Protein AF-A0A6L5EIK2-F1 (afdb_monomer)

Radius of gyration: 30.54 Å; Cα contacts (8 Å, |Δi|>4): 648; chains: 1; bounding box: 58×48×89 Å

Nearest PDB structures (foldseek):
  4jgb-assembly1_A  TM=8.781E-01  e=2.868E-15  Burkholderia pseudomallei K96243
  4jgb-assembly2_B  TM=8.681E-01  e=1.991E-14  Burkholderia pseudomallei K96243
  3dhn-assembly1_A  TM=8.805E-01  e=1.991E-14  Bacteroides thetaiotaomicron
  5yek-assembly1_A  TM=8.227E-01  e=1.833E-07  Mycolicibacterium smegmatis MC2 155
  6mfh-assembly1_A  TM=6.145E-01  e=1.126E-05  Chromohalobacter israelensis

Foldseek 3Di:
DPDDLVNLLVLQLVCCQVPNPVRRDLCVSCVSVVHDSVVVCVVAVDPLSSLLSNLCVLCVVLLVVLDLALLVSLVSNLCSQLVGQCSLVSNVSNCVDVVSVVSQQVSQCNNLVDDSVLSVLLSCLSSVLSVQLNVVVVVCVVPVDDDDPPDRNDCSVVCSSVVSVVSSVVSVVCVLQVDPDPFLPQFEEEEEVCQDLLNVLLVVVSVVSVHQYEYEYCDDHPDDDPNYHYDYDDLQPLVVVLVSCVRGQEYEYPDADDLVVLPLVSVLVSLLVNLVVQRLHEYEYAAEQQQAADPVRDGNLRDPPRDPSCNSRNVSSNSSLVSLLVGDPSHWYEYEYEANEEEADAADSDKAKAFRHASDRYAYSNNSSVVSVCCSRPPDATSGYMYMHDDD

Secondary structure (DSSP, 8-state):
----HHHHHHHHHHHHHHH-GGG--HHHHHHHTTS-HHHHTTT-SSHHHHHHHHHHHHHHHHHHH--SSHHHHHHHHHHHHHTSTTHHHHHHHHTTSHHHHHHHHHHHHHHHT--HHHHHHHHHHHHHHHHHHHHHHHHHHHH-PPP-TTSTTTTHHHHHHHHHHHHHHHHHHHHHS----S-----EEEEETTTSHHHHHHHHHHHHTT-EEEEEESS--SSPPTTEEEEE--TT-HHHHHHHHTT-SEEEE-----TTT---HHHHHHHHHHHHH--SSEEEEE--GGGSB-TTS-BGGGSTT--GGGHHHHHHHHHHHHHHHTS-TT--EEEEEEPSEEES-PPPS--EEESSS-S-SEEEHHHHHHHHHHHHHS---TTEEEEEE---

Solvent-accessible surface area (backbone atoms only — not comparable to full-atom values): 21108 Å² total; per-residue (Å²): 131,87,85,45,74,66,59,55,42,53,55,47,50,56,45,16,59,75,67,26,57,92,62,64,41,67,63,54,49,19,58,74,72,73,47,53,54,74,63,48,49,80,80,37,86,41,74,65,54,45,32,30,56,41,24,52,58,48,45,36,64,45,70,69,66,54,49,72,46,56,66,62,37,50,54,42,45,42,53,36,30,70,72,40,50,58,29,30,57,40,32,57,58,10,44,72,38,70,70,58,33,51,52,54,41,54,52,40,18,69,34,64,75,49,53,72,66,50,24,50,53,52,50,50,52,50,41,51,54,43,41,54,46,50,56,40,52,51,50,29,74,73,68,69,58,80,80,43,91,93,44,87,60,42,62,48,68,58,54,47,57,54,50,51,49,51,51,53,50,51,49,50,52,34,71,77,42,85,71,80,65,96,63,82,67,71,44,33,37,33,28,39,22,25,68,37,81,54,18,35,33,34,50,50,48,42,50,74,74,59,29,46,38,37,31,24,14,86,56,80,58,94,76,72,63,87,84,49,51,75,44,79,41,57,76,70,42,46,70,62,51,54,61,70,35,69,86,21,61,30,40,38,38,34,65,83,62,52,65,88,76,54,67,40,63,67,59,48,47,22,52,53,51,41,58,74,66,56,55,88,33,34,37,38,34,58,49,42,34,30,58,25,25,50,98,89,64,52,32,41,60,75,41,94,84,45,62,70,78,49,41,57,50,18,55,42,39,40,52,44,52,54,51,60,75,69,46,64,92,82,50,51,30,28,33,45,18,45,10,78,37,71,46,90,45,73,53,58,100,57,69,36,72,28,55,60,34,63,33,33,65,41,21,31,26,28,34,50,22,50,56,55,48,48,41,68,74,54,75,77,54,76,70,35,56,34,16,34,8,39,70,133

Mean predicted aligned error: 15.33 Å

Structure (mmCIF, N/CA/C/O backbone):
data_AF-A0A6L5EIK2-F1
#
_entry.id   AF-A0A6L5EIK2-F1
#
loop_
_atom_site.group_PDB
_atom_site.id
_atom_site.type_symbol
_atom_site.label_atom_id
_atom_site.label_alt_id
_atom_site.label_comp_id
_atom_site.label_asym_id
_atom_site.label_entity_id
_atom_site.label_seq_id
_atom_site.pdbx_PDB_ins_code
_atom_site.Cartn_x
_atom_site.Cartn_y
_atom_site.Cartn_z
_atom_site.occupancy
_atom_site.B_iso_or_equiv
_atom_site.auth_seq_id
_atom_site.auth_comp_id
_atom_site.auth_asym_id
_atom_site.auth_atom_id
_atom_site.pdbx_PDB_model_num
ATOM 1 N N . MET A 1 1 ? -13.079 20.466 52.133 1.00 48.16 1 MET A N 1
ATOM 2 C CA . MET A 1 1 ? -12.271 19.393 51.521 1.00 48.16 1 MET A CA 1
ATOM 3 C C . MET A 1 1 ? -11.679 19.952 50.237 1.00 48.16 1 MET A C 1
ATOM 5 O O . MET A 1 1 ? -12.450 20.392 49.394 1.00 48.16 1 MET A O 1
ATOM 9 N N . HIS A 1 2 ? -10.353 20.068 50.120 1.00 53.84 2 HIS A N 1
ATOM 10 C CA . HIS A 1 2 ? -9.744 20.515 48.864 1.00 53.84 2 HIS A CA 1
ATOM 11 C C . HIS A 1 2 ? -9.947 19.418 47.819 1.00 53.84 2 HIS A C 1
ATOM 13 O O . HIS A 1 2 ? -9.473 18.298 47.994 1.00 53.84 2 HIS A O 1
ATOM 19 N N . LEU A 1 3 ? -10.704 19.717 46.765 1.00 66.88 3 LEU A N 1
ATOM 20 C CA . LEU A 1 3 ? -10.861 18.810 45.637 1.00 66.88 3 LEU A CA 1
ATOM 21 C C . LEU A 1 3 ? -9.538 18.736 44.879 1.00 66.88 3 LEU A C 1
ATOM 23 O O . LEU A 1 3 ? -9.143 19.665 44.180 1.00 66.88 3 LEU A O 1
ATOM 27 N N . HIS A 1 4 ? -8.833 17.623 45.045 1.00 82.88 4 HIS A N 1
ATOM 28 C CA . HIS A 1 4 ? -7.674 17.298 44.229 1.00 82.88 4 HIS A CA 1
ATOM 29 C C . HIS A 1 4 ? -8.126 16.534 42.981 1.00 82.88 4 HIS A C 1
ATOM 31 O O . HIS A 1 4 ? -9.097 15.778 43.020 1.00 82.88 4 HIS A O 1
ATOM 37 N N . ARG A 1 5 ? -7.417 16.728 41.861 1.00 86.31 5 ARG A N 1
ATOM 38 C CA . ARG A 1 5 ? -7.717 16.073 40.572 1.00 86.31 5 ARG A CA 1
ATOM 39 C C . ARG A 1 5 ? -7.830 14.548 40.701 1.00 86.31 5 ARG A C 1
ATOM 41 O O . ARG A 1 5 ? -8.687 13.951 40.063 1.00 86.31 5 ARG A O 1
ATOM 48 N N . GLU A 1 6 ? -7.021 13.944 41.564 1.00 89.19 6 GLU A N 1
ATOM 49 C CA . GLU A 1 6 ? -7.053 12.508 41.854 1.00 89.19 6 GLU A CA 1
ATOM 50 C C . GLU A 1 6 ? -8.371 12.066 42.508 1.00 89.19 6 GLU A C 1
ATOM 52 O O . GLU A 1 6 ? -8.980 11.099 42.063 1.00 89.19 6 GLU A O 1
ATOM 57 N N . ALA A 1 7 ? -8.891 12.832 43.474 1.00 91.38 7 ALA A N 1
ATOM 58 C CA . ALA A 1 7 ? -10.172 12.533 44.116 1.00 91.38 7 ALA A CA 1
ATOM 59 C C . ALA A 1 7 ? -11.345 12.563 43.118 1.00 91.38 7 ALA A C 1
ATOM 61 O O . ALA A 1 7 ? -12.280 11.775 43.241 1.00 91.38 7 ALA A O 1
ATOM 62 N N . LEU A 1 8 ? -11.286 13.440 42.107 1.00 94.88 8 LEU A N 1
ATOM 63 C CA . LEU A 1 8 ? -12.280 13.483 41.030 1.00 94.88 8 LEU A CA 1
ATOM 64 C C . LEU A 1 8 ? -12.221 12.257 40.121 1.00 94.88 8 LEU A C 1
ATOM 66 O O . LEU A 1 8 ? -13.273 11.762 39.717 1.00 94.88 8 LEU A O 1
ATOM 70 N N . ILE A 1 9 ? -11.019 11.774 39.802 1.00 96.62 9 ILE A N 1
ATOM 71 C CA . ILE A 1 9 ? -10.832 10.563 38.996 1.00 96.62 9 ILE A CA 1
ATOM 72 C C . ILE A 1 9 ? -11.392 9.358 39.754 1.00 96.62 9 ILE A C 1
ATOM 74 O O . ILE A 1 9 ? -12.245 8.660 39.210 1.00 96.62 9 ILE A O 1
ATOM 78 N N . THR A 1 10 ? -11.004 9.178 41.020 1.00 96.50 10 THR A N 1
ATOM 79 C CA . THR A 1 10 ? -11.496 8.084 41.872 1.00 96.50 10 THR A CA 1
ATOM 80 C C . THR A 1 10 ? -13.016 8.114 41.997 1.00 96.50 10 THR A C 1
ATOM 82 O O . THR A 1 10 ? -13.673 7.123 41.708 1.00 96.50 10 THR A O 1
ATOM 85 N N . ALA A 1 11 ? -13.600 9.269 42.329 1.00 97.00 11 ALA A N 1
ATOM 86 C CA . ALA A 1 11 ? -15.052 9.420 42.425 1.00 97.00 11 ALA A CA 1
ATOM 87 C C . ALA A 1 11 ? -15.780 9.141 41.098 1.00 97.00 11 ALA A C 1
ATOM 89 O O . ALA A 1 11 ? -16.905 8.643 41.092 1.00 97.00 11 ALA A O 1
ATOM 90 N N . SER A 1 12 ? -15.163 9.476 39.964 1.00 97.88 12 SER A N 1
ATOM 91 C CA . SER A 1 12 ? -15.746 9.206 38.649 1.00 97.88 12 SER A CA 1
ATOM 92 C C . SER A 1 12 ? -15.712 7.719 38.311 1.00 97.88 12 SER A C 1
ATOM 94 O O . SER A 1 12 ? -16.723 7.195 37.849 1.00 97.88 12 SER A O 1
ATOM 96 N N . LEU A 1 13 ? -14.590 7.041 38.573 1.00 98.00 13 LEU A N 1
ATOM 97 C CA . LEU A 1 13 ? -14.463 5.592 38.403 1.00 98.00 13 LEU A CA 1
ATOM 98 C C . LEU A 1 13 ? -15.434 4.840 39.320 1.00 98.00 13 LEU A C 1
ATOM 100 O O . LEU A 1 13 ? -16.128 3.950 38.851 1.00 98.00 13 LEU A O 1
ATOM 104 N N . ASP A 1 14 ? -15.611 5.286 40.564 1.00 97.75 14 ASP A N 1
ATOM 105 C CA . ASP A 1 14 ? -16.613 4.748 41.491 1.00 97.75 14 ASP A CA 1
ATOM 106 C C . ASP A 1 14 ? -18.049 4.827 40.945 1.00 97.75 14 ASP A C 1
ATOM 108 O O . ASP A 1 14 ? -18.857 3.920 41.162 1.00 97.75 14 ASP A O 1
ATOM 112 N N . ILE A 1 15 ? -18.401 5.920 40.258 1.00 97.75 15 ILE A N 1
ATOM 113 C CA . ILE A 1 15 ? -19.707 6.067 39.598 1.00 97.75 15 ILE A CA 1
ATOM 114 C C . ILE A 1 15 ? -19.801 5.121 38.401 1.00 97.75 15 ILE A C 1
ATOM 116 O O . ILE A 1 15 ? -20.821 4.454 38.236 1.00 97.75 15 ILE A O 1
ATOM 120 N N . VAL A 1 16 ? -18.762 5.080 37.570 1.00 97.31 16 VAL A N 1
ATOM 121 C CA . VAL A 1 16 ? -18.704 4.242 36.369 1.00 97.31 16 VAL A CA 1
ATOM 122 C C . VAL A 1 16 ? -18.808 2.763 36.733 1.00 97.31 16 VAL A C 1
ATOM 124 O O . VAL A 1 16 ? -19.645 2.065 36.175 1.00 97.31 16 VAL A O 1
ATOM 127 N N . ASP A 1 17 ? -18.045 2.288 37.710 1.00 96.31 17 ASP A N 1
ATOM 128 C CA . ASP A 1 17 ? -18.032 0.878 38.100 1.00 96.31 17 ASP A CA 1
ATOM 129 C C . ASP A 1 17 ? -19.390 0.426 38.651 1.00 96.31 17 ASP A C 1
ATOM 131 O O . ASP A 1 17 ? -19.828 -0.696 38.400 1.00 96.31 17 ASP A O 1
ATOM 135 N N . ARG A 1 18 ? -20.117 1.318 39.337 1.00 95.25 18 ARG A N 1
ATOM 136 C CA . ARG A 1 18 ? -21.446 1.013 39.891 1.00 95.25 18 ARG A CA 1
ATOM 137 C C . ARG A 1 18 ? -22.579 1.142 38.875 1.00 95.25 18 ARG A C 1
ATOM 139 O O . ARG A 1 18 ? -23.506 0.337 38.897 1.00 95.25 18 ARG A O 1
ATOM 146 N N . TYR A 1 19 ? -22.548 2.166 38.025 1.00 94.44 19 TYR A N 1
ATOM 147 C CA . TYR A 1 19 ? -23.710 2.576 37.223 1.00 94.44 19 TYR A CA 1
ATOM 148 C C . TYR A 1 19 ? -23.454 2.583 35.708 1.00 94.44 19 TYR A C 1
ATOM 150 O O . TYR A 1 19 ? -24.400 2.548 34.928 1.00 94.44 19 TYR A O 1
ATOM 158 N N . GLY A 1 20 ? -22.193 2.571 35.286 1.00 94.25 20 GLY A N 1
ATOM 159 C CA . GLY A 1 20 ? -21.767 2.678 33.894 1.00 94.25 20 GLY A CA 1
ATOM 160 C C . GLY A 1 20 ? -21.504 4.115 33.437 1.00 94.25 20 GLY A C 1
ATOM 161 O O . GLY A 1 20 ? -21.867 5.099 34.091 1.00 94.25 20 GLY A O 1
ATOM 162 N N . LEU A 1 21 ? -20.866 4.242 32.276 1.00 95.81 21 LEU A N 1
ATOM 163 C CA . LEU A 1 21 ? -20.447 5.509 31.675 1.00 95.81 21 LEU A CA 1
ATOM 164 C C . LEU A 1 21 ? -21.626 6.423 31.321 1.00 95.81 21 LEU A C 1
ATOM 166 O O . LEU A 1 21 ? -21.535 7.643 31.495 1.00 95.81 21 LEU A O 1
ATOM 170 N N . ALA A 1 22 ? -22.745 5.854 30.866 1.00 94.19 22 ALA A N 1
ATOM 171 C CA . ALA A 1 22 ? -23.954 6.612 30.531 1.00 94.19 22 ALA A CA 1
ATOM 172 C C . ALA A 1 22 ? -24.461 7.455 31.718 1.00 94.19 22 ALA A C 1
ATOM 174 O O . ALA A 1 22 ? -25.001 8.549 31.538 1.00 94.19 22 ALA A O 1
ATOM 175 N N . ASP A 1 23 ? -24.218 6.981 32.939 1.00 95.56 23 ASP A N 1
ATOM 176 C CA . ASP A 1 23 ? -24.621 7.629 34.180 1.00 95.56 23 ASP A CA 1
ATOM 177 C C . ASP A 1 23 ? -23.592 8.643 34.720 1.00 95.56 23 ASP A C 1
ATOM 179 O O . ASP A 1 23 ? -23.908 9.447 35.612 1.00 95.56 23 ASP A O 1
ATOM 183 N N . LEU A 1 24 ? -22.376 8.677 34.161 1.00 97.00 24 LEU A N 1
ATOM 184 C CA . LEU A 1 24 ? -21.364 9.667 34.512 1.00 97.00 24 LEU A CA 1
ATOM 185 C C . LEU A 1 24 ? -21.727 11.034 33.912 1.00 97.00 24 LEU A C 1
ATOM 187 O O . LEU A 1 24 ? -21.532 11.325 32.729 1.00 97.00 24 LEU A O 1
ATOM 191 N N . SER A 1 25 ? -22.231 11.925 34.762 1.00 95.50 25 SER A N 1
ATOM 192 C CA . SER A 1 25 ? -22.511 13.324 34.426 1.00 95.50 25 SER A CA 1
ATOM 193 C C . SER A 1 25 ? -21.847 14.266 35.423 1.00 95.50 25 SER A C 1
ATOM 195 O O . SER A 1 25 ? -21.708 13.928 36.598 1.00 95.50 25 SER A O 1
ATOM 197 N N . MET A 1 26 ? -21.526 15.491 34.988 1.00 95.38 26 MET A N 1
ATOM 198 C CA . MET A 1 26 ? -20.954 16.522 35.870 1.00 95.38 26 MET A CA 1
ATOM 199 C C . MET A 1 26 ? -21.827 16.757 37.110 1.00 95.38 26 MET A C 1
ATOM 201 O O . MET A 1 26 ? -21.327 16.928 38.216 1.00 95.38 26 MET A O 1
ATOM 205 N N . ARG A 1 27 ? -23.155 16.706 36.955 1.00 94.69 27 ARG A N 1
ATOM 206 C CA . ARG A 1 27 ? -24.096 16.897 38.065 1.00 94.69 27 ARG A CA 1
ATOM 207 C C . ARG A 1 27 ? -24.097 15.726 39.049 1.00 94.69 27 ARG A C 1
ATOM 209 O O . ARG A 1 27 ? -24.186 15.962 40.252 1.00 94.69 27 ARG A O 1
ATOM 216 N N . ARG A 1 28 ? -24.020 14.481 38.561 1.00 96.06 28 ARG A N 1
ATOM 217 C CA . ARG A 1 28 ? -23.927 13.298 39.431 1.00 96.06 28 ARG A CA 1
ATOM 218 C C . ARG A 1 28 ? -22.586 13.271 40.157 1.00 96.06 28 ARG A C 1
ATOM 220 O O . ARG A 1 28 ? -22.591 13.065 41.364 1.00 96.06 28 ARG A O 1
ATOM 227 N N . LEU A 1 29 ? -21.487 13.556 39.459 1.00 96.44 29 LEU A N 1
ATOM 228 C CA . LEU A 1 29 ? -20.158 13.653 40.061 1.00 96.44 29 LEU A CA 1
ATOM 229 C C . LEU A 1 29 ? -20.120 14.712 41.166 1.00 96.44 29 LEU A C 1
ATOM 231 O O . LEU A 1 29 ? -19.690 14.415 42.272 1.00 96.44 29 LEU A O 1
ATOM 235 N N . ALA A 1 30 ? -20.655 15.908 40.905 1.00 95.12 30 ALA A N 1
ATOM 236 C CA . ALA A 1 30 ? -20.711 16.986 41.891 1.00 95.12 30 ALA A CA 1
ATOM 237 C C . ALA A 1 30 ? -21.462 16.561 43.160 1.00 95.12 30 ALA A C 1
ATOM 239 O O . ALA A 1 30 ? -20.991 16.793 44.266 1.00 95.12 30 ALA A O 1
ATOM 240 N N . ARG A 1 31 ? -22.598 15.869 43.002 1.00 95.44 31 ARG A N 1
ATOM 241 C CA . ARG A 1 31 ? -23.345 15.306 44.133 1.00 95.44 31 ARG A CA 1
ATOM 242 C C . ARG A 1 31 ? -22.542 14.233 44.870 1.00 95.44 31 ARG A C 1
ATOM 244 O O . ARG A 1 31 ? -22.591 14.195 46.090 1.00 95.44 31 ARG A O 1
ATOM 251 N N . HIS A 1 32 ? -21.840 13.373 44.136 1.00 94.94 32 HIS A N 1
ATOM 252 C CA . HIS A 1 32 ? -21.063 12.271 44.701 1.00 94.94 32 HIS A CA 1
ATOM 253 C C . HIS A 1 32 ? -19.875 12.761 45.539 1.00 94.94 32 HIS A C 1
ATOM 255 O O . HIS A 1 32 ? -19.566 12.163 46.559 1.00 94.94 32 HIS A O 1
ATOM 261 N N . VAL A 1 33 ? -19.252 13.872 45.140 1.00 94.81 33 VAL A N 1
ATOM 262 C CA . VAL A 1 33 ? -18.160 14.529 45.884 1.00 94.81 33 VAL A CA 1
ATOM 263 C C . VAL A 1 33 ? -18.638 15.687 46.774 1.00 94.81 33 VAL A C 1
ATOM 265 O O . VAL A 1 33 ? -17.821 16.472 47.248 1.00 94.81 33 VAL A O 1
ATOM 268 N N . GLU A 1 34 ? -19.954 15.802 46.985 1.00 94.44 34 GLU A N 1
ATOM 269 C CA . GLU A 1 34 ? -20.607 16.772 47.879 1.00 94.44 34 GLU A CA 1
ATOM 270 C C . GLU A 1 34 ? -20.280 18.253 47.599 1.00 94.44 34 GLU A C 1
ATOM 272 O O . GLU A 1 34 ? -20.161 19.075 48.508 1.00 94.44 34 GLU A O 1
ATOM 277 N N . VAL A 1 35 ? -20.181 18.630 46.321 1.00 93.25 35 VAL A N 1
ATOM 278 C CA . VAL A 1 35 ? -19.981 20.023 45.890 1.00 93.25 35 VAL A CA 1
ATOM 279 C C . VAL A 1 35 ? -20.991 20.472 44.842 1.00 93.25 35 VAL A C 1
ATOM 281 O O . VAL A 1 35 ? -21.788 19.700 44.308 1.00 93.25 35 VAL A O 1
ATOM 284 N N . THR A 1 36 ? -20.979 21.767 44.530 1.00 91.25 36 THR A N 1
ATOM 285 C CA . THR A 1 36 ? -21.797 22.307 43.443 1.00 91.25 36 THR A CA 1
ATOM 286 C C . THR A 1 36 ? -21.195 21.935 42.080 1.00 91.25 36 THR A C 1
ATOM 288 O O . THR A 1 36 ? -19.974 21.856 41.949 1.00 91.25 36 THR A O 1
ATOM 291 N N . PRO A 1 37 ? -22.007 21.767 41.017 1.00 89.12 37 PRO A N 1
ATOM 292 C CA . PRO A 1 37 ? -21.479 21.531 39.670 1.00 89.12 37 PRO A CA 1
ATOM 293 C C . PRO A 1 37 ? -20.502 22.615 39.197 1.00 89.12 37 PRO A C 1
ATOM 295 O O . PRO A 1 37 ? -19.538 22.304 38.509 1.00 89.12 37 PRO A O 1
ATOM 298 N N . GLY A 1 38 ? -20.715 23.871 39.611 1.00 89.31 38 GLY A N 1
ATOM 299 C CA . GLY A 1 38 ? -19.803 24.983 39.330 1.00 89.31 38 GLY A CA 1
ATOM 300 C C . GLY A 1 38 ? -18.412 24.800 39.947 1.00 89.31 38 GLY A C 1
ATOM 301 O O . GLY A 1 38 ? -17.424 25.175 39.326 1.00 89.31 38 GLY A O 1
ATOM 302 N N . ALA A 1 39 ? -18.319 24.175 41.127 1.00 89.62 39 ALA A N 1
ATOM 303 C CA . ALA A 1 39 ? -17.044 23.906 41.789 1.00 89.62 39 ALA A CA 1
ATOM 304 C C . ALA A 1 39 ? -16.154 22.943 40.981 1.00 89.62 39 ALA A C 1
ATOM 306 O O . ALA A 1 39 ? -14.936 23.095 40.979 1.00 89.62 39 ALA A O 1
ATOM 307 N N . LEU A 1 40 ? -16.747 21.991 40.248 1.00 91.12 40 LEU A N 1
ATOM 308 C CA . LEU A 1 40 ? -15.991 21.041 39.424 1.00 91.12 40 LEU A CA 1
ATOM 309 C C . LEU A 1 40 ? -15.233 21.718 38.280 1.00 91.12 40 LEU A C 1
ATOM 311 O O . LEU A 1 40 ? -14.122 21.299 37.959 1.00 91.12 40 LEU A O 1
ATOM 315 N N . TYR A 1 41 ? -15.806 22.771 37.690 1.00 89.88 41 TYR A N 1
ATOM 316 C CA . TYR A 1 41 ? -15.217 23.447 36.531 1.00 89.88 41 TYR A CA 1
ATOM 317 C C . TYR A 1 41 ? -13.915 24.193 36.844 1.00 89.88 41 TYR A C 1
ATOM 319 O O . TYR A 1 41 ? -13.128 24.449 35.940 1.00 89.88 41 TYR A O 1
ATOM 327 N N . TRP A 1 42 ? -13.633 24.462 38.122 1.00 88.75 42 TRP A N 1
ATOM 328 C CA . TRP A 1 42 ? -12.327 24.969 38.560 1.00 88.75 42 TRP A CA 1
ATOM 329 C C . TRP A 1 42 ? -11.209 23.929 38.447 1.00 88.75 42 TRP A C 1
ATOM 331 O O . TRP A 1 42 ? -10.033 24.283 38.420 1.00 88.75 42 TRP A O 1
ATOM 341 N N . HIS A 1 43 ? -11.566 22.645 38.395 1.00 87.94 43 HIS A N 1
ATOM 342 C CA . HIS A 1 43 ? -10.619 21.537 38.315 1.00 87.94 43 HIS A CA 1
ATOM 343 C C . HIS A 1 43 ? -10.608 20.871 36.940 1.00 87.94 43 HIS A C 1
ATOM 345 O O . HIS A 1 43 ? -9.565 20.357 36.533 1.00 87.94 43 HIS A O 1
ATOM 351 N N . VAL A 1 44 ? -11.754 20.862 36.250 1.00 90.38 44 VAL A N 1
ATOM 352 C CA . VAL A 1 44 ? -11.940 20.179 34.971 1.00 90.38 44 VAL A CA 1
ATOM 353 C C . VAL A 1 44 ? -12.848 20.997 34.058 1.00 90.38 44 VAL A C 1
ATOM 355 O O . VAL A 1 44 ? -14.023 21.194 34.348 1.00 90.38 44 VAL A O 1
ATOM 358 N N . GLU A 1 45 ? -12.315 21.434 32.923 1.00 89.06 45 GLU A N 1
ATOM 359 C CA . GLU A 1 45 ? -12.975 22.395 32.029 1.00 89.06 45 GLU A CA 1
ATOM 360 C C . GLU A 1 45 ? -14.270 21.866 31.392 1.00 89.06 45 GLU A C 1
ATOM 362 O O . GLU A 1 45 ? -15.181 22.630 31.082 1.00 89.06 45 GLU A O 1
ATOM 367 N N . SER A 1 46 ? -14.369 20.553 31.178 1.00 92.75 46 SER A N 1
ATOM 368 C CA . SER A 1 46 ? -15.519 19.920 30.531 1.00 92.75 46 SER A CA 1
ATOM 369 C C . SER A 1 46 ? -15.630 18.436 30.884 1.00 92.75 46 SER A C 1
ATOM 371 O O . SER A 1 46 ? -14.673 17.823 31.359 1.00 92.75 46 SER A O 1
ATOM 373 N N . LYS A 1 47 ? -16.777 17.811 30.578 1.00 93.38 47 LYS A N 1
ATOM 374 C CA . LYS A 1 47 ? -16.917 16.344 30.665 1.00 93.38 47 LYS A CA 1
ATOM 375 C C . LYS A 1 47 ? -15.865 15.631 29.804 1.00 93.38 47 LYS A C 1
ATOM 377 O O . LYS A 1 47 ? -15.366 14.591 30.206 1.00 93.38 47 LYS A O 1
ATOM 382 N N . GLN A 1 48 ? -15.496 16.200 28.659 1.00 94.75 48 GLN A N 1
ATOM 383 C CA . GLN A 1 48 ? -14.497 15.603 27.779 1.00 94.75 48 GLN A CA 1
ATOM 384 C C . GLN A 1 48 ? -13.095 15.617 28.408 1.00 94.75 48 GLN A C 1
ATOM 386 O O . GLN A 1 48 ? -12.396 14.609 28.372 1.00 94.75 48 GLN A O 1
ATOM 391 N N . HIS A 1 49 ? -12.721 16.722 29.060 1.00 95.00 49 HIS A N 1
ATOM 392 C CA . HIS A 1 49 ? -11.469 16.813 29.817 1.00 95.00 49 HIS A CA 1
ATOM 393 C C . HIS A 1 49 ? -11.470 15.834 31.009 1.00 95.00 49 HIS A C 1
ATOM 395 O O . HIS A 1 49 ? -10.453 15.218 31.311 1.00 95.00 49 HIS A O 1
ATOM 401 N N . LEU A 1 50 ? -12.625 15.618 31.654 1.00 96.31 50 LEU A N 1
ATOM 402 C CA . LEU A 1 50 ? -12.763 14.595 32.697 1.00 96.31 50 LEU A CA 1
ATOM 403 C C . LEU A 1 50 ? -12.498 13.188 32.143 1.00 96.31 50 LEU A C 1
ATOM 405 O O . LEU A 1 50 ? -11.751 12.427 32.751 1.00 96.31 50 LEU A O 1
ATOM 409 N N . LEU A 1 51 ? -13.091 12.846 30.995 1.00 97.62 51 LEU A N 1
ATOM 410 C CA . LEU A 1 51 ? -12.897 11.542 30.354 1.00 97.62 51 LEU A CA 1
ATOM 411 C C . LEU A 1 51 ? -11.440 11.320 29.947 1.00 97.62 51 LEU A C 1
ATOM 413 O O . LEU A 1 51 ? -10.927 10.226 30.150 1.00 97.62 51 LEU A O 1
ATOM 417 N N . GLU A 1 52 ? -10.749 12.350 29.455 1.00 97.38 52 GLU A N 1
ATOM 418 C CA . GLU A 1 52 ? -9.307 12.277 29.197 1.00 97.38 52 GLU A CA 1
ATOM 419 C C . GLU A 1 52 ? -8.511 11.973 30.474 1.00 97.38 52 GLU A C 1
ATOM 421 O O . GLU A 1 52 ? -7.664 11.080 30.476 1.00 97.38 52 GLU A O 1
ATOM 426 N N . MET A 1 53 ? -8.798 12.672 31.577 1.00 96.94 53 MET A N 1
ATOM 427 C CA . MET A 1 53 ? -8.128 12.437 32.860 1.00 96.94 53 MET A CA 1
ATOM 428 C C . MET A 1 53 ? -8.343 11.007 33.371 1.00 96.94 53 MET A C 1
ATOM 430 O O . MET A 1 53 ? -7.402 10.382 33.862 1.00 96.94 53 MET A O 1
ATOM 434 N N . ILE A 1 54 ? -9.563 10.480 33.241 1.00 98.25 54 ILE A N 1
ATOM 435 C CA . ILE A 1 54 ? -9.885 9.104 33.633 1.00 98.25 54 ILE A CA 1
ATOM 436 C C . ILE A 1 54 ? -9.189 8.106 32.699 1.00 98.25 54 ILE A C 1
ATOM 438 O O . ILE A 1 54 ? -8.556 7.170 33.176 1.00 98.25 54 ILE A O 1
ATOM 442 N N . ALA A 1 55 ? -9.242 8.316 31.383 1.00 98.38 55 ALA A N 1
ATOM 443 C CA . ALA A 1 55 ? -8.589 7.455 30.399 1.00 98.38 55 ALA A CA 1
ATOM 444 C C . ALA A 1 55 ? -7.073 7.366 30.631 1.00 98.38 55 ALA A C 1
ATOM 446 O O . ALA A 1 55 ? -6.499 6.278 30.628 1.00 98.38 55 ALA A O 1
ATOM 447 N N . ARG A 1 56 ? -6.435 8.506 30.913 1.00 97.50 56 ARG A N 1
ATOM 448 C CA . ARG A 1 56 ? -5.022 8.593 31.293 1.00 97.50 56 ARG A CA 1
ATOM 449 C C . ARG A 1 56 ? -4.719 7.808 32.568 1.00 97.50 56 ARG A C 1
ATOM 451 O O . ARG A 1 56 ? -3.692 7.143 32.635 1.00 97.50 56 ARG A O 1
ATOM 458 N N . HIS A 1 57 ? -5.605 7.859 33.562 1.00 97.81 57 HIS A N 1
ATOM 459 C CA . HIS A 1 57 ? -5.463 7.067 34.783 1.00 97.81 57 HIS A CA 1
ATOM 460 C C . HIS A 1 57 ? -5.581 5.561 34.505 1.00 97.81 57 HIS A C 1
ATOM 462 O O . HIS A 1 57 ? -4.725 4.798 34.947 1.00 97.81 57 HIS A O 1
ATOM 468 N N . ILE A 1 58 ? -6.582 5.141 33.721 1.00 98.38 58 ILE A N 1
ATOM 469 C CA . ILE A 1 58 ? -6.791 3.738 33.324 1.00 98.38 58 ILE A CA 1
ATOM 470 C C . ILE A 1 58 ? -5.553 3.187 32.606 1.00 98.38 58 ILE A C 1
ATOM 472 O O . ILE A 1 58 ? -5.066 2.111 32.947 1.00 98.38 58 ILE A O 1
ATOM 476 N N . LEU A 1 59 ? -5.019 3.932 31.635 1.00 97.62 59 LEU A N 1
ATOM 477 C CA . LEU A 1 59 ? -3.843 3.535 30.855 1.00 97.62 59 LEU A CA 1
ATOM 478 C C . LEU A 1 59 ? -2.511 3.746 31.588 1.00 97.62 59 LEU A C 1
ATOM 480 O O . LEU A 1 59 ? -1.473 3.312 31.089 1.00 97.62 59 LEU A O 1
ATOM 484 N N . GLY A 1 60 ? -2.522 4.381 32.763 1.00 96.00 60 GLY A N 1
ATOM 485 C CA . GLY A 1 60 ? -1.331 4.741 33.531 1.00 96.00 60 GLY A CA 1
ATOM 486 C C . GLY A 1 60 ? -0.328 3.594 33.705 1.00 96.00 60 GLY A C 1
ATOM 487 O O . GLY A 1 60 ? 0.843 3.795 33.388 1.00 96.00 60 GLY A O 1
ATOM 488 N N . PRO A 1 61 ? -0.745 2.382 34.125 1.00 95.50 61 PRO A N 1
ATOM 489 C CA . PRO A 1 61 ? 0.163 1.240 34.236 1.00 95.50 61 PRO A CA 1
ATOM 490 C C . PRO A 1 61 ? 0.831 0.869 32.905 1.00 95.50 61 PRO A C 1
ATOM 492 O O . PRO A 1 61 ? 2.044 0.689 32.858 1.00 95.50 61 PRO A O 1
ATOM 495 N N . ALA A 1 62 ? 0.070 0.821 31.808 1.00 94.06 62 ALA A N 1
ATOM 496 C CA . ALA A 1 62 ? 0.605 0.499 30.486 1.00 94.06 62 ALA A CA 1
ATOM 497 C C . ALA A 1 62 ? 1.592 1.564 29.981 1.00 94.06 62 ALA A C 1
ATOM 499 O O . ALA A 1 62 ? 2.635 1.224 29.422 1.00 94.06 62 ALA A O 1
ATOM 500 N N . LEU A 1 63 ? 1.290 2.845 30.214 1.00 92.44 63 LEU A N 1
ATOM 501 C CA . LEU A 1 63 ? 2.152 3.965 29.831 1.00 92.44 63 LEU A CA 1
ATOM 502 C C . LEU A 1 63 ? 3.416 4.067 30.699 1.00 92.44 63 LEU A C 1
ATOM 504 O O . LEU A 1 63 ? 4.466 4.451 30.188 1.00 92.44 63 LEU A O 1
ATOM 508 N N . ALA A 1 64 ? 3.332 3.715 31.985 1.00 90.06 64 ALA A N 1
ATOM 509 C CA . ALA A 1 64 ? 4.446 3.803 32.927 1.00 90.06 64 ALA A CA 1
ATOM 510 C C . ALA A 1 64 ? 5.404 2.606 32.846 1.00 90.06 64 ALA A C 1
ATOM 512 O O . ALA A 1 64 ? 6.615 2.793 32.921 1.00 90.06 64 ALA A O 1
ATOM 513 N N . THR A 1 65 ? 4.885 1.380 32.711 1.00 85.06 65 THR A N 1
ATOM 514 C CA . THR A 1 65 ? 5.726 0.178 32.606 1.00 85.06 65 THR A CA 1
ATOM 515 C C . THR A 1 65 ? 6.418 0.093 31.249 1.00 85.06 65 THR A C 1
ATOM 517 O O . THR A 1 65 ? 7.575 -0.314 31.202 1.00 85.06 65 THR A O 1
ATOM 520 N N . ALA A 1 66 ? 5.716 0.469 30.171 1.00 71.88 66 ALA A N 1
ATOM 521 C CA . ALA A 1 66 ? 6.182 0.395 28.784 1.00 71.88 66 ALA A CA 1
ATOM 522 C C . ALA A 1 66 ? 6.962 -0.905 28.455 1.00 71.88 66 ALA A C 1
ATOM 524 O O . ALA A 1 66 ? 8.146 -0.833 28.112 1.00 71.88 66 ALA A O 1
ATOM 525 N N . PRO A 1 67 ? 6.334 -2.098 28.574 1.00 82.94 67 PRO A N 1
ATOM 526 C CA . PRO A 1 67 ? 6.976 -3.361 28.215 1.00 82.94 67 PRO A CA 1
ATOM 527 C C . PRO A 1 67 ? 7.559 -3.307 26.802 1.00 82.94 67 PRO A C 1
ATOM 529 O O . PRO A 1 67 ? 6.918 -2.792 25.893 1.00 82.94 67 PRO A O 1
ATOM 532 N N . THR A 1 68 ? 8.750 -3.870 26.602 1.00 83.19 68 THR A N 1
ATOM 533 C CA . THR A 1 68 ? 9.371 -3.954 25.269 1.00 83.19 68 THR A CA 1
ATOM 534 C C . THR A 1 68 ? 8.780 -5.066 24.407 1.00 83.19 68 THR A C 1
ATOM 536 O O . THR A 1 68 ? 8.977 -5.059 23.198 1.00 83.19 68 THR A O 1
ATOM 539 N N . ASP A 1 69 ? 8.065 -6.018 25.012 1.00 92.12 69 ASP A N 1
ATOM 540 C CA . ASP A 1 69 ? 7.348 -7.071 24.300 1.00 92.12 69 ASP A CA 1
ATOM 541 C C . ASP A 1 69 ? 5.934 -6.597 23.896 1.00 92.12 69 ASP A C 1
ATOM 543 O O . ASP A 1 69 ? 5.111 -6.320 24.779 1.00 92.12 69 ASP A O 1
ATOM 547 N N . PRO A 1 70 ? 5.615 -6.542 22.586 1.00 94.19 70 PRO A N 1
ATOM 548 C CA . PRO A 1 70 ? 4.287 -6.189 22.089 1.00 94.19 70 PRO A CA 1
ATOM 549 C C . PRO A 1 70 ? 3.140 -7.016 22.669 1.00 94.19 70 PRO A C 1
ATOM 551 O O . PRO A 1 70 ? 2.055 -6.476 22.889 1.00 94.19 70 PRO A O 1
ATOM 554 N N . MET A 1 71 ? 3.365 -8.310 22.922 1.00 94.56 71 MET A N 1
ATOM 555 C CA . MET A 1 71 ? 2.329 -9.190 23.463 1.00 94.56 71 MET A CA 1
ATOM 556 C C . MET A 1 71 ? 2.014 -8.824 24.916 1.00 94.56 71 MET A C 1
ATOM 558 O O . MET A 1 71 ? 0.858 -8.571 25.261 1.00 94.56 71 MET A O 1
ATOM 562 N N . ALA A 1 72 ? 3.046 -8.697 25.755 1.00 94.94 72 ALA A N 1
ATOM 563 C CA . ALA A 1 72 ? 2.902 -8.235 27.132 1.00 94.94 72 ALA A CA 1
ATOM 564 C C . ALA A 1 72 ? 2.274 -6.834 27.224 1.00 94.94 72 ALA A C 1
ATOM 566 O O . ALA A 1 72 ? 1.469 -6.575 28.119 1.00 94.94 72 ALA A O 1
ATOM 567 N N . TYR A 1 73 ? 2.607 -5.930 26.297 1.00 96.12 73 TYR A N 1
ATOM 568 C CA . TYR A 1 73 ? 1.994 -4.603 26.246 1.00 96.12 73 TYR A CA 1
ATOM 569 C C . TYR A 1 73 ? 0.498 -4.668 25.925 1.00 96.12 73 TYR A C 1
ATOM 571 O O . TYR A 1 73 ? -0.295 -4.010 26.600 1.00 96.12 73 TYR A O 1
ATOM 579 N N . ALA A 1 74 ? 0.094 -5.499 24.961 1.00 96.75 74 ALA A N 1
ATOM 580 C CA . ALA A 1 74 ? -1.312 -5.697 24.622 1.00 96.75 74 ALA A CA 1
ATOM 581 C C . ALA A 1 74 ? -2.125 -6.259 25.795 1.00 96.75 74 ALA A C 1
ATOM 583 O O . ALA A 1 74 ? -3.187 -5.726 26.117 1.00 96.75 74 ALA A O 1
ATOM 584 N N . GLU A 1 75 ? -1.612 -7.297 26.462 1.00 95.94 75 GLU A N 1
ATOM 585 C CA . GLU A 1 75 ? -2.244 -7.891 27.648 1.00 95.94 75 GLU A CA 1
ATOM 586 C C . GLU A 1 75 ? -2.355 -6.878 28.792 1.00 95.94 75 GLU A C 1
ATOM 588 O O . GLU A 1 75 ? -3.399 -6.773 29.439 1.00 95.94 75 GLU A O 1
ATOM 593 N N . LEU A 1 76 ? -1.317 -6.062 29.010 1.00 97.12 76 LEU A N 1
ATOM 594 C CA . LEU A 1 76 ? -1.345 -5.013 30.024 1.00 97.12 76 LEU A CA 1
ATOM 595 C C . LEU A 1 76 ? -2.402 -3.953 29.697 1.00 97.12 76 LEU A C 1
ATOM 597 O O . LEU A 1 76 ? -3.222 -3.637 30.559 1.00 97.12 76 LEU A O 1
ATOM 601 N N . MET A 1 77 ? -2.450 -3.459 28.456 1.00 97.56 77 MET A N 1
ATOM 602 C CA . MET A 1 77 ? -3.489 -2.522 28.023 1.00 97.56 77 MET A CA 1
ATOM 603 C C . MET A 1 77 ? -4.886 -3.120 28.185 1.00 97.56 77 MET A C 1
ATOM 605 O O . MET A 1 77 ? -5.756 -2.482 28.775 1.00 97.56 77 MET A O 1
ATOM 609 N N . ARG A 1 78 ? -5.101 -4.364 27.746 1.00 97.38 78 ARG A N 1
ATOM 610 C CA . ARG A 1 78 ? -6.373 -5.064 27.941 1.00 97.38 78 ARG A CA 1
ATOM 611 C C . ARG A 1 78 ? -6.741 -5.158 29.422 1.00 97.38 78 ARG A C 1
ATOM 613 O O . ARG A 1 78 ? -7.870 -4.839 29.786 1.00 97.38 78 ARG A O 1
ATOM 620 N N . SER A 1 79 ? -5.802 -5.539 30.286 1.00 97.00 79 SER A N 1
ATOM 621 C CA . SER A 1 79 ? -6.045 -5.647 31.729 1.00 97.00 79 SER A CA 1
ATOM 622 C C . SER A 1 79 ? -6.439 -4.305 32.359 1.00 97.00 79 SER A C 1
ATOM 624 O O . SER A 1 79 ? -7.349 -4.264 33.186 1.00 97.00 79 SER A O 1
ATOM 626 N N . CYS A 1 80 ? -5.821 -3.203 31.917 1.00 97.94 80 CYS A N 1
ATOM 627 C CA . CYS A 1 80 ? -6.181 -1.845 32.313 1.00 97.94 80 CYS A CA 1
ATOM 628 C C . CYS A 1 80 ? -7.627 -1.518 31.923 1.00 97.94 80 CYS A C 1
ATOM 630 O O . CYS A 1 80 ? -8.409 -1.082 32.766 1.00 97.94 80 CYS A O 1
ATOM 632 N N . LEU A 1 81 ? -7.998 -1.765 30.662 1.00 98.06 81 LEU A N 1
ATOM 633 C CA . LEU A 1 81 ? -9.331 -1.450 30.133 1.00 98.06 81 LEU A CA 1
ATOM 634 C C . LEU A 1 81 ? -10.435 -2.252 30.831 1.00 98.06 81 LEU A C 1
ATOM 636 O O . LEU A 1 81 ? -11.499 -1.714 31.128 1.00 98.06 81 LEU A O 1
ATOM 640 N N . LEU A 1 82 ? -10.176 -3.531 31.115 1.00 96.38 82 LEU A N 1
ATOM 641 C CA . LEU A 1 82 ? -11.143 -4.450 31.717 1.00 96.38 82 LEU A CA 1
ATOM 642 C C . LEU A 1 82 ? -11.263 -4.323 33.241 1.00 96.38 82 LEU A C 1
ATOM 644 O O . LEU A 1 82 ? -12.124 -4.982 33.828 1.00 96.38 82 LEU A O 1
ATOM 648 N N . ARG A 1 83 ? -10.409 -3.514 33.881 1.00 96.62 83 ARG A N 1
ATOM 649 C CA . ARG A 1 83 ? -10.427 -3.279 35.332 1.00 96.62 83 ARG A CA 1
ATOM 650 C C . ARG A 1 83 ? -11.634 -2.461 35.784 1.00 96.62 83 ARG A C 1
ATOM 652 O O . ARG A 1 83 ? -12.056 -2.608 36.926 1.00 96.62 83 ARG A O 1
ATOM 659 N N . HIS A 1 84 ? -12.162 -1.628 34.895 1.00 96.56 84 HIS A N 1
ATOM 660 C CA . HIS A 1 84 ? -13.299 -0.758 35.162 1.00 96.56 84 HIS A CA 1
ATOM 661 C C . HIS A 1 84 ? -14.436 -1.058 34.196 1.00 96.56 84 HIS A C 1
ATOM 663 O O . HIS A 1 84 ? -14.199 -1.441 33.047 1.00 96.56 84 HIS A O 1
ATOM 669 N N . ARG A 1 85 ? -15.677 -0.872 34.644 1.00 95.38 85 ARG A N 1
ATOM 670 C CA . ARG A 1 85 ? -16.846 -0.947 33.759 1.00 95.38 85 ARG A CA 1
ATOM 671 C C . ARG A 1 85 ? -16.723 0.127 32.675 1.00 95.38 85 ARG A C 1
ATOM 673 O O . ARG A 1 85 ? -16.251 1.221 32.948 1.00 95.38 85 ARG A O 1
ATOM 680 N N . ASP A 1 86 ? -17.098 -0.189 31.437 1.00 96.62 86 ASP A N 1
ATOM 681 C CA . ASP A 1 86 ? -17.012 0.733 30.288 1.00 96.62 86 ASP A CA 1
ATOM 682 C C . ASP A 1 86 ? -15.611 1.340 30.051 1.00 96.62 86 ASP A C 1
ATOM 684 O O . ASP A 1 86 ? -15.466 2.347 29.357 1.00 96.62 86 ASP A O 1
ATOM 688 N N . GLY A 1 87 ? -14.554 0.736 30.611 1.00 97.81 87 GLY A N 1
ATOM 689 C CA . GLY A 1 87 ? -13.191 1.263 30.537 1.00 97.81 87 GLY A CA 1
ATOM 690 C C . GLY A 1 87 ? -12.683 1.441 29.103 1.00 97.81 87 GLY A C 1
ATOM 691 O O . GLY A 1 87 ? -12.017 2.437 28.817 1.00 97.81 87 GLY A O 1
ATOM 692 N N . ALA A 1 88 ? -13.049 0.543 28.179 1.00 97.56 88 ALA A N 1
ATOM 693 C CA . ALA A 1 88 ? -12.704 0.686 26.765 1.00 97.56 88 ALA A CA 1
ATOM 694 C C . ALA A 1 88 ? -13.400 1.887 26.111 1.00 97.56 88 ALA A C 1
ATOM 696 O O . ALA A 1 88 ? -12.770 2.633 25.365 1.00 97.56 88 ALA A O 1
ATOM 697 N N . GLU A 1 89 ? -14.673 2.125 26.429 1.00 97.44 89 GLU A N 1
ATOM 698 C CA . GLU A 1 89 ? -15.430 3.262 25.899 1.00 97.44 89 GLU A CA 1
ATOM 699 C C . GLU A 1 89 ? -14.917 4.595 26.462 1.00 97.44 89 GLU A C 1
ATOM 701 O O . GLU A 1 89 ? -14.744 5.560 25.715 1.00 97.44 89 GLU A O 1
ATOM 706 N N . ILE A 1 90 ? -14.580 4.635 27.756 1.00 98.25 90 ILE A N 1
ATOM 707 C CA . ILE A 1 90 ? -13.954 5.802 28.395 1.00 98.25 90 ILE A CA 1
ATOM 708 C C . ILE A 1 90 ? -12.629 6.138 27.724 1.00 98.25 90 ILE A C 1
ATOM 710 O O . ILE A 1 90 ? -12.381 7.305 27.415 1.00 98.25 90 ILE A O 1
ATOM 714 N N . VAL A 1 91 ? -11.781 5.135 27.490 1.00 98.44 91 VAL A N 1
ATOM 715 C CA . VAL A 1 91 ? -10.491 5.351 26.833 1.00 98.44 91 VAL A CA 1
ATOM 716 C C . VAL A 1 91 ? -10.680 5.808 25.391 1.00 98.44 91 VAL A C 1
ATOM 718 O O . VAL A 1 91 ? -10.055 6.791 25.004 1.00 98.44 91 VAL A O 1
ATOM 721 N N . THR A 1 92 ? -11.581 5.198 24.619 1.00 97.88 92 THR A N 1
ATOM 722 C CA . THR A 1 92 ? -11.908 5.657 23.258 1.00 97.88 92 THR A CA 1
ATOM 723 C C . THR A 1 92 ? -12.381 7.113 23.247 1.00 97.88 92 THR A C 1
ATOM 725 O O . THR A 1 92 ? -11.902 7.919 22.445 1.00 97.88 92 THR A O 1
ATOM 728 N N . ALA A 1 93 ? -13.264 7.494 24.175 1.00 96.81 93 ALA A N 1
ATOM 729 C CA . ALA A 1 93 ? -13.706 8.877 24.307 1.00 96.81 93 ALA A CA 1
ATOM 730 C C . ALA A 1 93 ? -12.540 9.806 24.682 1.00 96.81 93 ALA A C 1
ATOM 732 O O . ALA A 1 93 ? -12.360 10.846 24.051 1.00 96.81 93 ALA A O 1
ATOM 733 N N . GLY A 1 94 ? -11.707 9.426 25.654 1.00 96.94 94 GLY A N 1
ATOM 734 C CA . GLY A 1 94 ? -10.530 10.191 26.071 1.00 96.94 94 GLY A CA 1
ATOM 735 C C . GLY A 1 94 ? -9.505 10.381 24.948 1.00 96.94 94 GLY A C 1
ATOM 736 O O . GLY A 1 94 ? -8.956 11.471 24.800 1.00 96.94 94 GLY A O 1
ATOM 737 N N . LEU A 1 95 ? -9.305 9.370 24.100 1.00 96.38 95 LEU A N 1
ATOM 738 C CA . LEU A 1 95 ? -8.427 9.421 22.925 1.00 96.38 95 LEU A CA 1
ATOM 739 C C . LEU A 1 95 ? -8.931 10.354 21.815 1.00 96.38 95 LEU A C 1
ATOM 741 O O . LEU A 1 95 ? -8.182 10.634 20.887 1.00 96.38 95 LEU A O 1
ATOM 745 N N . SER A 1 96 ? -10.153 10.888 21.907 1.00 94.31 96 SER A N 1
ATOM 746 C CA . SER A 1 96 ? -10.583 11.990 21.031 1.00 94.31 96 SER A CA 1
ATOM 747 C C . SER A 1 96 ? -9.865 13.308 21.364 1.00 94.31 96 SER A C 1
ATOM 749 O O . SER A 1 96 ? -9.891 14.247 20.570 1.00 94.31 96 SER A O 1
ATOM 751 N N . MET A 1 97 ? -9.209 13.395 22.529 1.00 94.94 97 MET A N 1
ATOM 752 C CA . MET A 1 97 ? -8.365 14.531 22.894 1.00 94.94 97 MET A CA 1
ATOM 753 C C . MET A 1 97 ? -6.960 14.377 22.288 1.00 94.94 97 MET A C 1
ATOM 755 O O . MET A 1 97 ? -6.275 13.393 22.587 1.00 94.94 97 MET A O 1
ATOM 759 N N . PRO A 1 98 ? -6.464 15.361 21.506 1.00 91.31 98 PRO A N 1
ATOM 760 C CA . PRO A 1 98 ? -5.197 15.231 20.779 1.00 91.31 98 PRO A CA 1
ATOM 761 C C . PRO A 1 98 ? -3.968 14.949 21.654 1.00 91.31 98 PRO A C 1
ATOM 763 O O . PRO A 1 98 ? -3.041 14.278 21.203 1.00 91.31 98 PRO A O 1
ATOM 766 N N . GLY A 1 99 ? -3.947 15.463 22.889 1.00 93.62 99 GLY A N 1
ATOM 767 C CA . GLY A 1 99 ? -2.830 15.286 23.822 1.00 93.62 99 GLY A CA 1
ATOM 768 C C . GLY A 1 99 ? -2.642 13.825 24.228 1.00 93.62 99 GLY A C 1
ATOM 769 O O . GLY A 1 99 ? -1.585 13.249 23.977 1.00 93.62 99 GLY A O 1
ATOM 770 N N . LEU A 1 100 ? -3.691 13.213 24.787 1.00 95.50 100 LEU A N 1
ATOM 771 C CA . LEU A 1 100 ? -3.671 11.801 25.169 1.00 95.50 100 LEU A CA 1
ATOM 772 C C . LEU A 1 100 ? -3.516 10.884 23.948 1.00 95.50 100 LEU A C 1
ATOM 774 O O . LEU A 1 100 ? -2.764 9.916 24.009 1.00 95.50 100 LEU A O 1
ATOM 778 N N . HIS A 1 101 ? -4.177 11.205 22.830 1.00 95.50 101 HIS A N 1
ATOM 779 C CA . HIS A 1 101 ? -4.058 10.428 21.594 1.00 95.50 101 HIS A CA 1
ATOM 780 C C . HIS A 1 101 ? -2.605 10.288 21.134 1.00 95.50 101 HIS A C 1
ATOM 782 O O . HIS A 1 101 ? -2.132 9.180 20.882 1.00 95.50 101 HIS A O 1
ATOM 788 N N . ARG A 1 102 ? -1.884 11.415 21.070 1.00 94.31 102 ARG A N 1
ATOM 789 C CA . ARG A 1 102 ? -0.480 11.445 20.655 1.00 94.31 102 ARG A CA 1
ATOM 790 C C . ARG A 1 102 ? 0.404 10.646 21.603 1.00 94.31 102 ARG A C 1
ATOM 792 O O . ARG A 1 102 ? 1.210 9.848 21.151 1.00 94.31 102 ARG A O 1
ATOM 799 N N . GLU A 1 103 ? 0.227 10.821 22.906 1.00 95.44 103 GLU A N 1
ATOM 800 C CA . GLU A 1 103 ? 1.014 10.121 23.922 1.00 95.44 103 GLU A CA 1
ATOM 801 C C . GLU A 1 103 ? 0.857 8.598 23.858 1.00 95.44 103 GLU A C 1
ATOM 803 O O . GLU A 1 103 ? 1.850 7.870 23.910 1.00 95.44 103 GLU A O 1
ATOM 808 N N . VAL A 1 104 ? -0.380 8.117 23.708 1.00 96.12 104 VAL A N 1
ATOM 809 C CA . VAL A 1 104 ? -0.679 6.683 23.611 1.00 96.12 104 VAL A CA 1
ATOM 810 C C . VAL A 1 104 ? -0.167 6.107 22.291 1.00 96.12 104 VAL A C 1
ATOM 812 O O . VAL A 1 104 ? 0.411 5.016 22.288 1.00 96.12 104 VAL A O 1
ATOM 815 N N . LEU A 1 105 ? -0.307 6.841 21.181 1.00 94.06 105 LEU A N 1
ATOM 816 C CA . LEU A 1 105 ? 0.292 6.452 19.904 1.00 94.06 105 LEU A CA 1
ATOM 817 C C . LEU A 1 105 ? 1.816 6.377 19.998 1.00 94.06 105 LEU A C 1
ATOM 819 O O . LEU A 1 105 ? 2.393 5.373 19.594 1.00 94.06 105 LEU A O 1
ATOM 823 N N . ASP A 1 106 ? 2.474 7.389 20.561 1.00 92.88 106 ASP A N 1
ATOM 824 C CA . ASP A 1 106 ? 3.932 7.425 20.684 1.00 92.88 106 ASP A CA 1
ATOM 825 C C . ASP A 1 106 ? 4.452 6.290 21.576 1.00 92.88 106 ASP A C 1
ATOM 827 O O . ASP A 1 106 ? 5.470 5.672 21.261 1.00 92.88 106 ASP A O 1
ATOM 831 N N . ALA A 1 107 ? 3.752 5.979 22.672 1.00 93.88 107 ALA A N 1
ATOM 832 C CA . ALA A 1 107 ? 4.064 4.822 23.508 1.00 93.88 107 ALA A CA 1
ATOM 833 C C . ALA A 1 107 ? 3.927 3.508 22.730 1.00 93.88 107 ALA A C 1
ATOM 835 O O . ALA A 1 107 ? 4.854 2.700 22.730 1.00 93.88 107 ALA A O 1
ATOM 836 N N . SER A 1 108 ? 2.826 3.340 21.998 1.00 94.38 108 SER A N 1
ATOM 837 C CA . SER A 1 108 ? 2.586 2.150 21.178 1.00 94.38 108 SER A CA 1
ATOM 838 C C . SER A 1 108 ? 3.649 1.996 20.089 1.00 94.38 108 SER A C 1
ATOM 840 O O . SER A 1 108 ? 4.197 0.914 19.910 1.00 94.38 108 SER A O 1
ATOM 842 N N . ARG A 1 109 ? 4.032 3.082 19.407 1.00 92.56 109 ARG A N 1
ATOM 843 C CA . ARG A 1 109 ? 5.097 3.067 18.389 1.00 92.56 109 ARG A CA 1
ATOM 844 C C . ARG A 1 109 ? 6.438 2.620 18.958 1.00 92.56 109 ARG A C 1
ATOM 846 O O . ARG A 1 109 ? 7.123 1.830 18.316 1.00 92.56 109 ARG A O 1
ATOM 853 N N . ARG A 1 110 ? 6.803 3.090 20.157 1.00 90.94 110 ARG A N 1
ATOM 854 C CA . ARG A 1 110 ? 8.053 2.685 20.823 1.00 90.94 110 ARG A CA 1
ATOM 855 C C . ARG A 1 110 ? 8.099 1.188 21.115 1.00 90.94 110 ARG A C 1
ATOM 857 O O . ARG A 1 110 ? 9.152 0.588 20.946 1.00 90.94 110 ARG A O 1
ATOM 864 N N . VAL A 1 111 ? 6.981 0.601 21.537 1.00 92.31 111 VAL A N 1
ATOM 865 C CA . VAL A 1 111 ? 6.903 -0.836 21.838 1.00 92.31 111 VAL A CA 1
ATOM 866 C C . VAL A 1 111 ? 6.869 -1.677 20.560 1.00 92.31 111 VAL A C 1
ATOM 868 O O . VAL A 1 111 ? 7.520 -2.713 20.478 1.00 92.31 111 VAL A O 1
ATOM 871 N N . LEU A 1 112 ? 6.115 -1.237 19.551 1.00 90.75 112 LEU A N 1
ATOM 872 C CA . LEU A 1 112 ? 5.878 -2.010 18.329 1.00 90.75 112 LEU A CA 1
ATOM 873 C C . LEU A 1 112 ? 7.000 -1.877 17.289 1.00 90.75 112 LEU A C 1
ATOM 875 O O . LEU A 1 112 ? 7.116 -2.737 16.421 1.00 90.75 112 LEU A O 1
ATOM 879 N N . GLY A 1 113 ? 7.800 -0.806 17.345 1.00 85.44 113 GLY A N 1
ATOM 880 C CA . GLY A 1 113 ? 8.840 -0.517 16.351 1.00 85.44 113 GLY A CA 1
ATOM 881 C C . GLY A 1 113 ? 8.300 -0.071 14.985 1.00 85.44 113 GLY A C 1
ATOM 882 O O . GLY A 1 113 ? 9.013 -0.182 13.993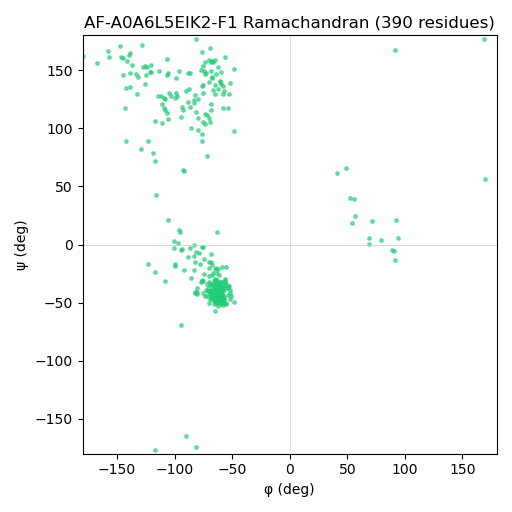 1.00 85.44 113 GLY A O 1
ATOM 883 N N . GLY A 1 114 ? 7.050 0.407 14.923 1.00 80.25 114 GLY A N 1
ATOM 884 C CA . GLY A 1 114 ? 6.340 0.734 13.680 1.00 80.25 114 GLY A CA 1
ATOM 885 C C . GLY A 1 114 ? 5.943 2.205 13.507 1.00 80.25 114 GLY A C 1
ATOM 886 O O . GLY A 1 114 ? 6.237 3.090 14.323 1.00 80.25 114 GLY A O 1
ATOM 887 N N . ASP A 1 115 ? 5.248 2.468 12.405 1.00 82.19 115 ASP A N 1
ATOM 888 C CA . ASP A 1 115 ? 4.717 3.779 12.044 1.00 82.19 115 ASP A CA 1
ATOM 889 C C . ASP A 1 115 ? 3.384 4.099 12.758 1.00 82.19 115 ASP A C 1
ATOM 891 O O . ASP A 1 115 ? 2.929 3.386 13.658 1.00 82.19 115 ASP A O 1
ATOM 895 N N . ALA A 1 116 ? 2.759 5.222 12.393 1.00 82.50 116 ALA A N 1
ATOM 896 C CA . ALA A 1 116 ? 1.485 5.627 12.984 1.00 82.50 116 ALA A CA 1
ATOM 897 C C . ALA A 1 116 ? 0.352 4.628 12.683 1.00 82.50 116 ALA A C 1
ATOM 899 O O . ALA A 1 116 ? -0.473 4.378 13.561 1.00 82.50 116 ALA A O 1
ATOM 900 N N . ILE A 1 117 ? 0.341 4.023 11.489 1.00 85.62 117 ILE A N 1
ATOM 901 C CA . ILE A 1 117 ? -0.677 3.049 11.069 1.00 85.62 117 ILE A CA 1
ATOM 902 C C . ILE A 1 117 ? -0.566 1.778 11.909 1.00 85.62 117 ILE A C 1
ATOM 904 O O . ILE A 1 117 ? -1.578 1.268 12.390 1.00 85.62 117 ILE A O 1
ATOM 908 N N . THR A 1 118 ? 0.658 1.312 12.159 1.00 89.25 118 THR A N 1
ATOM 909 C CA . THR A 1 118 ? 0.946 0.149 13.005 1.00 89.25 118 THR A CA 1
ATOM 910 C C . THR A 1 118 ? 0.387 0.344 14.411 1.00 89.25 118 THR A C 1
ATOM 912 O O . THR A 1 118 ? -0.379 -0.482 14.911 1.00 89.25 118 THR A O 1
ATOM 915 N N . ALA A 1 119 ? 0.717 1.477 15.035 1.00 92.25 119 ALA A N 1
ATOM 916 C CA . ALA A 1 119 ? 0.229 1.810 16.367 1.00 92.25 119 ALA A CA 1
ATOM 917 C C . ALA A 1 119 ? -1.294 1.990 16.403 1.00 92.25 119 ALA A C 1
ATOM 919 O O . ALA A 1 119 ? -1.948 1.516 17.329 1.00 92.25 119 ALA A O 1
ATOM 920 N N . GLN A 1 120 ? -1.878 2.627 15.388 1.00 93.69 120 GLN A N 1
ATOM 921 C CA . GLN A 1 120 ? -3.321 2.834 15.319 1.00 93.69 120 GLN A CA 1
ATOM 922 C C . GLN A 1 120 ? -4.088 1.522 15.118 1.00 93.69 120 GLN A C 1
ATOM 924 O O . GLN A 1 120 ? -5.110 1.313 15.767 1.00 93.69 120 GLN A O 1
ATOM 929 N N . THR A 1 121 ? -3.577 0.619 14.281 1.00 94.19 121 THR A N 1
ATOM 930 C CA . THR A 1 121 ? -4.154 -0.716 14.050 1.00 94.19 121 THR A CA 1
ATOM 931 C C . THR A 1 121 ? -4.122 -1.551 15.323 1.00 94.19 121 THR A C 1
ATOM 933 O O . THR A 1 121 ? -5.136 -2.123 15.723 1.00 94.19 121 THR A O 1
ATOM 936 N N . PHE A 1 122 ? -2.974 -1.559 16.001 1.00 95.94 122 PHE A N 1
ATOM 937 C CA . PHE A 1 122 ? -2.816 -2.198 17.300 1.00 95.94 122 PHE A CA 1
ATOM 938 C C . PHE A 1 122 ? -3.831 -1.668 18.324 1.00 95.94 122 PHE A C 1
ATOM 940 O O . PHE A 1 122 ? -4.566 -2.448 18.930 1.00 95.94 122 PHE A O 1
ATOM 947 N N . LEU A 1 123 ? -3.925 -0.341 18.481 1.00 96.06 123 LEU A N 1
ATOM 948 C CA . LEU A 1 123 ? -4.854 0.280 19.428 1.00 96.06 123 LEU A CA 1
ATOM 949 C C . LEU A 1 123 ? -6.313 -0.029 19.087 1.00 96.06 123 LEU A C 1
ATOM 951 O O . LEU A 1 123 ? -7.091 -0.337 19.987 1.00 96.06 123 LEU A O 1
ATOM 955 N N . ALA A 1 124 ? -6.681 0.018 17.804 1.00 96.44 124 ALA A N 1
ATOM 956 C CA . ALA A 1 124 ? -8.031 -0.299 17.351 1.00 96.44 124 ALA A CA 1
ATOM 957 C C . ALA A 1 124 ? -8.421 -1.740 17.703 1.00 96.44 124 ALA A C 1
ATOM 959 O O . ALA A 1 124 ? -9.521 -1.966 18.209 1.00 96.44 124 ALA A O 1
ATOM 960 N N . PHE A 1 125 ? -7.512 -2.702 17.509 1.00 97.44 125 PHE A N 1
ATOM 961 C CA . PHE A 1 125 ? -7.753 -4.090 17.895 1.00 97.44 125 PHE A CA 1
ATOM 962 C C . PHE A 1 125 ? -7.925 -4.240 19.411 1.00 97.44 125 PHE A C 1
ATOM 964 O O . PHE A 1 125 ? -8.882 -4.878 19.857 1.00 97.44 125 PHE A O 1
ATOM 971 N N . VAL A 1 126 ? -7.026 -3.652 20.210 1.00 97.56 126 VAL A N 1
ATOM 972 C CA . VAL A 1 126 ? -7.067 -3.768 21.677 1.00 97.56 126 VAL A CA 1
ATOM 973 C C . VAL A 1 126 ? -8.346 -3.149 22.243 1.00 97.56 126 VAL A C 1
ATOM 975 O O . VAL A 1 126 ? -9.039 -3.790 23.034 1.00 97.56 126 VAL A O 1
ATOM 978 N N . LEU A 1 127 ? -8.693 -1.936 21.803 1.00 97.44 127 LEU A N 1
ATOM 979 C CA . LEU A 1 127 ? -9.908 -1.245 22.233 1.00 97.44 127 LEU A CA 1
ATOM 980 C C . LEU A 1 127 ? -11.163 -1.992 21.778 1.00 97.44 127 LEU A C 1
ATOM 982 O O . LEU A 1 127 ? -12.036 -2.251 22.600 1.00 97.44 127 LEU A O 1
ATOM 986 N N . GLY A 1 128 ? -11.233 -2.398 20.507 1.00 95.69 128 GLY A N 1
ATOM 987 C CA . GLY A 1 128 ? -12.385 -3.118 19.962 1.00 95.69 128 GLY A CA 1
ATOM 988 C C . GLY A 1 128 ? -12.624 -4.460 20.653 1.00 95.69 128 GLY A C 1
ATOM 989 O O . GLY A 1 128 ? -13.756 -4.771 21.028 1.00 95.69 128 GLY A O 1
ATOM 990 N N . SER A 1 129 ? -11.557 -5.222 20.902 1.00 94.50 129 SER A N 1
ATOM 991 C CA . SER A 1 129 ? -11.637 -6.494 21.627 1.00 94.50 129 SER A CA 1
ATOM 992 C C . SER A 1 129 ? -12.124 -6.294 23.063 1.00 94.50 129 SER A C 1
ATOM 994 O O . SER A 1 129 ? -13.018 -7.008 23.516 1.00 94.50 129 SER A O 1
ATOM 996 N N . ALA A 1 130 ? -11.593 -5.289 23.769 1.00 95.44 130 ALA A N 1
ATOM 997 C CA . ALA A 1 130 ? -12.026 -4.968 25.126 1.00 95.44 130 ALA A CA 1
ATOM 998 C C . ALA A 1 130 ? -13.488 -4.489 25.173 1.00 95.44 130 ALA A C 1
ATOM 1000 O O . ALA A 1 130 ? -14.230 -4.905 26.061 1.00 95.44 130 ALA A O 1
ATOM 1001 N N . THR A 1 131 ? -13.932 -3.677 24.205 1.00 94.50 131 THR A N 1
ATOM 1002 C CA . THR A 1 131 ? -15.333 -3.240 24.088 1.00 94.50 131 THR A CA 1
ATOM 1003 C C . THR A 1 131 ? -16.275 -4.427 23.899 1.00 94.50 131 THR A C 1
ATOM 1005 O O . THR A 1 131 ? -17.284 -4.520 24.598 1.00 94.50 131 THR A O 1
ATOM 1008 N N . LEU A 1 132 ? -15.946 -5.358 22.998 1.00 91.31 132 LEU A N 1
ATOM 1009 C CA . LEU A 1 132 ? -16.752 -6.562 22.776 1.00 91.31 132 LEU A CA 1
ATOM 1010 C C . LEU A 1 132 ? -16.824 -7.432 24.036 1.00 91.31 132 LEU A C 1
ATOM 1012 O O . LEU A 1 132 ? -17.906 -7.887 24.409 1.00 91.31 132 LEU A O 1
ATOM 1016 N N . GLU A 1 133 ? -15.696 -7.613 24.725 1.00 92.06 133 GLU A N 1
ATOM 1017 C CA . GLU A 1 133 ? -15.642 -8.379 25.969 1.00 92.06 133 GLU A CA 1
ATOM 1018 C C . GLU A 1 133 ? -16.475 -7.725 27.086 1.00 92.06 133 GLU A C 1
ATOM 1020 O O . GLU A 1 133 ? -17.214 -8.413 27.794 1.00 92.06 133 GLU A O 1
ATOM 1025 N N . GLN A 1 134 ? -16.416 -6.398 27.236 1.00 92.19 134 GLN A N 1
ATOM 1026 C CA . GLN A 1 134 ? -17.220 -5.669 28.223 1.00 92.19 134 GLN A CA 1
ATOM 1027 C C . GLN A 1 134 ? -18.717 -5.734 27.912 1.00 92.19 134 GLN A C 1
ATOM 1029 O O . GLN A 1 134 ? -19.505 -6.004 28.820 1.00 92.19 134 GLN A O 1
ATOM 1034 N N . ALA A 1 135 ? -19.112 -5.574 26.646 1.00 89.44 135 ALA A N 1
ATOM 1035 C CA . ALA A 1 135 ? -20.508 -5.695 26.229 1.00 89.44 135 ALA A CA 1
ATOM 1036 C C . ALA A 1 135 ? -21.079 -7.088 26.555 1.00 89.44 135 ALA A C 1
ATOM 1038 O O . ALA A 1 135 ? -22.202 -7.219 27.044 1.00 89.44 135 ALA A O 1
ATOM 1039 N N . GLN A 1 136 ? -20.280 -8.139 26.356 1.00 86.38 136 GLN A N 1
ATOM 1040 C CA . GLN A 1 136 ? -20.665 -9.508 26.699 1.00 86.38 136 GLN A CA 1
ATOM 1041 C C . GLN A 1 136 ? -20.770 -9.721 28.213 1.00 86.38 136 GLN A C 1
ATOM 1043 O O . GLN A 1 136 ? -21.725 -10.349 28.667 1.00 86.38 136 GLN A O 1
ATOM 1048 N N . ARG A 1 137 ? -19.825 -9.192 29.007 1.00 87.00 137 ARG A N 1
ATOM 1049 C CA . ARG A 1 137 ? -19.890 -9.255 30.480 1.00 87.00 137 ARG A CA 1
ATOM 1050 C C . ARG A 1 137 ? -21.166 -8.595 31.006 1.00 87.00 137 ARG A C 1
ATOM 1052 O O . ARG A 1 137 ? -21.869 -9.201 31.806 1.00 87.00 137 ARG A O 1
ATOM 1059 N N . GLN A 1 138 ? -21.516 -7.422 30.486 1.00 85.88 138 GLN A N 1
ATOM 1060 C CA . GLN A 1 138 ? -22.736 -6.709 30.875 1.00 85.88 138 GLN A CA 1
ATOM 1061 C C . GLN A 1 138 ? -24.006 -7.470 30.499 1.00 85.88 138 GLN A C 1
ATOM 1063 O O . GLN A 1 138 ? -24.928 -7.576 31.308 1.00 85.88 138 GLN A O 1
ATOM 1068 N N . LEU A 1 139 ? -24.056 -8.051 29.296 1.00 85.38 139 LEU A N 1
ATOM 1069 C CA . LEU A 1 139 ? -25.188 -8.882 28.895 1.00 85.38 139 LEU A CA 1
ATOM 1070 C C . LEU A 1 139 ? -25.370 -10.073 29.847 1.00 85.38 139 LEU A C 1
ATOM 1072 O O . LEU A 1 139 ? -26.500 -10.395 30.212 1.00 85.38 139 LEU A O 1
ATOM 1076 N N . ARG A 1 140 ? -24.277 -10.703 30.297 1.00 83.31 140 ARG A N 1
ATOM 1077 C CA . ARG A 1 140 ? -24.325 -11.806 31.274 1.00 83.31 140 ARG A CA 1
ATOM 1078 C C . ARG A 1 140 ? -24.793 -11.351 32.647 1.00 83.31 140 ARG A C 1
ATOM 1080 O O . ARG A 1 140 ? -25.609 -12.038 33.247 1.00 83.31 140 ARG A O 1
ATOM 1087 N N . GLU A 1 141 ? -24.321 -10.206 33.130 1.00 84.69 141 GLU A N 1
ATOM 1088 C CA . GLU A 1 141 ? -24.765 -9.640 34.411 1.00 84.69 141 GLU A CA 1
ATOM 1089 C C . GLU A 1 141 ? -26.281 -9.395 34.432 1.00 84.69 141 GLU A C 1
ATOM 1091 O O . GLU A 1 141 ? -26.929 -9.629 35.450 1.00 84.69 141 GLU A O 1
ATOM 1096 N N . VAL A 1 142 ? -26.860 -8.979 33.300 1.00 86.06 142 VAL A N 1
ATOM 1097 C CA . VAL A 1 142 ? -28.305 -8.730 33.173 1.00 86.06 142 VAL A CA 1
ATOM 1098 C C . VAL A 1 142 ? -29.110 -10.018 32.964 1.00 86.06 142 VAL A C 1
ATOM 1100 O O . VAL A 1 142 ? -30.201 -10.154 33.515 1.00 86.06 142 VAL A O 1
ATOM 1103 N N . THR A 1 143 ? -28.612 -10.957 32.154 1.00 86.31 143 THR A N 1
ATOM 1104 C CA . THR A 1 143 ? -29.365 -12.163 31.748 1.00 86.31 143 THR A CA 1
ATOM 1105 C C . THR A 1 143 ? -29.146 -13.373 32.656 1.00 86.31 143 THR A C 1
ATOM 1107 O O . THR A 1 143 ? -29.968 -14.287 32.658 1.00 86.31 143 THR A O 1
ATOM 1110 N N . GLY A 1 144 ? -28.039 -13.414 33.401 1.00 81.56 144 GLY A N 1
ATOM 1111 C CA . GLY A 1 144 ? -27.625 -14.552 34.224 1.00 81.56 144 GLY A CA 1
ATOM 1112 C C . GLY A 1 144 ? -27.200 -15.797 33.435 1.00 81.56 144 GLY A C 1
ATOM 1113 O O . GLY A 1 144 ? -26.951 -16.837 34.045 1.00 81.56 144 GLY A O 1
ATOM 1114 N N . GLN A 1 145 ? -27.128 -15.732 32.100 1.00 76.81 145 GLN A N 1
ATOM 1115 C CA . GLN A 1 145 ? -26.779 -16.887 31.272 1.00 76.81 145 GLN A CA 1
ATOM 1116 C C . GLN A 1 145 ? -25.270 -17.189 31.325 1.00 76.81 145 GLN A C 1
ATOM 1118 O O . GLN A 1 145 ? -24.453 -16.264 31.246 1.00 76.81 145 GLN A O 1
ATOM 1123 N N . PRO A 1 146 ? -24.878 -18.473 31.448 1.00 68.06 146 PRO A N 1
ATOM 1124 C CA . PRO A 1 146 ? -23.479 -18.867 31.413 1.00 68.06 146 PRO A CA 1
ATOM 1125 C C . PRO A 1 146 ? -22.883 -18.672 30.017 1.00 68.06 146 PRO A C 1
ATOM 1127 O O . PRO A 1 146 ? -23.572 -18.653 28.998 1.00 68.06 146 PRO A O 1
ATOM 1130 N N . THR A 1 147 ? -21.561 -18.547 29.977 1.00 68.38 147 THR A N 1
ATOM 1131 C CA . THR A 1 147 ? -20.819 -18.548 28.719 1.00 68.38 147 THR A CA 1
ATOM 1132 C C . THR A 1 147 ? -20.643 -19.969 28.213 1.00 68.38 147 THR A C 1
ATOM 1134 O O . THR A 1 147 ? -20.069 -20.786 28.927 1.00 68.38 147 THR A O 1
ATOM 1137 N N . GLU A 1 148 ? -21.056 -20.239 26.980 1.00 74.12 148 GLU A N 1
ATOM 1138 C CA . GLU A 1 148 ? -20.913 -21.552 26.344 1.00 74.12 148 GLU A CA 1
ATOM 1139 C C . GLU A 1 148 ? -20.074 -21.445 25.072 1.00 74.12 148 GLU A C 1
ATOM 1141 O O . GLU A 1 148 ? -19.984 -20.379 24.459 1.00 74.12 148 GLU A O 1
ATOM 1146 N N . GLU A 1 149 ? -19.439 -22.548 24.688 1.00 65.06 149 GLU A N 1
ATOM 1147 C CA . GLU A 1 149 ? -18.642 -22.639 23.468 1.00 65.06 149 GLU A CA 1
ATOM 1148 C C . GLU A 1 149 ? -19.503 -22.298 22.238 1.00 65.06 149 GLU A C 1
ATOM 1150 O O . GLU A 1 149 ? -20.617 -22.794 22.085 1.00 65.06 149 GLU A O 1
ATOM 1155 N N . GLY A 1 150 ? -19.016 -21.387 21.389 1.00 62.78 150 GLY A N 1
ATOM 1156 C CA . GLY A 1 150 ? -19.783 -20.816 20.274 1.00 62.78 150 GLY A CA 1
ATOM 1157 C C . GLY A 1 150 ? -20.543 -19.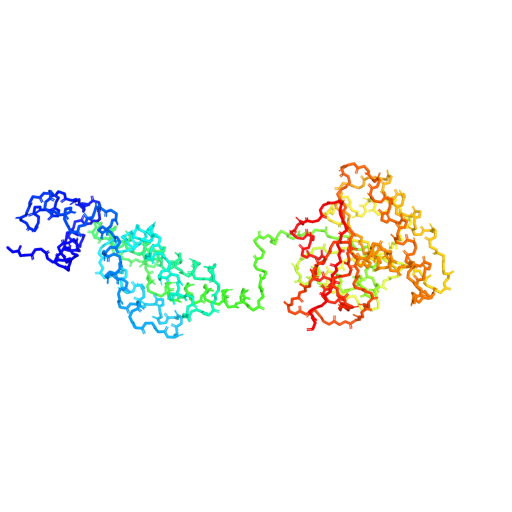521 20.599 1.00 62.78 150 GLY A C 1
ATOM 1158 O O . GLY A 1 150 ? -20.935 -18.815 19.669 1.00 62.78 150 GLY A O 1
ATOM 1159 N N . ASN A 1 151 ? -20.691 -19.143 21.878 1.00 65.56 151 ASN A N 1
ATOM 1160 C CA . ASN A 1 151 ? -21.270 -17.851 22.256 1.00 65.56 151 ASN A CA 1
ATOM 1161 C C . ASN A 1 151 ? -20.216 -16.730 22.300 1.00 65.56 151 ASN A C 1
ATOM 1163 O O . ASN A 1 151 ? -19.069 -16.956 22.707 1.00 65.56 151 ASN A O 1
ATOM 1167 N N . PRO A 1 152 ? -20.609 -15.482 21.977 1.00 58.44 152 PRO A N 1
ATOM 1168 C CA . PRO A 1 152 ? -19.740 -14.322 22.114 1.00 58.44 152 PRO A CA 1
ATOM 1169 C C . PRO A 1 152 ? -19.151 -14.207 23.538 1.00 58.44 152 PRO A C 1
ATOM 1171 O O . PRO A 1 152 ? -19.864 -14.044 24.536 1.00 58.44 152 PRO A O 1
ATOM 1174 N N . GLY A 1 153 ? -17.822 -14.303 23.632 1.00 64.94 153 GLY A N 1
ATOM 1175 C CA . GLY A 1 153 ? -17.053 -14.099 24.863 1.00 64.94 153 GLY A CA 1
ATOM 1176 C C . GLY A 1 153 ? -16.735 -15.341 25.679 1.00 64.94 153 GLY A C 1
ATOM 1177 O O . GLY A 1 153 ? -16.210 -15.202 26.789 1.00 64.94 153 GLY A O 1
ATOM 1178 N N . TYR A 1 154 ? -17.067 -16.533 25.184 1.00 69.31 154 TYR A N 1
ATOM 1179 C CA . TYR A 1 154 ? -16.375 -17.746 25.618 1.00 69.31 154 TYR A CA 1
ATOM 1180 C C . TYR A 1 154 ? -14.893 -17.596 25.262 1.00 69.31 154 TYR A C 1
ATOM 1182 O O . TYR A 1 154 ? -14.595 -16.991 24.242 1.00 69.31 154 TYR A O 1
ATOM 1190 N N . GLY A 1 155 ? -13.959 -18.022 2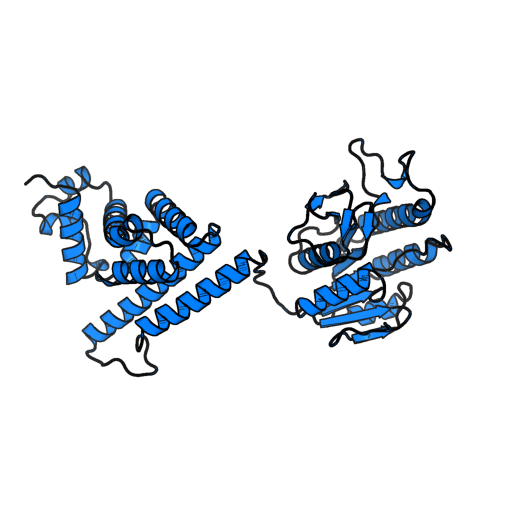6.115 1.00 78.88 155 GLY A N 1
ATOM 1191 C CA . GLY A 1 155 ? -12.523 -17.923 25.807 1.00 78.88 155 GLY A CA 1
ATOM 1192 C C . GLY A 1 155 ? -11.999 -16.512 25.478 1.00 78.88 155 GLY A C 1
ATOM 1193 O O . GLY A 1 155 ? -10.995 -16.400 24.789 1.00 78.88 155 GLY A O 1
ATOM 1194 N N . ALA A 1 156 ? -12.642 -15.426 25.937 1.00 82.56 156 ALA A N 1
ATOM 1195 C CA . ALA A 1 156 ? -12.314 -14.054 25.509 1.00 82.56 156 ALA A CA 1
ATOM 1196 C C . ALA A 1 156 ? -10.827 -13.677 25.664 1.00 82.56 156 ALA A C 1
ATOM 1198 O O . ALA A 1 156 ? -10.271 -13.004 24.802 1.00 82.56 156 ALA A O 1
ATOM 1199 N N . GLY A 1 157 ? -10.173 -14.148 26.733 1.00 86.88 157 GLY A N 1
ATOM 1200 C CA . GLY A 1 157 ? -8.728 -13.976 26.908 1.00 86.88 157 GLY A CA 1
ATOM 1201 C C . GLY A 1 157 ? -7.917 -14.708 25.839 1.00 86.88 157 GLY A C 1
ATOM 1202 O O . GLY A 1 157 ? -7.035 -14.113 25.240 1.00 86.88 157 GLY A O 1
ATOM 1203 N N . GLU A 1 158 ? -8.263 -15.958 25.538 1.00 86.75 158 GLU A N 1
ATOM 1204 C CA . GLU A 1 158 ? -7.583 -16.751 24.512 1.00 86.75 158 GLU A CA 1
ATOM 1205 C C . GLU A 1 158 ? -7.800 -16.176 23.106 1.00 86.75 158 GLU A C 1
ATOM 1207 O O . GLU A 1 158 ? -6.839 -16.013 22.357 1.00 86.75 158 GLU A O 1
ATOM 1212 N N . TYR A 1 159 ? -9.032 -15.778 22.768 1.00 88.25 159 TYR A N 1
ATOM 1213 C CA . TYR A 1 159 ? -9.321 -15.094 21.505 1.00 88.25 159 TYR A CA 1
ATOM 1214 C C . TYR A 1 159 ? -8.578 -13.767 21.385 1.00 88.25 159 TYR A C 1
ATOM 1216 O O . TYR A 1 159 ? -8.102 -13.434 20.300 1.00 88.25 159 TYR A O 1
ATOM 1224 N N . PHE A 1 160 ? -8.444 -13.023 22.485 1.00 93.62 160 PHE A N 1
ATOM 1225 C CA . PHE A 1 160 ? -7.627 -11.822 22.498 1.00 93.62 160 PHE A CA 1
ATOM 1226 C C . PHE A 1 160 ? -6.162 -12.150 22.214 1.00 93.62 160 PHE A C 1
ATOM 1228 O O . PHE A 1 160 ? -5.608 -11.573 21.282 1.00 93.62 160 PHE A O 1
ATOM 1235 N N . SER A 1 161 ? -5.549 -13.081 22.954 1.00 92.50 161 SER A N 1
ATOM 1236 C CA . SER A 1 161 ? -4.131 -13.424 22.790 1.00 92.50 161 SER A CA 1
ATOM 1237 C C . SER A 1 161 ? -3.834 -13.979 21.386 1.00 92.50 161 SER A C 1
ATOM 1239 O O . SER A 1 161 ? -2.839 -13.602 20.769 1.00 92.50 161 SER A O 1
ATOM 1241 N N . GLN A 1 162 ? -4.711 -14.826 20.833 1.00 90.81 162 GLN A N 1
ATOM 1242 C CA . GLN A 1 162 ? -4.575 -15.341 19.464 1.00 90.81 162 GLN A CA 1
ATOM 1243 C C . GLN A 1 162 ? -4.790 -14.243 18.413 1.00 90.81 162 GLN A C 1
ATOM 1245 O O . GLN A 1 162 ? -4.010 -14.119 17.469 1.00 90.81 162 GLN A O 1
ATOM 1250 N N . GLY A 1 163 ? -5.826 -13.419 18.580 1.00 92.44 163 GLY A N 1
ATOM 1251 C CA . GLY A 1 163 ? -6.142 -12.344 17.645 1.00 92.44 163 GLY A CA 1
ATOM 1252 C C . GLY A 1 163 ? -5.060 -11.266 17.614 1.00 92.44 163 GLY A C 1
ATOM 1253 O O . GLY A 1 163 ? -4.636 -10.859 16.534 1.00 92.44 163 GLY A O 1
ATOM 1254 N N . ILE A 1 164 ? -4.535 -10.859 18.775 1.00 95.69 164 ILE A N 1
ATOM 1255 C CA . ILE A 1 164 ? -3.433 -9.897 18.816 1.00 95.69 164 ILE A CA 1
ATOM 1256 C C . ILE A 1 164 ? -2.142 -10.509 18.271 1.00 95.69 164 ILE A C 1
ATOM 1258 O O . ILE A 1 164 ? -1.391 -9.807 17.601 1.00 95.69 164 ILE A O 1
ATOM 1262 N N . ALA A 1 165 ? -1.891 -11.809 18.468 1.00 91.94 165 ALA A N 1
ATOM 1263 C CA . ALA A 1 165 ? -0.757 -12.481 17.834 1.00 91.94 165 ALA A CA 1
ATOM 1264 C C . ALA A 1 165 ? -0.847 -12.406 16.302 1.00 91.94 165 ALA A C 1
ATOM 1266 O O . ALA A 1 165 ? 0.143 -12.069 15.652 1.00 91.94 165 ALA A O 1
ATOM 1267 N N . ALA A 1 166 ? -2.034 -12.645 15.734 1.00 91.31 166 ALA A N 1
ATOM 1268 C CA . ALA A 1 166 ? -2.269 -12.525 14.298 1.00 91.31 166 ALA A CA 1
ATOM 1269 C C . ALA A 1 166 ? -2.077 -11.082 13.800 1.00 91.31 166 ALA A C 1
ATOM 1271 O O . ALA A 1 166 ? -1.370 -10.867 12.816 1.00 91.31 166 ALA A O 1
ATOM 1272 N N . VAL A 1 167 ? -2.627 -10.087 14.510 1.00 93.81 167 VAL A N 1
ATOM 1273 C CA . VAL A 1 167 ? -2.430 -8.663 14.185 1.00 93.81 167 VAL A CA 1
ATOM 1274 C C . VAL A 1 167 ? -0.950 -8.293 14.232 1.00 93.81 167 VAL A C 1
ATOM 1276 O O . VAL A 1 167 ? -0.440 -7.701 13.289 1.00 93.81 167 VAL A O 1
ATOM 1279 N N . LEU A 1 168 ? -0.231 -8.667 15.290 1.00 92.50 168 LEU A N 1
ATOM 1280 C CA . LEU A 1 168 ? 1.196 -8.376 15.429 1.00 92.50 168 LEU A CA 1
ATOM 1281 C C . LEU A 1 168 ? 2.039 -9.078 14.357 1.00 92.50 168 LEU A C 1
ATOM 1283 O O . LEU A 1 168 ? 3.005 -8.487 13.880 1.00 92.50 168 LEU A O 1
ATOM 1287 N N . SER A 1 169 ? 1.684 -10.304 13.960 1.00 88.94 169 SER A N 1
ATOM 1288 C CA . SER A 1 169 ? 2.336 -11.003 12.845 1.00 88.94 169 SER A CA 1
ATOM 1289 C C . SER A 1 169 ? 2.122 -10.258 11.529 1.00 88.94 169 SER A C 1
ATOM 1291 O O . SER A 1 169 ? 3.095 -9.930 10.856 1.00 88.94 169 SER A O 1
ATOM 1293 N N . GLY A 1 170 ? 0.874 -9.899 11.212 1.00 84.88 170 GLY A N 1
ATOM 1294 C CA . GLY A 1 170 ? 0.543 -9.141 10.005 1.00 84.88 170 GLY A CA 1
ATOM 1295 C C . GLY A 1 170 ? 1.197 -7.757 9.975 1.00 84.88 170 GLY A C 1
ATOM 1296 O O . GLY A 1 170 ? 1.687 -7.332 8.938 1.00 84.88 170 GLY A O 1
ATOM 1297 N N . LEU A 1 171 ? 1.290 -7.073 11.120 1.00 85.50 171 LEU A N 1
ATOM 1298 C CA . LEU A 1 171 ? 1.997 -5.793 11.241 1.00 85.50 171 LEU A CA 1
ATOM 1299 C C . LEU A 1 171 ? 3.513 -5.936 11.041 1.00 85.50 171 LEU A C 1
ATOM 1301 O O . LEU A 1 171 ? 4.139 -5.056 10.453 1.00 85.50 171 LEU A O 1
ATOM 1305 N N . ARG A 1 172 ? 4.118 -7.037 11.502 1.00 81.62 172 ARG A N 1
ATOM 1306 C CA . ARG A 1 172 ? 5.533 -7.337 11.230 1.00 81.62 172 ARG A CA 1
ATOM 1307 C C . ARG A 1 172 ? 5.757 -7.611 9.747 1.00 81.62 172 ARG A C 1
ATOM 1309 O O . ARG A 1 172 ? 6.689 -7.056 9.183 1.00 81.62 172 ARG A O 1
ATOM 1316 N N . GLU A 1 173 ? 4.895 -8.400 9.114 1.00 72.00 173 GLU A N 1
ATOM 1317 C CA . GLU A 1 173 ? 4.950 -8.657 7.669 1.00 72.00 173 GLU A CA 1
ATOM 1318 C C . GLU A 1 173 ? 4.761 -7.370 6.854 1.00 72.00 173 GLU A C 1
ATOM 1320 O O . GLU A 1 173 ? 5.555 -7.103 5.959 1.00 72.00 173 GLU A O 1
ATOM 1325 N N . ALA A 1 174 ? 3.807 -6.513 7.233 1.00 62.59 174 ALA A N 1
ATOM 1326 C CA . ALA A 1 174 ? 3.601 -5.187 6.642 1.00 62.59 174 ALA A CA 1
ATOM 1327 C C . ALA A 1 174 ? 4.820 -4.265 6.789 1.00 62.59 174 ALA A C 1
ATOM 1329 O O . ALA A 1 174 ? 5.114 -3.460 5.916 1.00 62.59 174 ALA A O 1
ATOM 1330 N N . SER A 1 175 ? 5.532 -4.357 7.913 1.00 62.06 175 SER A N 1
ATOM 1331 C CA . SER A 1 175 ? 6.739 -3.564 8.168 1.00 62.06 175 SER A CA 1
ATOM 1332 C C . SER A 1 175 ? 7.946 -4.085 7.372 1.00 62.06 175 SER A C 1
ATOM 1334 O O . SER A 1 175 ? 8.797 -3.312 6.940 1.00 62.06 175 SER A O 1
ATOM 1336 N N . LEU A 1 176 ? 7.998 -5.399 7.125 1.00 52.84 176 LEU A N 1
ATOM 1337 C CA . LEU A 1 176 ? 9.011 -6.064 6.295 1.00 52.84 176 LEU A CA 1
ATOM 1338 C C . LEU A 1 176 ? 8.699 -5.992 4.789 1.00 52.84 176 LEU A C 1
ATOM 1340 O O . LEU A 1 176 ? 9.562 -6.268 3.960 1.00 52.84 176 LEU A O 1
ATOM 1344 N N . SER A 1 177 ? 7.466 -5.646 4.429 1.00 42.41 177 SER A N 1
ATOM 1345 C CA . SER A 1 177 ? 6.973 -5.453 3.067 1.00 42.41 177 SER A CA 1
ATOM 1346 C C . SER A 1 177 ? 5.993 -4.274 3.087 1.00 42.41 177 SER A C 1
ATOM 1348 O O . SER A 1 177 ? 4.802 -4.506 3.289 1.00 42.41 177 SER A O 1
ATOM 1350 N N . PRO A 1 178 ? 6.463 -3.021 2.900 1.00 39.72 178 PRO A N 1
ATOM 1351 C CA . PRO A 1 178 ? 5.715 -1.775 3.161 1.00 39.72 178 PRO A CA 1
ATOM 1352 C C . PRO A 1 178 ? 4.451 -1.553 2.307 1.00 39.72 178 PRO A C 1
ATOM 1354 O O . PRO A 1 178 ? 3.852 -0.478 2.335 1.00 39.72 178 PRO A O 1
ATOM 1357 N N . THR A 1 179 ? 4.006 -2.568 1.574 1.00 40.19 179 THR A N 1
ATOM 1358 C CA . THR A 1 179 ? 2.884 -2.525 0.648 1.00 40.19 179 THR A CA 1
ATOM 1359 C C . THR A 1 179 ? 1.785 -3.480 1.117 1.00 40.19 179 THR A C 1
ATOM 1361 O O . THR A 1 179 ? 1.535 -4.507 0.492 1.00 40.19 179 THR A O 1
ATOM 1364 N N . ILE A 1 180 ? 1.070 -3.141 2.199 1.00 39.78 180 ILE A N 1
ATOM 1365 C CA . ILE A 1 180 ? -0.314 -3.627 2.330 1.00 39.78 180 ILE A CA 1
ATOM 1366 C C . ILE A 1 180 ? -1.163 -2.767 1.392 1.00 39.78 180 ILE A C 1
ATOM 1368 O O . ILE A 1 180 ? -1.666 -1.706 1.763 1.00 39.78 180 ILE A O 1
ATOM 1372 N N . SER A 1 181 ? -1.280 -3.220 0.145 1.00 39.19 181 SER A N 1
ATOM 1373 C CA . SER A 1 181 ? -2.286 -2.730 -0.790 1.00 39.19 181 SER A CA 1
ATOM 1374 C C . SER A 1 181 ? -3.610 -3.413 -0.447 1.00 39.19 181 SER A C 1
ATOM 1376 O O . SER A 1 181 ? -3.770 -4.617 -0.641 1.00 39.19 181 SER A O 1
ATOM 1378 N N . LEU A 1 182 ? -4.568 -2.662 0.105 1.00 40.06 182 LEU A N 1
ATOM 1379 C CA . LEU A 1 182 ? -5.968 -3.088 0.196 1.00 40.06 182 LEU A CA 1
ATOM 1380 C C . LEU A 1 182 ? -6.569 -3.043 -1.213 1.00 40.06 182 LEU A C 1
ATOM 1382 O O . LEU A 1 182 ? -7.279 -2.109 -1.576 1.00 40.06 182 LEU A O 1
ATOM 1386 N N . GLY A 1 183 ? -6.211 -4.044 -2.011 1.00 42.19 183 GLY A N 1
ATOM 1387 C CA . GLY A 1 183 ? -6.574 -4.159 -3.412 1.00 42.19 183 GLY A CA 1
ATOM 1388 C C . GLY A 1 183 ? -5.807 -5.280 -4.097 1.00 42.19 183 GLY A C 1
ATOM 1389 O O . GLY A 1 183 ? -5.144 -5.021 -5.087 1.00 42.19 183 GLY A O 1
ATOM 1390 N N . ASP A 1 184 ? -5.888 -6.514 -3.593 1.00 48.53 184 ASP A N 1
ATOM 1391 C CA . ASP A 1 184 ? -5.567 -7.679 -4.426 1.00 48.53 184 ASP A CA 1
ATOM 1392 C C . ASP A 1 184 ? -6.863 -8.185 -5.074 1.00 48.53 184 ASP A C 1
ATOM 1394 O O . ASP A 1 184 ? -7.402 -9.251 -4.771 1.00 48.53 184 ASP A O 1
ATOM 1398 N N . SER A 1 185 ? -7.450 -7.338 -5.925 1.00 58.88 185 SER A N 1
ATOM 1399 C CA . SER A 1 185 ? -8.278 -7.868 -6.998 1.00 58.88 185 SER A CA 1
ATOM 1400 C C . SER A 1 185 ? -7.309 -8.466 -8.003 1.00 58.88 185 SER A C 1
ATOM 1402 O O . SER A 1 185 ? -6.546 -7.739 -8.632 1.00 58.88 185 SER A O 1
ATOM 1404 N N . MET A 1 186 ? -7.332 -9.786 -8.137 1.00 76.75 186 MET A N 1
ATOM 1405 C CA . MET A 1 186 ? -6.606 -10.515 -9.170 1.00 76.75 186 MET A CA 1
ATOM 1406 C C . MET A 1 186 ? -6.850 -9.888 -10.556 1.00 76.75 186 MET A C 1
ATOM 1408 O O . MET A 1 186 ? -7.860 -10.176 -11.195 1.00 76.75 186 MET A O 1
ATOM 1412 N N . SER A 1 187 ? -5.922 -9.050 -11.019 1.00 88.94 187 SER A N 1
ATOM 1413 C CA . SER A 1 187 ? -5.964 -8.454 -12.356 1.00 88.94 187 SER A CA 1
ATOM 1414 C C . SER A 1 187 ? -5.623 -9.483 -13.434 1.00 88.94 187 SER A C 1
ATOM 1416 O O . SER A 1 187 ? -4.787 -10.372 -13.240 1.00 88.94 187 SER A O 1
ATOM 1418 N N . ARG A 1 188 ? -6.243 -9.348 -14.603 1.00 95.38 188 ARG A N 1
ATOM 1419 C CA . ARG A 1 188 ? -5.908 -10.062 -15.837 1.00 95.38 188 ARG A CA 1
ATOM 1420 C C . ARG A 1 188 ? -4.966 -9.196 -16.663 1.00 95.38 188 ARG A C 1
ATOM 1422 O O . ARG A 1 188 ? -5.368 -8.167 -17.203 1.00 95.38 188 ARG A O 1
ATOM 1429 N N . ILE A 1 189 ? -3.710 -9.616 -16.765 1.00 97.75 189 ILE A N 1
ATOM 1430 C CA . ILE A 1 189 ? -2.637 -8.842 -17.393 1.00 97.75 189 ILE A CA 1
ATOM 1431 C C . ILE A 1 189 ? -2.161 -9.561 -18.653 1.00 97.75 189 ILE A C 1
ATOM 1433 O O . ILE A 1 189 ? -1.784 -10.735 -18.615 1.00 97.75 189 ILE A O 1
ATOM 1437 N N . VAL A 1 190 ? -2.130 -8.842 -19.772 1.00 98.31 190 VAL A N 1
ATOM 1438 C CA . VAL A 1 190 ? -1.486 -9.298 -21.009 1.00 98.31 190 VAL A CA 1
ATOM 1439 C C . VAL A 1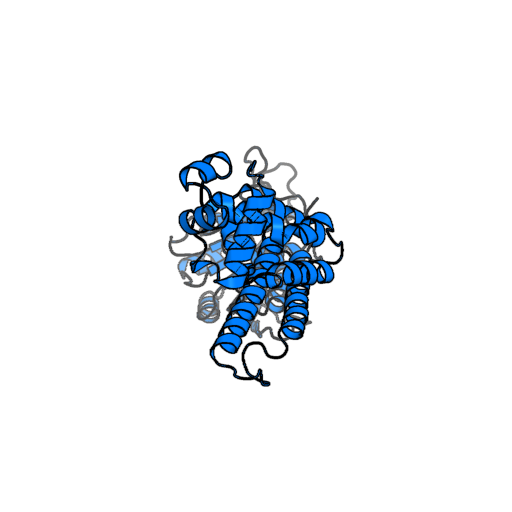 190 ? -0.118 -8.638 -21.113 1.00 98.31 190 VAL A C 1
ATOM 1441 O O . VAL A 1 190 ? -0.020 -7.417 -21.052 1.00 98.31 190 VAL A O 1
ATOM 1444 N N . ILE A 1 191 ? 0.945 -9.423 -21.290 1.00 98.50 191 ILE A N 1
ATOM 1445 C CA . ILE A 1 191 ? 2.321 -8.914 -21.395 1.00 98.50 191 ILE A CA 1
ATOM 1446 C C . ILE A 1 191 ? 2.875 -9.242 -22.781 1.00 98.50 191 ILE A C 1
ATOM 1448 O O . ILE A 1 191 ? 3.233 -10.384 -23.066 1.00 98.50 191 ILE A O 1
ATOM 1452 N N . MET A 1 192 ? 2.982 -8.237 -23.648 1.00 98.00 192 MET A N 1
ATOM 1453 C CA . MET A 1 192 ? 3.648 -8.351 -24.945 1.00 98.00 192 MET A CA 1
ATOM 1454 C C . MET A 1 192 ? 5.159 -8.161 -24.774 1.00 98.00 192 MET A C 1
ATOM 1456 O O . MET A 1 192 ? 5.611 -7.123 -24.303 1.00 98.00 192 MET A O 1
ATOM 1460 N N . GLY A 1 193 ? 5.951 -9.160 -25.169 1.00 96.44 193 GLY A N 1
ATOM 1461 C CA . GLY A 1 193 ? 7.393 -9.219 -24.891 1.00 96.44 193 GLY A CA 1
ATOM 1462 C C . GLY A 1 193 ? 7.757 -9.977 -23.607 1.00 96.44 193 GLY A C 1
ATOM 1463 O O . GLY A 1 193 ? 8.851 -9.789 -23.083 1.00 96.44 193 GLY A O 1
ATOM 1464 N N . ALA A 1 194 ? 6.872 -10.854 -23.116 1.00 96.81 194 ALA A N 1
ATOM 1465 C CA . ALA A 1 194 ? 7.033 -11.607 -21.865 1.00 96.81 194 ALA A CA 1
ATOM 1466 C C . ALA A 1 194 ? 8.319 -12.457 -21.743 1.00 96.81 194 ALA A C 1
ATOM 1468 O O . ALA A 1 194 ? 8.706 -12.808 -20.634 1.00 96.81 194 ALA A O 1
ATOM 1469 N N . THR A 1 195 ? 9.005 -12.792 -22.843 1.00 94.75 195 THR A N 1
ATOM 1470 C CA . THR A 1 195 ? 10.267 -13.560 -22.802 1.00 94.75 195 THR A CA 1
ATOM 1471 C C . THR A 1 195 ? 11.535 -12.699 -22.804 1.00 94.75 195 THR A C 1
ATOM 1473 O O . THR A 1 195 ? 12.636 -13.243 -22.765 1.00 94.75 195 THR A O 1
ATOM 1476 N N . GLY A 1 196 ? 11.416 -11.374 -22.943 1.00 93.12 196 GLY A N 1
ATOM 1477 C CA . GLY A 1 196 ? 12.559 -10.455 -22.914 1.00 93.12 196 GLY A CA 1
ATOM 1478 C C . GLY A 1 196 ? 13.080 -10.226 -21.494 1.00 93.12 196 GLY A C 1
ATOM 1479 O O . GLY A 1 196 ? 12.382 -10.516 -20.533 1.00 93.12 196 GLY A O 1
ATOM 1480 N N . MET A 1 197 ? 14.279 -9.652 -21.356 1.00 95.00 197 MET A N 1
ATOM 1481 C CA . MET A 1 197 ? 14.933 -9.423 -20.055 1.00 95.00 197 MET A CA 1
ATOM 1482 C C . MET A 1 197 ? 14.038 -8.687 -19.037 1.00 95.00 197 MET A C 1
ATOM 1484 O O . MET A 1 197 ? 13.932 -9.101 -17.888 1.00 95.00 197 MET A O 1
ATOM 1488 N N . VAL A 1 198 ? 13.380 -7.605 -19.465 1.00 97.25 198 VAL A N 1
ATOM 1489 C CA . VAL A 1 198 ? 12.456 -6.833 -18.617 1.00 97.25 198 VAL A CA 1
ATOM 1490 C C . VAL A 1 198 ? 11.087 -7.515 -18.540 1.00 97.25 198 VAL A C 1
ATOM 1492 O O . VAL A 1 198 ? 10.505 -7.630 -17.465 1.00 97.25 198 VAL A O 1
ATOM 1495 N N . GLY A 1 199 ? 10.577 -8.014 -19.671 1.00 97.31 199 GLY A N 1
ATOM 1496 C CA . GLY A 1 199 ? 9.262 -8.655 -19.746 1.00 97.31 199 GLY A CA 1
ATOM 1497 C C . GLY A 1 199 ? 9.138 -9.916 -18.887 1.00 97.31 199 GLY A C 1
ATOM 1498 O O . GLY A 1 199 ? 8.082 -10.136 -18.294 1.00 97.31 199 GLY A O 1
ATOM 1499 N N . SER A 1 200 ? 10.202 -10.711 -18.758 1.00 96.69 200 SER A N 1
ATOM 1500 C CA . SER A 1 200 ? 10.215 -11.905 -17.907 1.00 96.69 200 SER A CA 1
ATOM 1501 C C . SER A 1 200 ? 10.207 -11.545 -16.423 1.00 96.69 200 SER A C 1
ATOM 1503 O O . SER A 1 200 ? 9.489 -12.183 -15.657 1.00 96.69 200 SER A O 1
ATOM 1505 N N . ALA A 1 201 ? 10.915 -10.482 -16.024 1.00 98.06 201 ALA A N 1
ATOM 1506 C CA . ALA A 1 201 ? 10.871 -9.957 -14.661 1.00 98.06 201 ALA A CA 1
ATOM 1507 C C . ALA A 1 201 ? 9.472 -9.425 -14.306 1.00 98.06 201 ALA A C 1
ATOM 1509 O O . ALA A 1 201 ? 8.944 -9.765 -13.250 1.00 98.06 201 ALA A O 1
ATOM 1510 N N . ILE A 1 202 ? 8.829 -8.680 -15.216 1.00 98.62 202 ILE A N 1
ATOM 1511 C CA . ILE A 1 202 ? 7.437 -8.226 -15.042 1.00 98.62 202 ILE A CA 1
ATOM 1512 C C . ILE A 1 202 ? 6.491 -9.427 -14.940 1.00 98.62 202 ILE A C 1
ATOM 1514 O O . ILE A 1 202 ? 5.620 -9.454 -14.079 1.00 98.62 202 ILE A O 1
ATOM 1518 N N . THR A 1 203 ? 6.670 -10.442 -15.787 1.00 98.12 203 THR A N 1
ATOM 1519 C CA . THR A 1 203 ? 5.829 -11.649 -15.775 1.00 98.12 203 THR A CA 1
ATOM 1520 C C . THR A 1 203 ? 5.969 -12.425 -14.463 1.00 98.12 203 THR A C 1
ATOM 1522 O O . THR A 1 203 ? 4.965 -12.844 -13.886 1.00 98.12 203 THR A O 1
ATOM 1525 N N . ALA A 1 204 ? 7.199 -12.583 -13.967 1.00 97.00 204 ALA A N 1
ATOM 1526 C CA . ALA A 1 204 ? 7.481 -13.236 -12.693 1.00 97.00 204 ALA A CA 1
ATOM 1527 C C . ALA A 1 204 ? 6.875 -12.472 -11.513 1.00 97.00 204 ALA A C 1
ATOM 1529 O O . ALA A 1 204 ? 6.200 -13.075 -10.681 1.00 97.00 204 ALA A O 1
ATOM 1530 N N . GLU A 1 205 ? 7.057 -11.153 -11.469 1.00 97.69 205 GLU A N 1
ATOM 1531 C CA . GLU A 1 205 ? 6.504 -10.317 -10.406 1.00 97.69 205 GLU A CA 1
ATOM 1532 C C . GLU A 1 205 ? 4.969 -10.301 -10.442 1.00 97.69 205 GLU A C 1
ATOM 1534 O O . GLU A 1 205 ? 4.332 -10.477 -9.405 1.00 97.69 205 GLU A O 1
ATOM 1539 N N . ALA A 1 206 ? 4.358 -10.209 -11.627 1.00 97.31 206 ALA A N 1
ATOM 1540 C CA . ALA A 1 206 ? 2.905 -10.238 -11.769 1.00 97.31 206 ALA A CA 1
ATOM 1541 C C . ALA A 1 206 ? 2.311 -11.563 -11.271 1.00 97.31 206 ALA A C 1
ATOM 1543 O O . ALA A 1 206 ? 1.302 -11.580 -10.566 1.00 97.31 206 ALA A O 1
ATOM 1544 N N . ARG A 1 207 ? 2.962 -12.690 -11.591 1.00 95.31 207 ARG A N 1
ATOM 1545 C CA . ARG A 1 207 ? 2.546 -14.006 -11.095 1.00 95.31 207 ARG A CA 1
ATOM 1546 C C . ARG A 1 207 ? 2.762 -14.140 -9.588 1.00 95.31 207 ARG A C 1
ATOM 1548 O O . ARG A 1 207 ? 1.901 -14.705 -8.915 1.00 95.31 207 ARG A O 1
ATOM 1555 N N . ARG A 1 208 ? 3.865 -13.604 -9.054 1.00 94.12 208 ARG A N 1
ATOM 1556 C CA . ARG A 1 208 ? 4.157 -13.575 -7.610 1.00 94.12 208 ARG A CA 1
ATOM 1557 C C . ARG A 1 208 ? 3.082 -12.810 -6.830 1.00 94.12 208 ARG A C 1
ATOM 1559 O O . ARG A 1 208 ? 2.725 -13.245 -5.741 1.00 94.12 208 ARG A O 1
ATOM 1566 N N . ARG A 1 209 ? 2.544 -11.727 -7.404 1.00 92.62 209 ARG A N 1
ATOM 1567 C CA . ARG A 1 209 ? 1.414 -10.945 -6.865 1.00 92.62 209 ARG A CA 1
ATOM 1568 C C . ARG A 1 209 ? 0.046 -11.609 -7.038 1.00 92.62 209 ARG A C 1
ATOM 1570 O O . ARG A 1 209 ? -0.945 -11.065 -6.592 1.00 92.62 209 ARG A O 1
ATOM 1577 N N . GLY A 1 210 ? -0.034 -12.774 -7.683 1.00 93.00 210 GLY A N 1
ATOM 1578 C CA . GLY A 1 210 ? -1.285 -13.518 -7.837 1.00 93.00 210 GLY A CA 1
ATOM 1579 C C . GLY A 1 210 ? -2.099 -13.187 -9.091 1.00 93.00 210 GLY A C 1
ATOM 1580 O O . GLY A 1 210 ? -3.041 -13.927 -9.384 1.00 93.00 210 GLY A O 1
ATOM 1581 N N . HIS A 1 211 ? -1.709 -12.191 -9.893 1.00 95.06 211 HIS A N 1
ATOM 1582 C CA . HIS A 1 211 ? -2.414 -11.814 -11.124 1.00 95.06 211 HIS A CA 1
ATOM 1583 C C . HIS A 1 211 ? -2.495 -12.958 -12.148 1.00 95.06 211 HIS A C 1
ATOM 1585 O O . HIS A 1 211 ? -1.590 -13.793 -12.269 1.00 95.06 211 HIS A O 1
ATOM 1591 N N . ALA A 1 212 ? -3.569 -12.975 -12.935 1.00 95.62 212 ALA A N 1
ATOM 1592 C CA . ALA A 1 212 ? -3.718 -13.883 -14.065 1.00 95.62 212 ALA A CA 1
ATOM 1593 C C . ALA A 1 212 ? -2.961 -13.315 -15.273 1.00 95.62 212 ALA A C 1
ATOM 1595 O O . ALA A 1 212 ? -3.326 -12.265 -15.798 1.00 95.62 212 ALA A O 1
ATOM 1596 N N . VAL A 1 213 ? -1.905 -13.999 -15.721 1.00 97.81 213 VAL A N 1
ATOM 1597 C CA . VAL A 1 213 ? -0.996 -13.468 -16.749 1.00 97.81 213 VAL A CA 1
ATOM 1598 C C . VAL A 1 213 ? -1.108 -14.251 -18.054 1.00 97.81 213 VAL A C 1
ATOM 1600 O O . VAL A 1 213 ? -0.949 -15.472 -18.073 1.00 97.81 213 VAL A O 1
ATOM 1603 N N . THR A 1 214 ? -1.313 -13.528 -19.156 1.00 98.06 214 THR A N 1
ATOM 1604 C CA . THR A 1 214 ? -1.113 -14.032 -20.523 1.00 98.06 214 THR A CA 1
ATOM 1605 C C . THR A 1 214 ? 0.156 -13.414 -21.107 1.00 98.06 214 THR A C 1
ATOM 1607 O O . THR A 1 214 ? 0.222 -12.207 -21.336 1.00 98.06 214 THR A O 1
ATOM 1610 N N . GLY A 1 215 ? 1.179 -14.231 -21.353 1.00 97.69 215 GLY A N 1
ATOM 1611 C CA . GLY A 1 215 ? 2.442 -13.795 -21.945 1.00 97.69 215 GLY A CA 1
ATOM 1612 C C . GLY A 1 215 ? 2.436 -13.961 -23.464 1.00 97.69 215 GLY A C 1
ATOM 1613 O O . GLY A 1 215 ? 2.349 -15.082 -23.961 1.00 97.69 215 GLY A O 1
ATOM 1614 N N . LEU A 1 216 ? 2.579 -12.867 -24.211 1.00 97.50 216 LEU A N 1
ATOM 1615 C CA . LEU A 1 216 ? 2.688 -12.872 -25.672 1.00 97.50 216 LEU A CA 1
ATOM 1616 C C . LEU A 1 216 ? 4.133 -12.615 -26.093 1.00 97.50 216 LEU A C 1
ATOM 1618 O O . LEU A 1 216 ? 4.778 -11.679 -25.616 1.00 97.50 216 LEU A O 1
ATOM 1622 N N . SER A 1 217 ? 4.680 -13.439 -26.982 1.00 95.12 217 SER A N 1
ATOM 1623 C CA . SER A 1 217 ? 6.032 -13.262 -27.534 1.00 95.12 217 SER A CA 1
ATOM 1624 C C . SER A 1 217 ? 6.189 -13.970 -28.875 1.00 95.12 217 SER A C 1
ATOM 1626 O O . SER A 1 217 ? 5.433 -14.877 -29.201 1.00 95.12 217 SER A O 1
ATOM 1628 N N . ARG A 1 218 ? 7.211 -13.591 -29.654 1.00 91.75 218 ARG A N 1
ATOM 1629 C CA . ARG A 1 218 ? 7.509 -14.239 -30.950 1.00 91.75 218 ARG A CA 1
ATOM 1630 C C . ARG A 1 218 ? 7.897 -15.713 -30.811 1.00 91.75 218 ARG A C 1
ATOM 1632 O O . ARG A 1 218 ? 7.824 -16.458 -31.776 1.00 91.75 218 ARG A O 1
ATOM 1639 N N . ARG A 1 219 ? 8.401 -16.098 -29.640 1.00 89.81 219 ARG A N 1
ATOM 1640 C CA . ARG A 1 219 ? 8.828 -17.452 -29.284 1.00 89.81 219 ARG A CA 1
ATOM 1641 C C . ARG A 1 219 ? 8.363 -17.731 -27.862 1.00 89.81 219 ARG A C 1
ATOM 1643 O O . ARG A 1 219 ? 8.314 -16.807 -27.051 1.00 89.81 219 ARG A O 1
ATOM 1650 N N . ARG A 1 220 ? 8.043 -18.988 -27.560 1.00 89.12 220 ARG A N 1
ATOM 1651 C CA . ARG A 1 220 ? 7.764 -19.422 -26.185 1.00 89.12 220 ARG A CA 1
ATOM 1652 C C . ARG A 1 220 ? 9.045 -19.383 -25.335 1.00 89.12 220 ARG A C 1
ATOM 1654 O O . ARG A 1 220 ? 10.129 -19.574 -25.892 1.00 89.12 220 ARG A O 1
ATOM 1661 N N . PRO A 1 221 ? 8.943 -19.136 -24.016 1.00 91.25 221 PRO A N 1
ATOM 1662 C CA . PRO A 1 221 ? 10.098 -19.208 -23.128 1.00 91.25 221 PRO A CA 1
ATOM 1663 C C . PRO A 1 221 ? 10.646 -20.636 -23.076 1.00 91.25 221 PRO A C 1
ATOM 1665 O O . PRO A 1 221 ? 9.891 -21.606 -23.148 1.00 91.25 221 PRO A O 1
ATOM 1668 N N . THR A 1 222 ? 11.962 -20.760 -22.919 1.00 89.19 222 THR A N 1
ATOM 1669 C CA . THR A 1 222 ? 12.620 -22.049 -22.657 1.00 89.19 222 THR A CA 1
ATOM 1670 C C . THR A 1 222 ? 12.266 -22.587 -21.275 1.00 89.19 222 THR A C 1
ATOM 1672 O O . THR A 1 222 ? 12.111 -23.791 -21.106 1.00 89.19 222 THR A O 1
ATOM 1675 N N . GLU A 1 223 ? 12.092 -21.684 -20.310 1.00 89.81 223 GLU A N 1
ATOM 1676 C CA . GLU A 1 223 ? 11.722 -21.978 -18.927 1.00 89.81 223 GLU A CA 1
ATOM 1677 C C . GLU A 1 223 ? 10.433 -21.212 -18.590 1.00 89.81 223 GLU A C 1
ATOM 1679 O O . GLU A 1 223 ? 10.483 -20.043 -18.199 1.00 89.81 223 GLU A O 1
ATOM 1684 N N . PRO A 1 224 ? 9.251 -21.804 -18.839 1.00 93.69 224 PRO A N 1
ATOM 1685 C CA . PRO A 1 224 ? 7.984 -21.151 -18.544 1.00 93.69 224 PRO A CA 1
ATOM 1686 C C . PRO A 1 224 ? 7.744 -21.059 -17.033 1.00 93.69 224 PRO A C 1
ATOM 1688 O O . PRO A 1 224 ? 7.966 -22.012 -16.291 1.00 93.69 224 PRO A O 1
ATOM 1691 N N . ILE A 1 225 ? 7.216 -19.916 -16.597 1.00 94.06 225 ILE A N 1
ATOM 1692 C CA . ILE A 1 225 ? 6.723 -19.716 -15.229 1.00 94.06 225 ILE A CA 1
ATOM 1693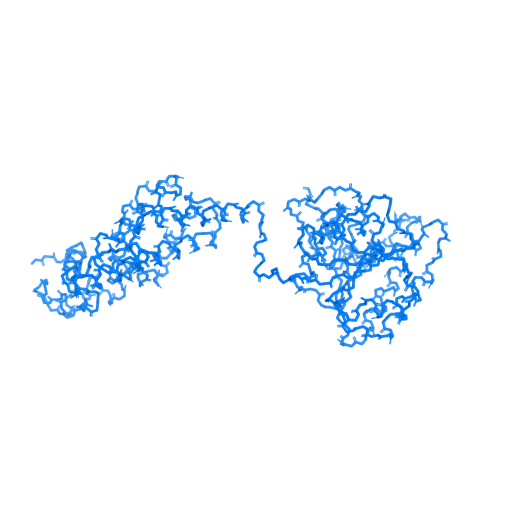 C C . ILE A 1 225 ? 5.369 -20.424 -15.081 1.00 94.06 225 ILE A C 1
ATOM 1695 O O . ILE A 1 225 ? 4.473 -20.233 -15.908 1.00 94.06 225 ILE A O 1
ATOM 1699 N N . GLU A 1 226 ? 5.214 -21.227 -14.029 1.00 93.69 226 GLU A N 1
ATOM 1700 C CA . GLU A 1 226 ? 3.968 -21.939 -13.735 1.00 93.69 226 GLU A CA 1
ATOM 1701 C C . GLU A 1 226 ? 2.789 -20.968 -13.541 1.00 93.69 226 GLU A C 1
ATOM 1703 O O . GLU A 1 226 ? 2.910 -19.917 -12.908 1.00 93.69 226 GLU A O 1
ATOM 1708 N N . GLY A 1 227 ? 1.629 -21.319 -14.103 1.00 91.81 227 GLY A N 1
ATOM 1709 C CA . GLY A 1 227 ? 0.411 -20.509 -14.010 1.00 91.81 227 GLY A CA 1
ATOM 1710 C C . GLY A 1 227 ? 0.344 -19.314 -14.970 1.00 91.81 227 GLY A C 1
ATOM 1711 O O . GLY A 1 227 ? -0.622 -18.557 -14.905 1.00 91.81 227 GLY A O 1
ATOM 1712 N N . VAL A 1 228 ? 1.327 -19.140 -15.862 1.00 96.88 228 VAL A N 1
ATOM 1713 C CA . VAL A 1 228 ? 1.289 -18.141 -16.944 1.00 96.88 228 VAL A CA 1
ATOM 1714 C C . VAL A 1 228 ? 0.867 -18.801 -18.258 1.00 96.88 228 VAL A C 1
ATOM 1716 O O . VAL A 1 228 ? 1.444 -19.809 -18.670 1.00 96.88 228 VAL A O 1
ATOM 1719 N N . ASP A 1 229 ? -0.111 -18.213 -18.950 1.00 96.62 229 ASP A N 1
ATOM 1720 C CA . ASP A 1 229 ? -0.529 -18.662 -20.282 1.00 96.62 229 ASP A CA 1
ATOM 1721 C C . ASP A 1 229 ? 0.347 -18.014 -21.364 1.00 96.62 229 ASP A C 1
ATOM 1723 O O . ASP A 1 229 ? 0.167 -16.849 -21.721 1.00 96.62 229 ASP A O 1
ATOM 1727 N N . TYR A 1 230 ? 1.331 -18.759 -21.872 1.00 97.00 230 TYR A N 1
ATOM 1728 C CA . TYR A 1 230 ? 2.208 -18.291 -22.946 1.00 97.00 230 TYR A CA 1
ATOM 1729 C C . TYR A 1 230 ? 1.642 -18.607 -24.331 1.00 97.00 230 TYR A C 1
ATOM 1731 O O . TYR A 1 230 ? 1.483 -19.774 -24.709 1.00 97.00 230 TYR A O 1
ATOM 1739 N N . ARG A 1 231 ? 1.454 -17.561 -25.141 1.00 95.25 231 ARG A N 1
ATOM 1740 C CA . ARG A 1 231 ? 0.991 -17.656 -26.530 1.00 95.25 231 ARG A CA 1
ATOM 1741 C C . ARG A 1 231 ? 1.957 -16.945 -27.473 1.00 95.25 231 ARG A C 1
ATOM 1743 O O . ARG A 1 231 ? 2.672 -16.016 -27.094 1.00 95.25 231 ARG A O 1
ATOM 1750 N N . GLU A 1 232 ? 1.982 -17.395 -28.721 1.00 94.94 232 GLU A N 1
ATOM 1751 C CA . GLU A 1 232 ? 2.745 -16.702 -29.753 1.00 94.94 232 GLU A CA 1
ATOM 1752 C C . GLU A 1 232 ? 2.019 -15.426 -30.179 1.00 94.94 232 GLU A C 1
ATOM 1754 O O . GLU A 1 232 ? 0.800 -15.410 -30.336 1.00 94.94 232 GLU A O 1
ATOM 1759 N N . GLY A 1 233 ? 2.775 -14.346 -30.347 1.00 93.25 233 GLY A N 1
ATOM 1760 C CA . GLY A 1 233 ? 2.232 -13.042 -30.699 1.00 93.25 233 GLY A CA 1
ATOM 1761 C C . GLY A 1 233 ? 3.316 -12.063 -31.133 1.00 93.25 233 GLY A C 1
ATOM 1762 O O . GLY A 1 233 ? 4.493 -12.197 -30.786 1.00 93.25 233 GLY A O 1
ATOM 1763 N N . ALA A 1 234 ? 2.911 -11.063 -31.909 1.00 93.12 234 ALA A N 1
ATOM 1764 C CA . ALA A 1 234 ? 3.780 -10.005 -32.403 1.00 93.12 234 ALA A CA 1
ATOM 1765 C C . ALA A 1 234 ? 3.134 -8.641 -32.157 1.00 93.12 234 ALA A C 1
ATOM 1767 O O . ALA A 1 234 ? 1.924 -8.493 -32.299 1.00 93.12 234 ALA A O 1
ATOM 1768 N N . ILE A 1 235 ? 3.950 -7.631 -31.845 1.00 94.31 235 ILE A N 1
ATOM 1769 C CA . ILE A 1 235 ? 3.455 -6.281 -31.539 1.00 94.31 235 ILE A CA 1
ATOM 1770 C C . ILE A 1 235 ? 2.717 -5.645 -32.727 1.00 94.31 235 ILE A C 1
ATOM 1772 O O . ILE A 1 235 ? 1.735 -4.942 -32.534 1.00 94.31 235 ILE A O 1
ATOM 1776 N N . GLY A 1 236 ? 3.143 -5.951 -33.958 1.00 94.38 236 GLY A N 1
ATOM 1777 C CA . GLY A 1 236 ? 2.490 -5.482 -35.186 1.00 94.38 236 GLY A CA 1
ATOM 1778 C C . GLY A 1 236 ? 1.189 -6.213 -35.540 1.00 94.38 236 GLY A C 1
ATOM 1779 O O . GLY A 1 236 ? 0.555 -5.871 -36.530 1.00 94.38 236 GLY A O 1
ATOM 1780 N N . ALA A 1 237 ? 0.774 -7.225 -34.770 1.00 95.19 237 ALA A N 1
ATOM 1781 C CA . ALA A 1 237 ? -0.483 -7.938 -34.988 1.00 95.19 237 ALA A CA 1
ATOM 1782 C C . ALA A 1 237 ? -1.620 -7.290 -34.177 1.00 95.19 237 ALA A C 1
ATOM 1784 O O . ALA A 1 237 ? -2.188 -7.914 -33.281 1.00 95.19 237 ALA A O 1
ATOM 1785 N N . THR A 1 238 ? -1.954 -6.030 -34.479 1.00 95.81 238 THR A N 1
ATOM 1786 C CA . THR A 1 238 ? -2.886 -5.213 -33.677 1.00 95.81 238 THR A CA 1
ATOM 1787 C C . THR A 1 238 ? -4.233 -5.892 -33.430 1.00 95.81 238 THR A C 1
ATOM 1789 O O . THR A 1 238 ? -4.704 -5.891 -32.300 1.00 95.81 238 THR A O 1
ATOM 1792 N N . ALA A 1 239 ? -4.835 -6.530 -34.439 1.00 94.25 239 ALA A N 1
ATOM 1793 C CA . ALA A 1 239 ? -6.114 -7.228 -34.269 1.00 94.25 239 ALA A CA 1
ATOM 1794 C C . ALA A 1 239 ? -6.035 -8.362 -33.227 1.00 94.25 239 ALA A C 1
ATOM 1796 O O . ALA A 1 239 ? -6.905 -8.467 -32.368 1.00 94.25 239 ALA A O 1
ATOM 1797 N N . ALA A 1 240 ? -4.960 -9.156 -33.258 1.00 93.88 240 ALA A N 1
ATOM 1798 C CA . ALA A 1 240 ? -4.742 -10.236 -32.299 1.00 93.88 240 ALA A CA 1
ATOM 1799 C C . ALA A 1 240 ? -4.439 -9.705 -30.888 1.00 93.88 240 ALA A C 1
ATOM 1801 O O . ALA A 1 240 ? -4.867 -10.301 -29.903 1.00 93.88 240 ALA A O 1
ATOM 1802 N N . LEU A 1 241 ? -3.733 -8.571 -30.774 1.00 94.69 241 LEU A N 1
ATOM 1803 C CA . LEU A 1 241 ? -3.532 -7.903 -29.485 1.00 94.69 241 LEU A CA 1
ATOM 1804 C C . LEU A 1 241 ? -4.855 -7.412 -28.897 1.00 94.69 241 LEU A C 1
ATOM 1806 O O . LEU A 1 241 ? -5.114 -7.683 -27.732 1.00 94.69 241 LEU A O 1
ATOM 1810 N N . MET A 1 242 ? -5.700 -6.761 -29.701 1.00 94.69 242 MET A N 1
ATOM 1811 C CA . MET A 1 242 ? -7.016 -6.281 -29.266 1.00 94.69 242 MET A CA 1
ATOM 1812 C C . MET A 1 242 ? -7.918 -7.428 -28.797 1.00 94.69 242 MET A C 1
ATOM 1814 O O . MET A 1 242 ? -8.609 -7.293 -27.789 1.00 94.69 242 MET A O 1
ATOM 1818 N N . GLU A 1 243 ? -7.886 -8.566 -29.497 1.00 93.88 243 GLU A N 1
ATOM 1819 C CA . GLU A 1 243 ? -8.592 -9.782 -29.084 1.00 93.88 243 GLU A CA 1
ATOM 1820 C C . GLU A 1 243 ? -8.050 -10.319 -27.753 1.00 93.88 243 GLU A C 1
ATOM 1822 O O . GLU A 1 243 ? -8.818 -10.575 -26.827 1.00 93.88 243 GLU A O 1
ATOM 1827 N N . ALA A 1 244 ? -6.725 -10.431 -27.619 1.00 91.94 244 ALA A N 1
ATOM 1828 C CA . ALA A 1 244 ? -6.092 -10.922 -26.398 1.00 91.94 244 ALA A CA 1
ATOM 1829 C C . ALA A 1 244 ? -6.358 -10.020 -25.182 1.00 91.94 244 ALA A C 1
ATOM 1831 O O . ALA A 1 244 ? -6.415 -10.519 -24.058 1.00 91.94 244 ALA A O 1
ATOM 1832 N N . THR A 1 245 ? -6.528 -8.711 -25.392 1.00 94.06 245 THR A N 1
ATOM 1833 C CA . THR A 1 245 ? -6.748 -7.736 -24.317 1.00 94.06 245 THR A CA 1
ATOM 1834 C C . THR A 1 245 ? -8.215 -7.454 -24.019 1.00 94.06 245 THR A C 1
ATOM 1836 O O . THR A 1 245 ? -8.479 -6.719 -23.079 1.00 94.06 245 THR A O 1
ATOM 1839 N N . HIS A 1 246 ? -9.171 -8.018 -24.765 1.00 88.31 246 HIS A N 1
ATOM 1840 C CA . HIS A 1 246 ? -10.599 -7.699 -24.617 1.00 88.31 246 HIS A CA 1
ATOM 1841 C C . HIS A 1 246 ? -11.105 -7.805 -23.165 1.00 88.31 246 HIS A C 1
ATOM 1843 O O . HIS A 1 246 ? -11.799 -6.912 -22.687 1.00 88.31 246 HIS A O 1
ATOM 1849 N N . ASP A 1 247 ? -10.712 -8.873 -22.465 1.00 87.12 247 ASP A N 1
ATOM 1850 C CA . ASP A 1 247 ? -11.072 -9.135 -21.063 1.00 87.12 247 ASP A CA 1
ATOM 1851 C C . ASP A 1 247 ? -9.895 -8.884 -20.102 1.00 87.12 247 ASP A C 1
ATOM 1853 O O . ASP A 1 247 ? -9.820 -9.499 -19.037 1.00 87.12 247 ASP A O 1
ATOM 1857 N N . ALA A 1 248 ? -8.904 -8.096 -20.512 1.00 93.81 248 ALA A N 1
ATOM 1858 C CA . ALA A 1 248 ? -7.744 -7.777 -19.690 1.00 93.81 248 ALA A CA 1
ATOM 1859 C C . ALA A 1 248 ? -7.914 -6.410 -19.026 1.00 93.81 248 ALA A C 1
ATOM 1861 O O . ALA A 1 248 ? -8.404 -5.464 -19.647 1.00 93.81 248 ALA A O 1
ATOM 1862 N N . ASP A 1 249 ? -7.434 -6.301 -17.790 1.00 94.75 249 ASP A N 1
ATOM 1863 C CA . ASP A 1 249 ? -7.383 -5.045 -17.039 1.00 94.75 249 ASP A CA 1
ATOM 1864 C C . ASP A 1 249 ? -6.221 -4.166 -17.518 1.00 94.75 249 ASP A C 1
ATOM 1866 O O . ASP A 1 249 ? -6.333 -2.938 -17.565 1.00 94.75 249 ASP A O 1
ATOM 1870 N N . ALA A 1 250 ? -5.117 -4.793 -17.947 1.00 97.12 250 ALA A N 1
ATOM 1871 C CA . ALA A 1 250 ? -3.955 -4.093 -18.482 1.00 97.12 250 ALA A CA 1
ATOM 1872 C C . ALA A 1 250 ? -3.242 -4.854 -19.613 1.00 97.12 250 ALA A C 1
ATOM 1874 O O . ALA A 1 250 ? -3.111 -6.082 -19.594 1.00 97.12 250 ALA A O 1
ATOM 1875 N N . LEU A 1 251 ? -2.706 -4.085 -20.562 1.00 98.31 251 LEU A N 1
ATOM 1876 C CA . LEU A 1 251 ? -1.727 -4.499 -21.559 1.00 98.31 251 LEU A CA 1
ATOM 1877 C C . LEU A 1 251 ? -0.377 -3.869 -21.212 1.00 98.31 251 LEU A C 1
ATOM 1879 O O . LEU A 1 251 ? -0.221 -2.651 -21.289 1.00 98.31 251 LEU A O 1
ATOM 1883 N N . VAL A 1 252 ? 0.615 -4.696 -20.898 1.00 98.69 252 VAL A N 1
ATOM 1884 C CA . VAL A 1 252 ? 2.008 -4.274 -20.732 1.00 98.69 252 VAL A CA 1
ATOM 1885 C C . VAL A 1 252 ? 2.782 -4.550 -22.018 1.00 98.69 252 VAL A C 1
ATOM 1887 O O . VAL A 1 252 ? 2.781 -5.673 -22.523 1.00 98.69 252 VAL A O 1
ATOM 1890 N N . ILE A 1 253 ? 3.473 -3.543 -22.547 1.00 98.50 253 ILE A N 1
ATOM 1891 C CA . ILE A 1 253 ? 4.304 -3.647 -23.750 1.00 98.50 253 ILE A CA 1
ATOM 1892 C C . ILE A 1 253 ? 5.772 -3.520 -23.346 1.00 98.50 253 ILE A C 1
ATOM 1894 O O . ILE A 1 253 ? 6.255 -2.425 -23.074 1.00 98.50 253 ILE A O 1
ATOM 1898 N N . ALA A 1 254 ? 6.475 -4.649 -23.330 1.00 97.75 254 ALA A N 1
ATOM 1899 C CA . ALA A 1 254 ? 7.891 -4.791 -22.992 1.00 97.75 254 ALA A CA 1
ATOM 1900 C C . ALA A 1 254 ? 8.704 -5.302 -24.196 1.00 97.75 254 ALA A C 1
ATOM 1902 O O . ALA A 1 254 ? 9.527 -6.213 -24.082 1.00 97.75 254 ALA A O 1
ATOM 1903 N N . VAL A 1 255 ? 8.427 -4.756 -25.384 1.00 94.56 255 VAL A N 1
ATOM 1904 C CA . VAL A 1 255 ? 9.089 -5.155 -26.633 1.00 94.56 255 VAL A CA 1
ATOM 1905 C C . VAL A 1 255 ? 10.300 -4.255 -26.876 1.00 94.56 255 VAL A C 1
ATOM 1907 O O . VAL A 1 255 ? 10.113 -3.057 -27.080 1.00 94.56 255 VAL A O 1
ATOM 1910 N N . PRO A 1 256 ? 11.529 -4.800 -26.873 1.00 86.81 256 PRO A N 1
ATOM 1911 C CA . PRO A 1 256 ? 12.718 -4.010 -27.159 1.00 86.81 256 PRO A CA 1
ATOM 1912 C C . PRO A 1 256 ? 12.801 -3.672 -28.648 1.00 86.81 256 PRO A C 1
ATOM 1914 O O . PRO A 1 256 ? 12.274 -4.399 -29.497 1.00 86.81 256 PRO A O 1
ATOM 1917 N N . ILE A 1 257 ? 13.534 -2.608 -28.962 1.00 85.50 257 ILE A N 1
ATOM 1918 C CA . ILE A 1 257 ? 13.942 -2.305 -30.332 1.00 85.50 257 ILE A CA 1
ATOM 1919 C C . ILE A 1 257 ? 15.289 -2.982 -30.569 1.00 85.50 257 ILE A C 1
ATOM 1921 O O . ILE A 1 257 ? 16.194 -2.910 -29.739 1.00 85.50 257 ILE A O 1
ATOM 1925 N N . ASP A 1 258 ? 15.410 -3.691 -31.687 1.00 77.06 258 ASP A N 1
ATOM 1926 C CA . ASP A 1 258 ? 16.632 -4.421 -31.999 1.00 77.06 258 ASP A CA 1
ATOM 1927 C C . ASP A 1 258 ? 17.767 -3.446 -32.343 1.00 77.06 258 ASP A C 1
ATOM 1929 O O . ASP A 1 258 ? 17.781 -2.804 -33.395 1.00 77.06 258 ASP A O 1
ATOM 1933 N N . ARG A 1 259 ? 18.736 -3.356 -31.431 1.00 73.31 259 ARG A N 1
ATOM 1934 C CA . ARG A 1 259 ? 19.913 -2.486 -31.537 1.00 73.31 259 ARG A CA 1
ATOM 1935 C C . ARG A 1 259 ? 20.862 -2.896 -32.662 1.00 73.31 259 ARG A C 1
ATOM 1937 O O . ARG A 1 259 ? 21.610 -2.058 -33.147 1.00 73.31 259 ARG A O 1
ATOM 1944 N N . GLN A 1 260 ? 20.854 -4.169 -33.068 1.00 67.62 260 GLN A N 1
ATOM 1945 C CA . GLN A 1 260 ? 21.769 -4.682 -34.092 1.00 67.62 260 GLN A CA 1
ATOM 1946 C C . GLN A 1 260 ? 21.289 -4.347 -35.500 1.00 67.62 260 GLN A C 1
ATOM 1948 O O . GLN A 1 260 ? 22.099 -4.059 -36.376 1.00 67.62 260 GLN A O 1
ATOM 1953 N N . THR A 1 261 ? 19.975 -4.394 -35.719 1.00 68.75 261 THR A N 1
ATOM 1954 C CA . THR A 1 261 ? 19.385 -4.054 -37.021 1.00 68.75 261 THR A CA 1
ATOM 1955 C C . THR A 1 261 ? 19.126 -2.556 -37.157 1.00 68.75 261 THR A C 1
ATOM 1957 O O . THR A 1 261 ? 19.138 -2.037 -38.269 1.00 68.75 261 THR A O 1
ATOM 1960 N N . GLY A 1 262 ? 18.880 -1.852 -36.043 1.00 60.53 262 GLY A N 1
ATOM 1961 C CA . GLY A 1 262 ? 18.491 -0.438 -36.042 1.00 60.53 262 GLY A CA 1
ATOM 1962 C C . GLY A 1 262 ? 17.090 -0.183 -36.618 1.00 60.53 262 GLY A C 1
ATOM 1963 O O . GLY A 1 262 ? 16.632 0.963 -36.657 1.00 60.53 262 GLY A O 1
ATOM 1964 N N . GLU A 1 263 ? 16.382 -1.234 -37.042 1.00 74.19 263 GLU A N 1
ATOM 1965 C CA . GLU A 1 263 ? 15.048 -1.151 -37.626 1.00 74.19 263 GLU A CA 1
ATOM 1966 C C . GLU A 1 263 ? 14.008 -0.905 -36.528 1.00 74.19 263 GLU A C 1
ATOM 1968 O O . GLU A 1 263 ? 13.506 -1.818 -35.873 1.00 74.19 263 GLU A O 1
ATOM 1973 N N . SER A 1 264 ? 13.678 0.369 -36.321 1.00 84.38 264 SER A N 1
ATOM 1974 C CA . SER A 1 264 ? 12.711 0.804 -35.306 1.00 84.38 264 SER A CA 1
ATOM 1975 C C . SER A 1 264 ? 11.320 1.106 -35.863 1.00 84.38 264 SER A C 1
ATOM 1977 O O . SER A 1 264 ? 10.343 1.123 -35.112 1.00 84.38 264 SER A O 1
ATOM 1979 N N . ASP A 1 265 ? 11.201 1.319 -37.174 1.00 88.44 265 ASP A N 1
ATOM 1980 C CA . ASP A 1 265 ? 9.974 1.838 -37.782 1.00 88.44 265 ASP A CA 1
ATOM 1981 C C . ASP A 1 265 ? 8.794 0.874 -37.676 1.00 88.44 265 ASP A C 1
ATOM 1983 O O . ASP A 1 265 ? 7.669 1.318 -37.458 1.00 88.44 265 ASP A O 1
ATOM 1987 N N . SER A 1 266 ? 9.039 -0.437 -37.736 1.00 90.25 266 SER A N 1
ATOM 1988 C CA . SER A 1 266 ? 7.991 -1.448 -37.555 1.00 90.25 266 SER A CA 1
ATOM 1989 C C . SER A 1 266 ? 7.401 -1.432 -36.139 1.00 90.25 266 SER A C 1
ATOM 1991 O O . SER A 1 266 ? 6.194 -1.599 -35.974 1.00 90.25 266 SER A O 1
ATOM 1993 N N . ILE A 1 267 ? 8.222 -1.173 -35.116 1.00 93.56 267 ILE A N 1
ATOM 1994 C CA . ILE A 1 267 ? 7.782 -1.055 -33.719 1.00 93.56 267 ILE A CA 1
ATOM 1995 C C . ILE A 1 267 ? 7.031 0.261 -33.504 1.00 93.56 267 ILE A C 1
ATOM 1997 O O . ILE A 1 267 ? 5.957 0.269 -32.903 1.00 93.56 267 ILE A O 1
ATOM 2001 N N . VAL A 1 268 ? 7.551 1.371 -34.038 1.00 96.06 268 VAL A N 1
ATOM 2002 C CA . VAL A 1 268 ? 6.877 2.680 -33.978 1.00 96.06 268 VAL A CA 1
ATOM 2003 C C . VAL A 1 268 ? 5.512 2.618 -34.674 1.00 96.06 268 VAL A C 1
ATOM 2005 O O . VAL A 1 268 ? 4.525 3.121 -34.137 1.00 96.06 268 VAL A O 1
ATOM 2008 N N . GLU A 1 269 ? 5.434 1.977 -35.843 1.00 96.12 269 GLU A N 1
ATOM 2009 C CA . GLU A 1 269 ? 4.179 1.751 -36.563 1.00 96.12 269 GLU A CA 1
ATOM 2010 C C . GLU A 1 269 ? 3.220 0.858 -35.771 1.00 96.12 269 GLU A C 1
ATOM 2012 O O . GLU A 1 269 ? 2.039 1.176 -35.674 1.00 96.12 269 GLU A O 1
ATOM 2017 N N . ALA A 1 270 ? 3.708 -0.203 -35.127 1.00 96.69 270 ALA A N 1
ATOM 2018 C CA . ALA A 1 270 ? 2.865 -1.059 -34.298 1.00 96.69 270 ALA A CA 1
ATOM 2019 C C . ALA A 1 270 ? 2.214 -0.293 -33.129 1.00 96.69 270 ALA A C 1
ATOM 2021 O O . ALA A 1 270 ? 1.019 -0.451 -32.874 1.00 96.69 270 ALA A O 1
ATOM 2022 N N . HIS A 1 271 ? 2.958 0.598 -32.461 1.00 98.06 271 HIS A N 1
ATOM 2023 C CA . HIS A 1 271 ? 2.385 1.492 -31.446 1.00 98.06 271 HIS A CA 1
ATOM 2024 C C . HIS A 1 271 ? 1.362 2.466 -32.043 1.00 98.06 271 HIS A C 1
ATOM 2026 O O . HIS A 1 271 ? 0.303 2.669 -31.452 1.00 98.06 271 HIS A O 1
ATOM 2032 N N . ARG A 1 272 ? 1.638 3.042 -33.221 1.00 98.12 272 ARG A N 1
ATOM 2033 C CA . ARG A 1 272 ? 0.693 3.921 -33.932 1.00 98.12 272 ARG A CA 1
ATOM 2034 C C . ARG A 1 272 ? -0.623 3.202 -34.233 1.00 98.12 272 ARG A C 1
ATOM 2036 O O . ARG A 1 272 ? -1.689 3.757 -33.975 1.00 98.12 272 ARG A O 1
ATOM 2043 N N . GLN A 1 273 ? -0.551 1.970 -34.730 1.00 97.88 273 GLN A N 1
ATOM 2044 C CA . GLN A 1 273 ? -1.723 1.146 -35.031 1.00 97.88 273 GLN A CA 1
ATOM 2045 C C . GLN A 1 273 ? -2.491 0.760 -33.767 1.00 97.88 273 GLN A C 1
ATOM 2047 O O . GLN A 1 273 ? -3.717 0.828 -33.761 1.00 97.88 273 GLN A O 1
ATOM 2052 N N . LEU A 1 274 ? -1.793 0.417 -32.680 1.00 97.44 274 LEU A N 1
ATOM 2053 C CA . LEU A 1 274 ? -2.429 0.136 -31.393 1.00 97.44 274 LEU A CA 1
ATOM 2054 C C . LEU A 1 274 ? -3.172 1.362 -30.843 1.00 97.44 274 LEU A C 1
ATOM 2056 O O . LEU A 1 274 ? -4.316 1.236 -30.421 1.00 97.44 274 LEU A O 1
ATOM 2060 N N . ILE A 1 275 ? -2.554 2.546 -30.881 1.00 97.81 275 ILE A N 1
ATOM 2061 C CA . ILE A 1 275 ? -3.197 3.799 -30.454 1.00 97.81 275 ILE A CA 1
ATOM 2062 C C . ILE A 1 275 ? -4.440 4.077 -31.308 1.00 97.81 275 ILE A C 1
ATOM 2064 O O . ILE A 1 275 ? -5.490 4.411 -30.765 1.00 97.81 275 ILE A O 1
ATOM 2068 N N . ALA A 1 276 ? -4.349 3.895 -32.630 1.00 96.75 276 ALA A N 1
ATOM 2069 C CA . ALA A 1 276 ? -5.479 4.075 -33.542 1.00 96.75 276 ALA A CA 1
ATOM 2070 C C . ALA A 1 276 ? -6.616 3.064 -33.305 1.00 96.75 276 ALA A C 1
ATOM 2072 O O . ALA A 1 276 ? -7.779 3.393 -33.531 1.00 96.75 276 ALA A O 1
ATOM 2073 N N . ALA A 1 277 ? -6.296 1.855 -32.836 1.00 95.25 277 ALA A N 1
ATOM 2074 C CA . ALA A 1 277 ? -7.280 0.842 -32.457 1.00 95.25 277 ALA A CA 1
ATOM 2075 C C . ALA A 1 277 ? -7.993 1.147 -31.125 1.00 95.25 277 ALA A C 1
ATOM 2077 O O . ALA A 1 277 ? -9.007 0.510 -30.841 1.00 95.25 277 ALA A O 1
ATOM 2078 N N . ALA A 1 278 ? -7.488 2.112 -30.343 1.00 92.00 278 ALA A N 1
ATOM 2079 C CA . ALA A 1 278 ? -8.089 2.623 -29.110 1.00 92.00 278 ALA A CA 1
ATOM 2080 C C . ALA A 1 278 ? -8.523 1.510 -28.127 1.00 92.00 278 ALA A C 1
ATOM 2082 O O . ALA A 1 278 ? -9.721 1.325 -27.878 1.00 92.00 278 ALA A O 1
ATOM 2083 N N . PRO A 1 279 ? -7.572 0.732 -27.568 1.00 90.94 279 PRO A N 1
ATOM 2084 C CA . PRO A 1 279 ? -7.895 -0.269 -26.559 1.00 90.94 279 PRO A CA 1
ATOM 2085 C C . PRO A 1 279 ? -8.577 0.382 -25.354 1.00 90.94 279 PRO A C 1
ATOM 2087 O O . PRO A 1 279 ? -8.145 1.421 -24.863 1.00 90.94 279 PRO A O 1
ATOM 2090 N N . ARG A 1 280 ? -9.640 -0.262 -24.860 1.00 88.62 280 ARG A N 1
ATOM 2091 C CA . ARG A 1 280 ? -10.305 0.133 -23.605 1.00 88.62 280 ARG A CA 1
ATOM 2092 C C . ARG A 1 280 ? -9.493 -0.254 -22.372 1.00 88.62 280 ARG A C 1
ATOM 2094 O O . ARG A 1 280 ? -9.653 0.342 -21.314 1.00 88.62 280 ARG A O 1
ATOM 2101 N N . THR A 1 281 ? -8.662 -1.278 -22.520 1.00 92.75 281 THR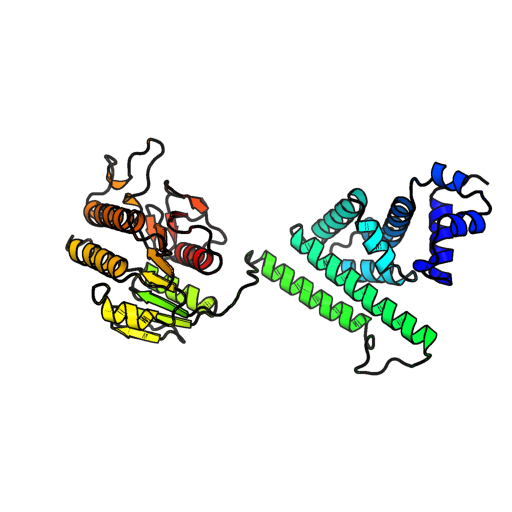 A N 1
ATOM 2102 C CA . THR A 1 281 ? -7.715 -1.758 -21.520 1.00 92.75 281 THR A CA 1
ATOM 2103 C C . THR A 1 281 ? -6.621 -0.727 -21.285 1.00 92.75 281 THR A C 1
ATOM 2105 O O . THR A 1 281 ? -6.139 -0.103 -22.232 1.00 92.75 281 THR A O 1
ATOM 2108 N N . ARG A 1 282 ? -6.169 -0.597 -20.035 1.00 95.94 282 ARG A N 1
ATOM 2109 C CA . ARG A 1 282 ? -5.042 0.274 -19.701 1.00 95.94 282 ARG A CA 1
ATOM 2110 C C . ARG A 1 282 ? -3.767 -0.189 -20.404 1.00 95.94 282 ARG A C 1
ATOM 2112 O O . ARG A 1 282 ? -3.430 -1.370 -20.352 1.00 95.94 282 ARG A O 1
ATOM 2119 N N . VAL A 1 283 ? -3.018 0.730 -21.010 1.00 98.38 283 VAL A N 1
ATOM 2120 C CA . VAL A 1 283 ? -1.773 0.412 -21.729 1.00 98.38 283 VAL A CA 1
ATOM 2121 C C . VAL A 1 283 ? -0.555 0.917 -20.961 1.00 98.38 283 VAL A C 1
ATOM 2123 O O . VAL A 1 283 ? -0.366 2.119 -20.799 1.00 98.38 283 VAL A O 1
ATOM 2126 N N . ILE A 1 284 ? 0.320 0.013 -20.530 1.00 98.62 284 ILE A N 1
ATOM 2127 C CA . ILE A 1 284 ? 1.580 0.354 -19.862 1.00 98.62 284 ILE A CA 1
ATOM 2128 C C . ILE A 1 284 ? 2.742 0.005 -20.790 1.00 98.62 284 ILE A C 1
ATOM 2130 O O . ILE A 1 284 ? 2.908 -1.141 -21.196 1.00 98.62 284 ILE A O 1
ATOM 2134 N N . VAL A 1 285 ? 3.557 0.993 -21.141 1.00 98.62 285 VAL A N 1
ATOM 2135 C CA . VAL A 1 285 ? 4.669 0.835 -22.084 1.00 98.62 285 VAL A CA 1
ATOM 2136 C C . VAL A 1 285 ? 5.991 0.917 -21.342 1.00 98.62 285 VAL A C 1
ATOM 2138 O O . VAL A 1 285 ? 6.261 1.909 -20.666 1.00 98.62 285 VAL A O 1
ATOM 2141 N N . VAL A 1 286 ? 6.845 -0.088 -21.513 1.00 98.50 286 VAL A N 1
ATOM 2142 C CA . VAL A 1 286 ? 8.260 0.011 -21.147 1.00 98.50 286 VAL A CA 1
ATOM 2143 C C . VAL A 1 286 ? 8.928 0.943 -22.157 1.00 98.50 286 VAL A C 1
ATOM 2145 O O . VAL A 1 286 ? 8.998 0.632 -23.343 1.00 98.50 286 VAL A O 1
ATOM 2148 N N . GLY A 1 287 ? 9.336 2.121 -21.695 1.00 95.81 287 GLY A N 1
ATOM 2149 C CA . GLY A 1 287 ? 9.984 3.151 -22.499 1.00 95.81 287 GLY A CA 1
ATOM 2150 C C . GLY A 1 287 ? 11.508 3.025 -22.517 1.00 95.81 287 GLY A C 1
ATOM 2151 O O . GLY A 1 287 ? 12.077 2.021 -22.097 1.00 95.81 287 GLY A O 1
ATOM 2152 N N . GLY A 1 288 ? 12.176 4.091 -22.960 1.00 94.31 288 GLY A N 1
ATOM 2153 C CA . GLY A 1 288 ? 13.637 4.194 -22.981 1.00 94.31 288 GLY A CA 1
ATOM 2154 C C . GLY A 1 288 ? 14.139 5.428 -22.233 1.00 94.31 288 GLY A C 1
ATOM 2155 O O . GLY A 1 288 ? 13.505 6.486 -22.273 1.00 94.31 288 GLY A O 1
ATOM 2156 N N . ALA A 1 289 ? 15.298 5.301 -21.585 1.00 95.12 289 ALA A N 1
ATOM 2157 C CA . ALA A 1 289 ? 15.906 6.379 -20.807 1.00 95.12 289 ALA A CA 1
ATOM 2158 C C . ALA A 1 289 ? 16.309 7.588 -21.668 1.00 95.12 289 ALA A C 1
ATOM 2160 O O . ALA A 1 289 ? 16.228 8.718 -21.202 1.00 95.12 289 ALA A O 1
ATOM 2161 N N . GLY A 1 290 ? 16.671 7.387 -22.942 1.00 93.88 290 GLY A N 1
ATOM 2162 C CA . GLY A 1 290 ? 17.180 8.455 -23.813 1.00 93.88 290 GLY A CA 1
ATOM 2163 C C . GLY A 1 290 ? 16.231 9.643 -24.031 1.00 93.88 290 GLY A C 1
ATOM 2164 O O . GLY A 1 290 ? 16.686 10.724 -24.392 1.00 93.88 290 GLY A O 1
ATOM 2165 N N . GLY A 1 291 ? 14.926 9.476 -23.786 1.00 94.12 291 GLY A N 1
ATOM 2166 C CA . GLY A 1 291 ? 13.954 10.572 -23.836 1.00 94.12 291 GLY A CA 1
ATOM 2167 C C . GLY A 1 291 ? 13.798 11.364 -22.534 1.00 94.12 291 GLY A C 1
ATOM 2168 O O . GLY A 1 291 ? 12.976 12.281 -22.498 1.00 94.12 291 GLY A O 1
ATOM 2169 N N . LEU A 1 292 ? 14.475 10.985 -21.450 1.00 96.81 292 LEU A N 1
ATOM 2170 C CA . LEU A 1 292 ? 14.513 11.752 -20.201 1.00 96.81 292 LEU A CA 1
ATOM 2171 C C . LEU A 1 292 ? 15.473 12.934 -20.358 1.00 96.81 292 LEU A C 1
ATOM 2173 O O . LEU A 1 292 ? 16.430 12.842 -21.126 1.00 96.81 292 LEU A O 1
ATOM 2177 N N . SER A 1 293 ? 15.221 14.030 -19.649 1.00 95.75 293 SER A N 1
ATOM 2178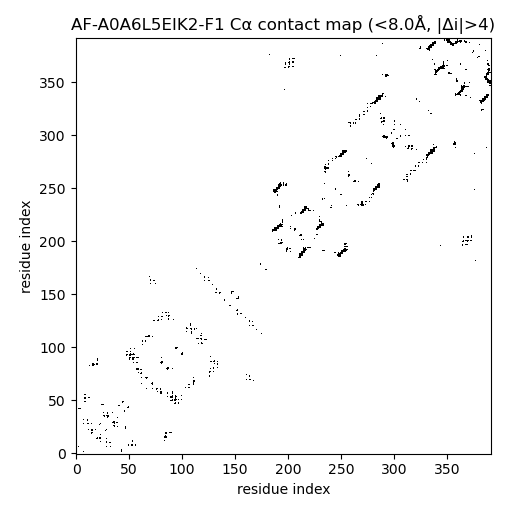 C CA . SER A 1 293 ? 16.064 15.223 -19.691 1.00 95.75 293 SER A CA 1
ATOM 2179 C C . SER A 1 293 ? 17.072 15.261 -18.546 1.00 95.75 293 SER A C 1
ATOM 2181 O O . SER A 1 293 ? 16.800 14.772 -17.449 1.00 95.75 293 SER A O 1
ATOM 2183 N N . ILE A 1 294 ? 18.227 15.876 -18.789 1.00 93.00 294 ILE A N 1
ATOM 2184 C CA . ILE A 1 294 ? 19.106 16.379 -17.723 1.00 93.00 294 ILE A CA 1
ATOM 2185 C C . ILE A 1 294 ? 18.593 17.745 -17.225 1.00 93.00 294 ILE A C 1
ATOM 2187 O O . ILE A 1 294 ? 17.601 18.260 -17.741 1.00 93.00 294 ILE A O 1
ATOM 2191 N N . GLU A 1 295 ? 19.236 18.329 -16.210 1.00 89.12 295 GLU A N 1
ATOM 2192 C CA . GLU A 1 295 ? 18.750 19.537 -15.510 1.00 89.12 295 GLU A CA 1
ATOM 2193 C C . GLU A 1 295 ? 18.505 20.755 -16.418 1.00 89.12 295 GLU A C 1
ATOM 2195 O O . GLU A 1 295 ? 17.630 21.570 -16.132 1.00 89.12 295 GLU A O 1
ATOM 2200 N N . ASP A 1 296 ? 19.248 20.882 -17.520 1.00 91.06 296 ASP A N 1
ATOM 2201 C CA . ASP A 1 296 ? 19.104 21.990 -18.473 1.00 91.06 296 ASP A CA 1
ATOM 2202 C C . ASP A 1 296 ? 17.977 21.784 -19.507 1.00 91.06 296 ASP A C 1
ATOM 2204 O O . ASP A 1 296 ? 17.733 22.653 -20.346 1.00 91.06 296 ASP A O 1
ATOM 2208 N N . GLY A 1 297 ? 17.268 20.651 -19.436 1.00 92.38 297 GLY A N 1
ATOM 2209 C CA . GLY A 1 297 ? 16.186 20.280 -20.346 1.00 92.38 297 GLY A CA 1
ATOM 2210 C C . GLY A 1 297 ? 16.631 19.517 -21.598 1.00 92.38 297 GLY A C 1
ATOM 2211 O O . GLY A 1 297 ? 15.771 19.054 -22.350 1.00 92.38 297 GLY A O 1
ATOM 2212 N N . THR A 1 298 ? 17.935 19.337 -21.825 1.00 96.00 298 THR A N 1
ATOM 2213 C CA . THR A 1 298 ? 18.461 18.530 -22.935 1.00 96.00 298 THR A CA 1
ATOM 2214 C C . THR A 1 298 ? 18.098 17.064 -22.726 1.00 96.00 298 THR A C 1
ATOM 2216 O O . THR A 1 298 ? 18.270 16.523 -21.633 1.00 96.00 298 THR A O 1
ATOM 2219 N N . LEU A 1 299 ? 17.588 16.398 -23.764 1.00 97.12 299 LEU A N 1
ATOM 2220 C CA . LEU A 1 299 ? 17.315 14.963 -23.699 1.00 97.12 299 LEU A CA 1
ATOM 2221 C C . LEU A 1 299 ? 18.626 14.186 -23.606 1.00 97.12 299 LEU A C 1
ATOM 2223 O O . LEU A 1 299 ? 19.591 14.534 -24.281 1.00 97.12 299 LEU A O 1
ATOM 2227 N N . LEU A 1 300 ? 18.648 13.089 -22.848 1.00 96.31 300 LEU A N 1
ATOM 2228 C CA . LEU A 1 300 ? 19.826 12.228 -22.735 1.00 96.31 300 LEU A CA 1
ATOM 2229 C C . LEU A 1 300 ? 20.369 11.815 -24.109 1.00 96.31 300 LEU A C 1
ATOM 2231 O O . LEU A 1 300 ? 21.575 11.883 -24.317 1.00 96.31 300 LEU A O 1
ATOM 2235 N N . VAL A 1 301 ? 19.493 11.470 -25.060 1.00 96.19 301 VAL A N 1
ATOM 2236 C CA . VAL A 1 301 ? 19.875 11.081 -26.434 1.00 96.19 301 VAL A CA 1
ATOM 2237 C C . VAL A 1 301 ? 20.556 12.195 -27.238 1.00 96.19 301 VAL A C 1
ATOM 2239 O O . VAL A 1 301 ? 21.237 11.906 -28.217 1.00 96.19 301 VAL A O 1
ATOM 2242 N N . ASP A 1 302 ? 20.378 13.456 -26.846 1.00 96.75 302 ASP A N 1
ATOM 2243 C CA . ASP A 1 302 ? 20.980 14.613 -27.513 1.00 96.75 302 ASP A CA 1
ATOM 2244 C C . ASP A 1 302 ? 22.227 15.133 -26.767 1.00 96.75 302 ASP A C 1
ATOM 2246 O O . ASP A 1 302 ? 22.822 16.133 -27.174 1.00 96.75 302 ASP A O 1
ATOM 2250 N N . THR A 1 303 ? 22.650 14.465 -25.685 1.00 95.56 303 THR A N 1
ATOM 2251 C CA . THR A 1 303 ? 23.882 14.824 -24.969 1.00 95.56 303 THR A CA 1
ATOM 2252 C C . THR A 1 303 ? 25.133 14.431 -25.773 1.00 95.56 303 THR A C 1
ATOM 2254 O O . THR A 1 303 ? 25.117 13.415 -26.472 1.00 95.56 303 THR A O 1
ATOM 2257 N N . PRO A 1 304 ? 26.246 15.189 -25.677 1.00 92.38 304 PRO A N 1
ATOM 2258 C CA . PRO A 1 304 ? 27.466 14.907 -26.443 1.00 92.38 304 PRO A CA 1
ATOM 2259 C C . PRO A 1 304 ? 28.085 13.527 -26.182 1.00 92.38 304 PRO A C 1
ATOM 2261 O O . PRO A 1 304 ? 28.660 12.940 -27.095 1.00 92.38 304 PRO A O 1
ATOM 2264 N N . ASP A 1 305 ? 27.951 13.015 -24.956 1.00 89.56 305 ASP A N 1
ATOM 2265 C CA . ASP A 1 305 ? 28.549 11.747 -24.517 1.00 89.56 305 ASP A CA 1
ATOM 2266 C C . ASP A 1 305 ? 27.581 10.553 -24.637 1.00 89.56 305 ASP A C 1
ATOM 2268 O O . ASP A 1 305 ? 27.851 9.469 -24.113 1.00 89.56 305 ASP A O 1
ATOM 2272 N N . PHE A 1 306 ? 26.435 10.729 -25.307 1.00 93.44 306 PHE A N 1
ATOM 2273 C CA . PHE A 1 306 ? 25.452 9.662 -25.456 1.00 93.44 306 PHE A CA 1
ATOM 2274 C C . PHE A 1 306 ? 26.017 8.489 -26.285 1.00 93.44 306 PHE A C 1
ATOM 2276 O O . PHE A 1 306 ? 26.513 8.708 -27.396 1.00 93.44 306 PHE A O 1
ATOM 2283 N N . PRO A 1 307 ? 25.927 7.226 -25.820 1.00 91.56 307 PRO A N 1
ATOM 2284 C CA . PRO A 1 307 ? 26.493 6.109 -26.568 1.00 91.56 307 PRO A CA 1
ATOM 2285 C C . PRO A 1 307 ? 25.723 5.849 -27.871 1.00 91.56 307 PRO A C 1
ATOM 2287 O O . PRO A 1 307 ? 24.530 5.536 -27.863 1.00 91.56 307 PRO A O 1
ATOM 2290 N N . GLN A 1 308 ? 26.429 5.925 -29.002 1.00 89.00 308 GLN A N 1
ATOM 2291 C CA . GLN A 1 308 ? 25.845 5.847 -30.348 1.00 89.00 308 GLN A CA 1
ATOM 2292 C C . GLN A 1 308 ? 25.043 4.556 -30.598 1.00 89.00 308 GLN A C 1
ATOM 2294 O O . GLN A 1 308 ? 24.034 4.571 -31.301 1.00 89.00 308 GLN A O 1
ATOM 2299 N N . GLU A 1 309 ? 25.446 3.441 -29.986 1.00 88.88 309 GLU A N 1
ATOM 2300 C CA . GLU A 1 309 ? 24.762 2.144 -30.097 1.00 88.88 309 GLU A CA 1
ATOM 2301 C C . GLU A 1 309 ? 23.319 2.144 -29.556 1.00 88.88 309 GLU A C 1
ATOM 2303 O O . GLU A 1 309 ? 22.510 1.310 -29.966 1.00 88.88 309 GLU A O 1
ATOM 2308 N N . TYR A 1 310 ? 22.964 3.097 -28.686 1.00 90.31 310 TYR A N 1
ATOM 2309 C CA . TYR A 1 310 ? 21.610 3.246 -28.137 1.00 90.31 310 TYR A CA 1
ATOM 2310 C C . TYR A 1 310 ? 20.789 4.339 -28.828 1.00 90.31 310 TYR A C 1
ATOM 2312 O O . TYR A 1 310 ? 19.621 4.535 -28.479 1.00 90.31 310 TYR A O 1
ATOM 2320 N N . GLU A 1 311 ? 21.366 5.074 -29.784 1.00 89.88 311 GLU A N 1
ATOM 2321 C CA . GLU A 1 311 ? 20.743 6.281 -30.336 1.00 89.88 311 GLU A CA 1
ATOM 2322 C C . GLU A 1 311 ? 19.467 5.942 -31.110 1.00 89.88 311 GLU A C 1
ATOM 2324 O O . GLU A 1 311 ? 18.415 6.538 -30.870 1.00 89.88 311 GLU A O 1
ATOM 2329 N N . ALA A 1 312 ? 19.526 4.939 -31.989 1.00 90.06 312 ALA A N 1
ATOM 2330 C CA . ALA A 1 312 ? 18.385 4.531 -32.807 1.00 90.06 312 ALA A CA 1
ATOM 2331 C C . ALA A 1 312 ? 17.185 4.083 -31.950 1.00 90.06 312 ALA A C 1
ATOM 2333 O O . ALA A 1 312 ? 16.058 4.534 -32.175 1.00 90.06 312 ALA A O 1
ATOM 2334 N N . GLU A 1 313 ? 17.431 3.248 -30.934 1.00 91.25 313 GLU A N 1
ATOM 2335 C CA . GLU A 1 313 ? 16.415 2.805 -29.970 1.00 91.25 313 GLU A CA 1
ATOM 2336 C C . GLU A 1 313 ? 15.852 3.990 -29.174 1.00 91.25 313 GLU A C 1
ATOM 2338 O O . GLU A 1 313 ? 14.635 4.167 -29.085 1.00 91.25 313 GLU A O 1
ATOM 2343 N N . SER A 1 314 ? 16.726 4.846 -28.644 1.00 93.94 314 SER A N 1
ATOM 2344 C CA . SER A 1 314 ? 16.323 5.991 -27.827 1.00 93.94 314 SER A CA 1
ATOM 2345 C C . SER A 1 314 ? 15.468 6.980 -28.609 1.00 93.94 314 SER A C 1
ATOM 2347 O O . SER A 1 314 ? 14.397 7.378 -28.145 1.00 93.94 314 SER A O 1
ATOM 2349 N N . ARG A 1 315 ? 15.872 7.325 -29.837 1.00 94.50 315 ARG A N 1
ATOM 2350 C CA . ARG A 1 315 ? 15.083 8.200 -30.714 1.00 94.50 315 ARG A CA 1
ATOM 2351 C C . ARG A 1 315 ? 13.742 7.577 -31.080 1.00 94.50 315 ARG A C 1
ATOM 2353 O O . ARG A 1 315 ? 12.760 8.300 -31.241 1.00 94.50 315 ARG A O 1
ATOM 2360 N N . ALA A 1 316 ? 13.665 6.259 -31.219 1.00 95.31 316 ALA A N 1
ATOM 2361 C CA . ALA A 1 316 ? 12.402 5.590 -31.489 1.00 95.31 316 ALA A CA 1
ATOM 2362 C C . ALA A 1 316 ? 11.448 5.639 -30.288 1.00 95.31 316 ALA A C 1
ATOM 2364 O O . ALA A 1 316 ? 10.282 5.985 -30.473 1.00 95.31 316 ALA A O 1
ATOM 2365 N N . PHE A 1 317 ? 11.929 5.421 -29.061 1.00 96.38 317 PHE A N 1
ATOM 2366 C CA . PHE A 1 317 ? 11.099 5.597 -27.864 1.00 96.38 317 PHE A CA 1
ATOM 2367 C C . PHE A 1 317 ? 10.673 7.053 -27.633 1.00 96.38 317 PHE A C 1
ATOM 2369 O O . PHE A 1 317 ? 9.548 7.285 -27.188 1.00 96.38 317 PHE A O 1
ATOM 2376 N N . VAL A 1 318 ? 11.490 8.041 -28.022 1.00 96.88 318 VAL A N 1
ATOM 2377 C CA . VAL A 1 318 ? 11.070 9.456 -28.065 1.00 96.88 318 VAL A CA 1
ATOM 2378 C C . VAL A 1 318 ? 9.894 9.651 -29.029 1.00 96.88 318 VAL A C 1
ATOM 2380 O O . VAL A 1 318 ? 8.897 10.279 -28.663 1.00 96.88 318 VAL A O 1
ATOM 2383 N N . ARG A 1 319 ? 9.954 9.070 -30.239 1.00 97.31 319 ARG A N 1
ATOM 2384 C CA . ARG A 1 319 ? 8.832 9.111 -31.198 1.00 97.31 319 ARG A CA 1
ATOM 2385 C C . ARG A 1 319 ? 7.589 8.405 -30.650 1.00 97.31 319 ARG A C 1
ATOM 2387 O O . ARG A 1 319 ? 6.493 8.940 -30.786 1.00 97.31 319 ARG A O 1
ATOM 2394 N N . ILE A 1 320 ? 7.743 7.247 -30.007 1.00 98.19 320 ILE A N 1
ATOM 2395 C CA . ILE A 1 320 ? 6.627 6.499 -29.404 1.00 98.19 320 ILE A CA 1
ATOM 2396 C C . ILE A 1 320 ? 5.965 7.320 -28.292 1.00 98.19 320 ILE A C 1
ATOM 2398 O O . ILE A 1 320 ? 4.744 7.456 -28.288 1.00 98.19 320 ILE A O 1
ATOM 2402 N N . LEU A 1 321 ? 6.738 7.938 -27.393 1.00 97.88 321 LEU A N 1
ATOM 2403 C CA . LEU A 1 321 ? 6.187 8.812 -26.353 1.00 97.88 321 LEU A CA 1
ATOM 2404 C C . LEU A 1 321 ? 5.402 9.986 -26.952 1.00 97.88 321 LEU A C 1
ATOM 2406 O O . LEU A 1 321 ? 4.336 10.333 -26.447 1.00 97.88 321 LEU A O 1
ATOM 2410 N N . ALA A 1 322 ? 5.901 10.581 -28.039 1.00 98.06 322 ALA A N 1
ATOM 2411 C CA . ALA A 1 322 ? 5.195 11.648 -28.740 1.00 98.06 322 ALA A CA 1
ATOM 2412 C C . ALA A 1 322 ? 3.843 11.177 -29.311 1.00 98.06 322 ALA A C 1
ATOM 2414 O O . ALA A 1 322 ? 2.868 11.920 -29.213 1.00 98.06 322 ALA A O 1
ATOM 2415 N N . LEU A 1 323 ? 3.759 9.944 -29.833 1.00 98.44 323 LEU A N 1
ATOM 2416 C CA . LEU A 1 323 ? 2.490 9.349 -30.276 1.00 98.44 323 LEU A CA 1
ATOM 2417 C C . LEU A 1 323 ? 1.498 9.208 -29.113 1.00 98.44 323 LEU A C 1
ATOM 2419 O O . LEU A 1 323 ? 0.353 9.628 -29.242 1.00 98.44 323 LEU A O 1
ATOM 2423 N N . TYR A 1 324 ? 1.931 8.679 -27.964 1.00 98.06 324 TYR A N 1
ATOM 2424 C CA . TYR A 1 324 ? 1.062 8.522 -26.788 1.00 98.06 324 TYR A CA 1
ATOM 2425 C C . TYR A 1 324 ? 0.607 9.863 -26.199 1.00 98.06 324 TYR A C 1
ATOM 2427 O O . TYR A 1 324 ? -0.560 10.017 -25.840 1.00 98.06 324 TYR A O 1
ATOM 2435 N N . ARG A 1 325 ? 1.481 10.877 -26.164 1.00 97.38 325 ARG A N 1
ATOM 2436 C CA . ARG A 1 325 ? 1.113 12.242 -25.741 1.00 97.38 325 ARG A CA 1
ATOM 2437 C C . ARG A 1 325 ? 0.035 12.872 -26.636 1.00 97.38 325 ARG A C 1
ATOM 2439 O O . ARG A 1 325 ? -0.715 13.715 -26.156 1.00 97.38 325 ARG A O 1
ATOM 2446 N N . GLN A 1 326 ? -0.059 12.453 -27.899 1.00 97.31 326 GLN A N 1
ATOM 2447 C CA . GLN A 1 326 ? -1.073 12.901 -28.864 1.00 97.31 326 GLN A CA 1
ATOM 2448 C C . GLN A 1 326 ? -2.272 11.944 -28.981 1.00 97.31 326 GLN A C 1
ATOM 2450 O O . GLN A 1 326 ? -3.165 12.184 -29.794 1.00 97.31 326 GLN A O 1
ATOM 2455 N N . ALA A 1 327 ? -2.299 10.856 -28.208 1.00 96.69 327 ALA A N 1
ATOM 2456 C CA . ALA A 1 327 ? -3.368 9.869 -28.269 1.00 96.69 327 ALA A CA 1
ATOM 2457 C C . ALA A 1 327 ? -4.720 10.440 -27.784 1.00 96.69 327 ALA A C 1
ATOM 2459 O O . ALA A 1 327 ? -4.728 11.403 -27.002 1.00 96.69 327 ALA A O 1
ATOM 2460 N N . PRO A 1 328 ? -5.850 9.830 -28.206 1.00 93.56 328 PRO A N 1
ATOM 2461 C CA . PRO A 1 328 ? -7.191 10.176 -27.732 1.00 93.56 328 PRO A CA 1
ATOM 2462 C C . PRO A 1 328 ? -7.290 10.278 -26.207 1.00 93.56 328 PRO A C 1
ATOM 2464 O O . PRO A 1 328 ? -6.544 9.622 -25.477 1.00 93.56 328 PRO A O 1
ATOM 2467 N N . GLU A 1 329 ? -8.200 11.123 -25.713 1.00 90.62 329 GLU A N 1
ATOM 2468 C CA . GLU A 1 329 ? -8.234 11.441 -24.283 1.00 90.62 329 GLU A CA 1
ATOM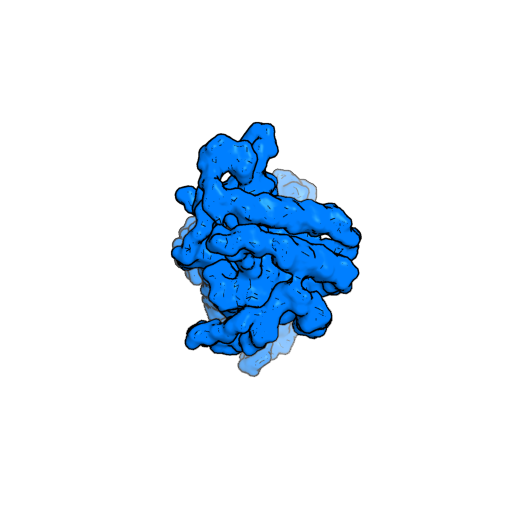 2469 C C . GLU A 1 329 ? -8.638 10.284 -23.373 1.00 90.62 329 GLU A C 1
ATOM 2471 O O . GLU A 1 329 ? -8.237 10.248 -22.208 1.00 90.62 329 GLU A O 1
ATOM 2476 N N . ASP A 1 330 ? -9.408 9.358 -23.927 1.00 90.75 330 ASP A N 1
ATOM 2477 C CA . ASP A 1 330 ? -9.921 8.150 -23.300 1.00 90.75 330 ASP A CA 1
ATOM 2478 C C . ASP A 1 330 ? -8.920 6.987 -23.310 1.00 90.75 330 ASP A C 1
ATOM 2480 O O . ASP A 1 330 ? -9.142 5.999 -22.610 1.00 90.75 330 ASP A O 1
ATOM 2484 N N . LEU A 1 331 ? -7.797 7.105 -24.031 1.00 95.00 331 LEU A N 1
ATOM 2485 C CA . LEU A 1 331 ? -6.722 6.124 -23.939 1.00 95.00 331 LEU A CA 1
ATOM 2486 C C . LEU A 1 331 ? -5.944 6.320 -22.633 1.00 95.00 331 LEU A C 1
ATOM 2488 O O . LEU A 1 331 ? -5.118 7.226 -22.489 1.00 95.00 331 LEU A O 1
ATOM 2492 N N . ASP A 1 332 ? -6.180 5.418 -21.690 1.00 96.69 332 ASP A N 1
ATOM 2493 C CA . ASP A 1 332 ? -5.470 5.347 -20.422 1.00 96.69 332 ASP A CA 1
ATOM 2494 C C . ASP A 1 332 ? -4.114 4.658 -20.602 1.00 96.69 332 ASP A C 1
ATOM 2496 O O . ASP A 1 332 ? -4.011 3.430 -20.663 1.00 96.69 332 ASP A O 1
ATOM 2500 N N . TRP A 1 333 ? -3.063 5.468 -20.721 1.00 98.25 333 TRP A N 1
ATOM 2501 C CA . TRP A 1 333 ? -1.705 4.982 -20.924 1.00 98.25 333 TRP A CA 1
ATOM 2502 C C . TRP A 1 333 ? -0.728 5.477 -19.861 1.00 98.25 333 TRP A C 1
ATOM 2504 O O . TRP A 1 333 ? -0.872 6.570 -19.314 1.00 98.25 333 TRP A O 1
ATOM 2514 N N . THR A 1 334 ? 0.321 4.696 -19.630 1.00 98.56 334 THR A N 1
ATOM 2515 C CA . THR A 1 334 ? 1.477 5.094 -18.823 1.00 98.56 334 THR A CA 1
ATOM 2516 C C . THR A 1 334 ? 2.751 4.606 -19.498 1.00 98.56 334 THR A C 1
ATOM 2518 O O . THR A 1 334 ? 2.809 3.466 -19.954 1.00 98.56 334 THR A O 1
ATOM 2521 N N . MET A 1 335 ? 3.783 5.445 -19.571 1.00 98.62 335 MET A N 1
ATOM 2522 C CA . MET A 1 335 ? 5.110 5.016 -20.024 1.00 98.62 335 MET A CA 1
ATOM 2523 C C . MET A 1 335 ? 6.081 4.972 -18.845 1.00 98.62 335 MET A C 1
ATOM 2525 O O . MET A 1 335 ? 6.279 5.976 -18.166 1.00 98.62 335 MET A O 1
ATOM 2529 N N . VAL A 1 336 ? 6.721 3.827 -18.630 1.00 98.56 336 VAL A N 1
ATOM 2530 C CA . VAL A 1 336 ? 7.722 3.637 -17.576 1.00 98.56 336 VAL A CA 1
ATOM 2531 C C . VAL A 1 336 ? 9.095 3.589 -18.230 1.00 98.56 336 VAL A C 1
ATOM 2533 O O . VAL A 1 336 ? 9.416 2.636 -18.935 1.00 98.56 336 VAL A O 1
ATOM 2536 N N . ALA A 1 337 ? 9.894 4.635 -18.053 1.00 97.94 337 ALA A N 1
ATOM 2537 C CA . ALA A 1 337 ? 11.266 4.677 -18.537 1.00 97.94 337 ALA A CA 1
ATOM 2538 C C . ALA A 1 337 ? 12.212 4.080 -17.479 1.00 97.94 337 ALA A C 1
ATOM 2540 O O . ALA A 1 337 ? 12.109 4.427 -16.301 1.00 97.94 337 ALA A O 1
ATOM 2541 N N . PRO A 1 338 ? 13.150 3.197 -17.846 1.00 97.62 338 PRO A N 1
ATOM 2542 C CA . PRO A 1 338 ? 14.179 2.773 -16.906 1.00 97.62 338 PRO A CA 1
ATOM 2543 C C . PRO A 1 338 ? 15.149 3.927 -16.611 1.00 97.62 338 PRO A C 1
ATOM 2545 O O . PRO A 1 338 ? 15.156 4.954 -17.301 1.00 97.62 338 PRO A O 1
ATOM 2548 N N . SER A 1 339 ? 15.995 3.742 -15.602 1.00 97.12 339 SER A N 1
ATOM 2549 C CA . SER A 1 339 ? 17.265 4.461 -15.498 1.00 97.12 339 SER A CA 1
ATOM 2550 C C . SER A 1 339 ? 18.144 4.253 -16.745 1.00 97.12 339 SER A C 1
ATOM 2552 O O . SER A 1 339 ? 17.919 3.298 -17.495 1.00 97.12 339 SER A O 1
ATOM 2554 N N . PRO A 1 340 ? 19.146 5.127 -16.986 1.00 95.12 340 PRO A N 1
ATOM 2555 C CA . PRO A 1 340 ? 20.086 4.981 -18.099 1.00 95.12 340 PRO A CA 1
ATOM 2556 C C . PRO A 1 340 ? 20.734 3.597 -18.160 1.00 95.12 340 PRO A C 1
ATOM 2558 O O . PRO A 1 340 ? 20.862 3.031 -19.243 1.00 95.12 340 PRO A O 1
ATOM 2561 N N . GLU A 1 341 ? 21.074 3.035 -17.001 1.00 96.06 341 GLU A N 1
ATOM 2562 C CA . GLU A 1 341 ? 21.530 1.659 -16.874 1.00 96.06 341 GLU A CA 1
ATOM 2563 C C . GLU A 1 341 ? 20.412 0.766 -16.318 1.00 96.06 341 GLU A C 1
ATOM 2565 O O . GLU A 1 341 ? 19.816 1.051 -15.276 1.00 96.06 341 GLU A O 1
ATOM 2570 N N . ILE A 1 342 ? 20.133 -0.336 -17.018 1.00 96.75 342 ILE A N 1
ATOM 2571 C CA . ILE A 1 342 ? 19.235 -1.399 -16.561 1.00 96.75 342 ILE A CA 1
ATOM 2572 C C . ILE A 1 342 ? 19.890 -2.758 -16.779 1.00 96.75 342 ILE A C 1
ATOM 2574 O O . ILE A 1 342 ? 20.351 -3.066 -17.880 1.00 96.75 342 ILE A O 1
ATOM 2578 N N . ALA A 1 343 ? 19.906 -3.586 -15.736 1.00 97.06 343 ALA A N 1
ATOM 2579 C CA . ALA A 1 343 ? 20.513 -4.911 -15.783 1.00 97.06 343 ALA A CA 1
ATOM 2580 C C . ALA A 1 343 ? 19.689 -5.953 -15.007 1.00 97.06 343 ALA A C 1
ATOM 2582 O O . ALA A 1 343 ? 18.907 -5.593 -14.120 1.00 97.06 343 ALA A O 1
ATOM 2583 N N . PRO A 1 344 ? 19.849 -7.257 -15.311 1.00 97.75 344 PRO A N 1
ATOM 2584 C CA . PRO A 1 344 ? 19.215 -8.319 -14.539 1.00 97.75 344 PRO A CA 1
ATOM 2585 C C . PRO A 1 344 ? 19.601 -8.257 -13.058 1.00 97.75 344 PRO A C 1
ATOM 2587 O O . PRO A 1 344 ? 20.782 -8.185 -12.723 1.00 97.75 344 PRO A O 1
ATOM 2590 N N . GLY A 1 345 ? 18.613 -8.349 -12.172 1.00 94.75 345 GLY A N 1
ATOM 2591 C CA . GLY A 1 345 ? 18.845 -8.382 -10.730 1.00 94.75 345 GLY A CA 1
ATOM 2592 C C . GLY A 1 345 ? 17.550 -8.492 -9.924 1.00 94.75 345 GLY A C 1
ATOM 2593 O O . GLY A 1 345 ? 16.470 -8.254 -10.475 1.00 94.75 345 GLY A O 1
ATOM 2594 N N . PRO A 1 346 ? 17.637 -8.886 -8.639 1.00 94.25 346 PRO A N 1
ATOM 2595 C CA . PRO A 1 346 ? 16.487 -8.912 -7.742 1.00 94.25 346 PRO A CA 1
ATOM 2596 C C . PRO A 1 346 ? 15.996 -7.493 -7.447 1.00 94.25 346 PRO A C 1
ATOM 2598 O O . PRO A 1 346 ? 16.761 -6.537 -7.539 1.00 94.25 346 PRO A O 1
ATOM 2601 N N . ALA A 1 347 ? 14.731 -7.368 -7.048 1.00 93.94 347 ALA A N 1
ATOM 2602 C CA . ALA A 1 347 ? 14.193 -6.088 -6.611 1.00 93.94 347 ALA A CA 1
ATOM 2603 C C . ALA A 1 347 ? 14.882 -5.595 -5.331 1.00 93.94 347 ALA A C 1
ATOM 2605 O O . ALA A 1 347 ? 15.086 -6.362 -4.386 1.00 93.94 347 ALA A O 1
ATOM 2606 N N . SER A 1 348 ? 15.190 -4.302 -5.301 1.00 92.06 348 SER A N 1
ATOM 2607 C CA . SER A 1 348 ? 15.604 -3.597 -4.091 1.00 92.06 348 SER A CA 1
ATOM 2608 C C . SER A 1 348 ? 14.428 -3.447 -3.116 1.00 92.06 348 SER A C 1
ATOM 2610 O O . SER A 1 348 ? 13.263 -3.501 -3.508 1.00 92.06 348 SER A O 1
ATOM 2612 N N . ALA A 1 349 ? 14.723 -3.230 -1.828 1.00 86.44 349 ALA A N 1
ATOM 2613 C CA . ALA A 1 349 ? 13.696 -3.044 -0.791 1.00 86.44 349 ALA A CA 1
ATOM 2614 C C . ALA A 1 349 ? 12.852 -1.766 -0.984 1.00 86.44 349 ALA A C 1
ATOM 2616 O O . ALA A 1 349 ? 11.750 -1.655 -0.451 1.00 86.44 349 ALA A O 1
ATOM 2617 N N . SER A 1 350 ? 13.375 -0.794 -1.729 1.00 91.38 350 SER A N 1
ATOM 2618 C CA . SER A 1 350 ? 12.704 0.444 -2.118 1.00 91.38 350 SER A CA 1
ATOM 2619 C C . SER A 1 350 ? 13.191 0.880 -3.502 1.00 91.38 350 SER A C 1
ATOM 2621 O O . SER A 1 350 ? 14.138 0.304 -4.037 1.00 91.38 350 SER A O 1
ATOM 2623 N N . TYR A 1 351 ? 12.542 1.887 -4.086 1.00 95.69 351 TYR A N 1
ATOM 2624 C CA . TYR A 1 351 ? 12.930 2.486 -5.362 1.00 95.69 351 TYR A CA 1
ATOM 2625 C C . TYR A 1 351 ? 12.623 3.982 -5.385 1.00 95.69 351 TYR A C 1
ATOM 2627 O O . TYR A 1 351 ? 11.821 4.486 -4.594 1.00 95.69 351 TYR A O 1
ATOM 2635 N N . ARG A 1 352 ? 13.263 4.700 -6.306 1.00 96.75 352 ARG A N 1
ATOM 2636 C CA . ARG A 1 352 ? 13.024 6.123 -6.558 1.00 96.75 352 ARG A CA 1
ATOM 2637 C C . ARG A 1 352 ? 12.240 6.309 -7.844 1.00 96.75 352 ARG A C 1
ATOM 2639 O O . ARG A 1 352 ? 12.418 5.553 -8.796 1.00 96.75 352 ARG A O 1
ATOM 2646 N N . LEU A 1 353 ? 11.414 7.352 -7.864 1.00 97.38 353 LEU A N 1
ATOM 2647 C CA . LEU A 1 353 ? 10.649 7.773 -9.030 1.00 97.38 353 LEU A CA 1
ATOM 2648 C C . LEU A 1 353 ? 11.005 9.208 -9.416 1.00 97.38 353 LEU A C 1
ATOM 2650 O O . LEU A 1 353 ? 11.281 10.046 -8.559 1.00 97.38 353 LEU A O 1
ATOM 2654 N N . SER A 1 354 ? 10.935 9.493 -10.707 1.00 96.00 354 SER A N 1
ATOM 2655 C CA . SER A 1 354 ? 11.032 10.838 -11.280 1.00 96.00 354 SER A CA 1
ATOM 2656 C C . SER A 1 354 ? 10.110 10.925 -12.495 1.00 96.00 354 SER A C 1
ATOM 2658 O O . SER A 1 354 ? 9.707 9.899 -13.023 1.00 96.00 354 SER A O 1
ATOM 2660 N N . THR A 1 355 ? 9.731 12.114 -12.950 1.00 93.38 355 THR A N 1
ATOM 2661 C CA . THR A 1 355 ? 8.822 12.267 -14.099 1.00 93.38 355 THR A CA 1
ATOM 2662 C C . THR A 1 355 ? 9.588 12.457 -15.407 1.00 93.38 355 THR A C 1
ATOM 2664 O O . THR A 1 355 ? 9.604 11.575 -16.266 1.00 93.38 355 THR A O 1
ATOM 2667 N N . GLU A 1 356 ? 10.250 13.604 -15.554 1.00 91.50 356 GLU A N 1
ATOM 2668 C CA . GLU A 1 356 ? 10.929 13.986 -16.797 1.00 91.50 356 GLU A CA 1
ATOM 2669 C C . GLU A 1 356 ? 12.447 13.739 -16.768 1.00 91.50 356 GLU A C 1
ATOM 2671 O O . GLU A 1 356 ? 13.053 13.633 -17.831 1.00 91.50 356 GLU A O 1
ATOM 2676 N N . HIS A 1 357 ? 13.040 13.559 -15.584 1.00 95.81 357 HIS A N 1
ATOM 2677 C CA . HIS A 1 357 ? 14.475 13.300 -15.396 1.00 95.81 357 HIS A CA 1
ATOM 2678 C C . HIS A 1 357 ? 14.734 11.834 -15.017 1.00 95.81 357 HIS A C 1
ATOM 2680 O O . HIS A 1 357 ? 13.825 11.190 -14.480 1.00 95.81 357 HIS A O 1
ATOM 2686 N N . PRO A 1 358 ? 15.952 11.298 -15.207 1.00 96.25 358 PRO A N 1
ATOM 2687 C CA . PRO A 1 358 ? 16.348 10.024 -14.611 1.00 96.25 358 PRO A CA 1
ATOM 2688 C C . PRO A 1 358 ? 16.116 10.011 -13.100 1.00 96.25 358 PRO A C 1
ATOM 2690 O O . PRO A 1 358 ? 16.564 10.910 -12.395 1.00 96.25 358 PRO A O 1
ATOM 2693 N N . ALA A 1 359 ? 15.441 8.979 -12.591 1.00 96.56 359 ALA A N 1
ATOM 2694 C CA . ALA A 1 359 ? 15.277 8.797 -11.145 1.00 96.56 359 ALA A CA 1
ATOM 2695 C C . ALA A 1 359 ? 16.599 8.442 -10.430 1.00 96.56 359 ALA A C 1
ATOM 2697 O O . ALA A 1 359 ? 16.684 8.514 -9.207 1.00 96.56 359 ALA A O 1
ATOM 2698 N N . GLY A 1 360 ? 17.614 8.049 -11.200 1.00 96.50 360 GLY A N 1
ATOM 2699 C CA . GLY A 1 360 ? 18.934 7.605 -10.768 1.00 96.50 360 GLY A CA 1
ATOM 2700 C C . GLY A 1 360 ? 19.691 6.986 -11.943 1.00 96.50 360 GLY A C 1
ATOM 2701 O O . GLY A 1 360 ? 19.136 6.857 -13.039 1.00 96.50 360 GLY A O 1
ATOM 2702 N N . ALA A 1 361 ? 20.946 6.594 -11.727 1.00 95.94 361 ALA A N 1
ATOM 2703 C CA . ALA A 1 361 ? 21.802 6.051 -12.785 1.00 95.94 361 ALA A CA 1
ATOM 2704 C C . ALA A 1 361 ? 21.466 4.599 -13.168 1.00 95.94 361 ALA A C 1
ATOM 2706 O O . ALA A 1 361 ? 21.605 4.240 -14.335 1.00 95.94 361 ALA A O 1
ATOM 2707 N N . PHE A 1 362 ? 20.981 3.799 -12.213 1.00 98.06 362 PHE A N 1
ATOM 2708 C CA . PHE A 1 362 ? 20.800 2.355 -12.354 1.00 98.06 362 PHE A CA 1
ATOM 2709 C C . PHE A 1 362 ? 19.432 1.881 -11.847 1.00 98.06 362 PHE A C 1
ATOM 2711 O O . PHE A 1 362 ? 18.907 2.404 -10.861 1.00 98.06 362 PHE A O 1
ATOM 2718 N N . VAL A 1 363 ? 18.884 0.848 -12.490 1.00 98.56 363 VAL A N 1
ATOM 2719 C CA . VAL A 1 363 ? 17.734 0.083 -11.996 1.00 98.56 363 VAL A CA 1
ATOM 2720 C C . VAL A 1 363 ? 17.896 -1.404 -12.309 1.00 98.56 363 VAL A C 1
ATOM 2722 O O . VAL A 1 363 ? 18.234 -1.784 -13.431 1.00 98.56 363 VAL A O 1
ATOM 2725 N N . SER A 1 364 ? 17.619 -2.278 -11.343 1.00 98.50 364 SER A N 1
ATOM 2726 C CA . SER A 1 364 ? 17.523 -3.712 -11.625 1.00 98.50 364 SER A CA 1
ATOM 2727 C C . SER A 1 364 ? 16.206 -4.055 -12.336 1.00 98.50 364 SER A C 1
ATOM 2729 O O . SER A 1 364 ? 15.180 -3.391 -12.152 1.00 98.50 364 SER A O 1
ATOM 2731 N N . THR A 1 365 ? 16.175 -5.135 -13.123 1.00 98.50 365 THR A N 1
ATOM 2732 C CA . THR A 1 365 ? 14.917 -5.600 -13.740 1.00 98.50 365 THR A CA 1
ATOM 2733 C C . THR A 1 365 ? 13.853 -5.980 -12.711 1.00 98.50 365 THR A C 1
ATOM 2735 O O . THR A 1 365 ? 12.667 -5.777 -12.973 1.00 98.50 365 THR A O 1
ATOM 2738 N N . GLY A 1 366 ? 14.252 -6.494 -11.542 1.00 97.94 366 GLY A N 1
ATOM 2739 C CA . GLY A 1 366 ? 13.345 -6.788 -10.437 1.00 97.94 366 GLY A CA 1
ATOM 2740 C C . GLY A 1 366 ? 12.693 -5.527 -9.874 1.00 97.94 366 GLY A C 1
ATOM 2741 O O . GLY A 1 366 ? 11.471 -5.475 -9.756 1.00 97.94 366 GLY A O 1
ATOM 2742 N N . THR A 1 367 ? 13.477 -4.484 -9.588 1.00 98.25 367 THR A N 1
ATOM 2743 C CA . THR A 1 367 ? 12.930 -3.213 -9.094 1.00 98.25 367 THR A CA 1
ATOM 2744 C C . THR A 1 367 ? 12.029 -2.557 -10.133 1.00 98.25 367 THR A C 1
ATOM 2746 O O . THR A 1 367 ? 10.945 -2.076 -9.803 1.00 98.25 367 THR A O 1
ATOM 2749 N N . PHE A 1 368 ? 12.444 -2.573 -11.401 1.00 98.75 368 PHE A N 1
ATOM 2750 C CA . PHE A 1 368 ? 11.642 -2.037 -12.495 1.00 98.75 368 PHE A CA 1
ATOM 2751 C C . PHE A 1 368 ? 10.282 -2.745 -12.599 1.00 98.75 368 PHE A C 1
ATOM 2753 O O . PHE A 1 368 ? 9.252 -2.088 -12.744 1.00 98.75 368 PHE A O 1
ATOM 2760 N N . ALA A 1 369 ? 10.265 -4.077 -12.481 1.00 98.69 369 ALA A N 1
ATOM 2761 C CA . ALA A 1 369 ? 9.038 -4.869 -12.482 1.00 98.69 369 ALA A CA 1
ATOM 2762 C C . ALA A 1 369 ? 8.119 -4.530 -11.298 1.00 98.69 369 ALA A C 1
ATOM 2764 O O . ALA A 1 369 ? 6.919 -4.348 -11.504 1.00 98.69 369 ALA A O 1
ATOM 2765 N N . VAL A 1 370 ? 8.678 -4.392 -10.088 1.00 98.25 370 VAL A N 1
ATOM 2766 C CA . VAL A 1 370 ? 7.932 -3.984 -8.886 1.00 98.25 370 VAL A CA 1
ATOM 2767 C C . VAL A 1 370 ? 7.294 -2.610 -9.082 1.00 98.25 370 VAL A C 1
ATOM 2769 O O . VAL A 1 370 ? 6.090 -2.475 -8.899 1.00 98.25 370 VAL A O 1
ATOM 2772 N N . ALA A 1 371 ? 8.062 -1.607 -9.514 1.00 98.00 371 ALA A N 1
ATOM 2773 C CA . ALA A 1 371 ? 7.546 -0.252 -9.703 1.00 98.00 371 ALA A CA 1
ATOM 2774 C C . ALA A 1 371 ? 6.475 -0.172 -10.807 1.00 98.00 371 ALA A C 1
ATOM 2776 O O . ALA A 1 371 ? 5.492 0.556 -10.672 1.00 98.00 371 ALA A O 1
ATOM 2777 N N . LEU A 1 372 ? 6.639 -0.933 -11.896 1.00 98.44 372 LEU A N 1
ATOM 2778 C CA . LEU A 1 372 ? 5.646 -1.003 -12.968 1.00 98.44 372 LEU A CA 1
ATOM 2779 C C . LEU A 1 372 ? 4.331 -1.620 -12.480 1.00 98.44 372 LEU A C 1
ATOM 2781 O O . LEU A 1 372 ? 3.261 -1.121 -12.827 1.00 98.44 372 LEU A O 1
ATOM 2785 N N . LEU A 1 373 ? 4.398 -2.693 -11.689 1.00 97.69 373 LEU A N 1
ATOM 2786 C CA . LEU A 1 373 ? 3.202 -3.352 -11.165 1.00 97.69 373 LEU A CA 1
ATOM 2787 C C . LEU A 1 373 ? 2.564 -2.573 -10.014 1.00 97.69 373 LEU A C 1
ATOM 2789 O O . LEU A 1 373 ? 1.345 -2.532 -9.936 1.00 97.69 373 LEU A O 1
ATOM 2793 N N . ASP A 1 374 ? 3.342 -1.844 -9.213 1.00 95.88 374 ASP A N 1
ATOM 2794 C CA . ASP A 1 374 ? 2.793 -0.891 -8.242 1.00 95.88 374 ASP A CA 1
ATOM 2795 C C . ASP A 1 374 ? 1.964 0.201 -8.934 1.00 95.88 374 ASP A C 1
ATOM 2797 O O . ASP A 1 374 ? 0.901 0.573 -8.441 1.00 95.88 374 ASP A O 1
ATOM 2801 N N . GLU A 1 375 ? 2.411 0.693 -10.094 1.00 95.25 375 GLU A N 1
ATOM 2802 C CA . GLU A 1 375 ? 1.640 1.640 -10.907 1.00 95.25 375 GLU A CA 1
ATOM 2803 C C . GLU A 1 375 ? 0.404 0.996 -11.555 1.00 95.25 375 GLU A C 1
ATOM 2805 O O . GLU A 1 375 ? -0.608 1.674 -11.758 1.00 95.25 375 GLU A O 1
ATOM 2810 N N . LEU A 1 376 ? 0.465 -0.291 -11.906 1.00 94.81 376 LEU A N 1
ATOM 2811 C CA . LEU A 1 376 ? -0.690 -1.035 -12.408 1.00 94.81 376 LEU A CA 1
ATOM 2812 C C . LEU A 1 376 ? -1.756 -1.168 -11.312 1.00 94.81 376 LEU A C 1
ATOM 2814 O O . LEU A 1 376 ? -2.906 -0.798 -11.556 1.00 94.81 376 LEU A O 1
ATOM 2818 N N . ASP A 1 377 ? -1.354 -1.635 -10.129 1.00 89.88 377 ASP A N 1
ATOM 2819 C CA . ASP A 1 377 ? -2.224 -1.924 -8.983 1.00 89.88 377 ASP A CA 1
ATOM 2820 C C . ASP A 1 377 ? -2.776 -0.648 -8.337 1.00 89.88 377 ASP A C 1
ATOM 2822 O O . ASP A 1 377 ? -3.946 -0.580 -7.959 1.00 89.88 377 ASP A O 1
ATOM 2826 N N . ASN A 1 378 ? -1.944 0.393 -8.228 1.00 88.50 378 ASN A N 1
ATOM 2827 C CA . ASN A 1 378 ? -2.311 1.684 -7.656 1.00 88.50 378 ASN A CA 1
ATOM 2828 C C . ASN A 1 378 ? -1.931 2.835 -8.608 1.00 88.50 378 ASN A C 1
ATOM 2830 O O . ASN A 1 378 ? -0.890 3.475 -8.432 1.00 88.50 378 ASN A O 1
ATOM 2834 N N . PRO A 1 379 ? -2.784 3.124 -9.607 1.00 90.38 379 PRO A N 1
ATOM 2835 C CA . PRO A 1 379 ? -2.509 4.104 -10.652 1.00 90.38 379 PRO A CA 1
ATOM 2836 C C . PRO A 1 379 ? -2.226 5.510 -10.104 1.00 90.38 379 PRO A C 1
ATOM 2838 O O . PRO A 1 379 ? -3.118 6.148 -9.538 1.00 90.38 379 PRO A O 1
ATOM 2841 N N . ARG A 1 380 ? -1.020 6.040 -10.339 1.00 93.00 380 ARG A N 1
ATOM 2842 C CA . ARG A 1 380 ? -0.636 7.423 -9.989 1.00 93.00 380 ARG A CA 1
ATOM 2843 C C . ARG A 1 380 ? -0.287 8.273 -11.208 1.00 93.00 380 ARG A C 1
ATOM 2845 O O . ARG A 1 380 ? -0.427 9.493 -11.153 1.00 93.00 380 ARG A O 1
ATOM 2852 N N . HIS A 1 381 ? 0.104 7.650 -12.317 1.00 95.19 381 HIS A N 1
ATOM 2853 C CA . HIS A 1 381 ? 0.596 8.318 -13.519 1.00 95.19 381 HIS A CA 1
ATOM 2854 C C . HIS A 1 381 ? -0.305 8.014 -14.719 1.00 95.19 381 HIS A C 1
ATOM 2856 O O . HIS A 1 381 ? 0.010 7.192 -15.579 1.00 95.19 381 HIS A O 1
ATOM 2862 N N . ARG A 1 382 ? -1.444 8.704 -14.800 1.00 95.12 382 ARG A N 1
ATOM 2863 C CA . ARG A 1 382 ? -2.374 8.606 -15.935 1.00 95.12 382 ARG A CA 1
ATOM 2864 C C . ARG A 1 382 ? -1.915 9.506 -17.078 1.00 95.12 382 ARG A C 1
ATOM 2866 O O . ARG A 1 382 ? -1.694 10.695 -16.863 1.00 95.12 382 ARG A O 1
ATOM 2873 N N . ARG A 1 383 ? -1.815 8.952 -18.288 1.00 96.31 383 ARG A N 1
ATOM 2874 C CA . ARG A 1 383 ? -1.403 9.660 -19.516 1.00 96.31 383 ARG A CA 1
ATOM 2875 C C . ARG A 1 383 ? -0.084 10.413 -19.344 1.00 96.31 383 ARG A C 1
ATOM 2877 O O . ARG A 1 383 ? 0.086 11.544 -19.800 1.00 96.31 383 ARG A O 1
ATOM 2884 N N . ALA A 1 384 ? 0.840 9.772 -18.639 1.00 97.00 384 ALA A N 1
ATOM 2885 C CA . ALA A 1 384 ? 2.102 10.354 -18.230 1.00 97.00 384 ALA A CA 1
ATOM 2886 C C . ALA A 1 384 ? 3.243 9.349 -18.375 1.00 97.00 384 ALA A C 1
ATOM 2888 O O . ALA A 1 384 ? 3.044 8.135 -18.485 1.00 97.00 384 ALA A O 1
ATOM 2889 N N . ARG A 1 385 ? 4.461 9.887 -18.359 1.00 97.88 385 ARG A N 1
ATOM 2890 C CA . ARG A 1 385 ? 5.685 9.110 -18.223 1.00 97.88 385 ARG A CA 1
ATOM 2891 C C . ARG A 1 385 ? 6.269 9.313 -16.829 1.00 97.88 385 ARG A C 1
ATOM 2893 O O . ARG A 1 385 ? 6.207 10.422 -16.304 1.00 97.88 385 ARG A O 1
ATOM 2900 N N . PHE A 1 386 ? 6.891 8.272 -16.291 1.00 98.31 386 PHE A N 1
ATOM 2901 C CA . PHE A 1 386 ? 7.819 8.388 -15.171 1.00 98.31 386 PHE A CA 1
ATOM 2902 C C . PHE A 1 386 ? 9.045 7.481 -15.367 1.00 98.31 386 PHE A C 1
ATOM 2904 O O . PHE A 1 386 ? 9.050 6.606 -16.233 1.00 98.31 386 PHE A O 1
ATOM 2911 N N . SER A 1 387 ? 10.094 7.729 -14.589 1.00 98.38 387 SER A N 1
ATOM 2912 C CA . SER A 1 387 ? 11.360 7.002 -14.532 1.00 98.38 387 SER A CA 1
ATOM 2913 C C . SER A 1 387 ? 11.516 6.293 -13.186 1.00 98.38 387 SER A C 1
ATOM 2915 O O . SER A 1 387 ? 11.023 6.796 -12.175 1.00 98.38 387 SER A O 1
ATOM 2917 N N . VAL A 1 388 ? 12.207 5.150 -13.177 1.00 98.25 388 VAL A N 1
ATOM 2918 C CA . VAL A 1 388 ? 12.448 4.312 -11.989 1.00 98.25 388 VAL A CA 1
ATOM 2919 C C . VAL A 1 388 ? 13.940 4.065 -11.808 1.00 98.25 388 VAL A C 1
ATOM 2921 O O . VAL A 1 388 ? 14.616 3.749 -12.785 1.00 98.25 388 VAL A O 1
ATOM 2924 N N . ALA A 1 389 ? 14.413 4.145 -10.563 1.00 98.12 389 ALA A N 1
ATOM 2925 C CA . ALA A 1 389 ? 15.778 3.803 -10.177 1.00 98.12 389 ALA A CA 1
ATOM 2926 C C . ALA A 1 389 ? 15.831 2.998 -8.876 1.00 98.12 389 ALA A C 1
ATOM 2928 O O . ALA A 1 389 ? 14.976 3.157 -7.999 1.00 98.12 389 ALA A O 1
ATOM 2929 N N . ASP A 1 390 ? 16.891 2.209 -8.728 1.00 95.94 390 ASP A N 1
ATOM 2930 C CA . ASP A 1 390 ? 17.290 1.667 -7.431 1.00 95.94 390 ASP A CA 1
ATOM 2931 C C . ASP A 1 390 ? 17.725 2.816 -6.480 1.00 95.94 390 ASP A C 1
ATOM 2933 O O . ASP A 1 390 ? 18.035 3.940 -6.923 1.00 95.94 390 ASP A O 1
ATOM 2937 N N . PRO A 1 391 ? 17.703 2.586 -5.153 1.00 91.06 391 PRO A N 1
ATOM 2938 C CA . PRO A 1 391 ? 18.334 3.490 -4.197 1.00 91.06 391 PRO A CA 1
ATOM 2939 C C . PRO A 1 391 ? 19.849 3.564 -4.452 1.00 91.06 391 PRO A C 1
ATOM 2941 O O . PRO A 1 391 ? 20.431 2.633 -5.003 1.00 91.06 391 PRO A O 1
ATOM 2944 N N . GLU A 1 392 ? 20.461 4.696 -4.091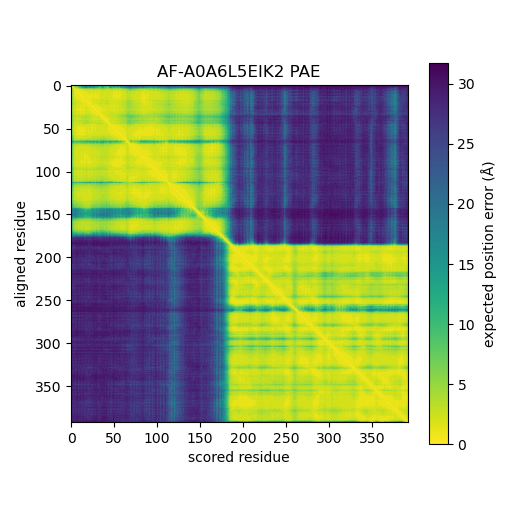 1.00 78.44 392 GLU A N 1
ATOM 2945 C CA . GLU A 1 392 ? 21.913 4.922 -4.244 1.00 78.44 392 GLU A CA 1
ATOM 2946 C C . GLU A 1 392 ? 22.766 4.086 -3.292 1.00 78.44 392 GLU A C 1
ATOM 2948 O O . GLU A 1 392 ? 22.316 3.850 -2.143 1.00 78.44 392 GLU A O 1
#

pLDDT: mean 91.11, std 10.88, range [39.19, 98.75]

Sequence (392 aa):
MHLHREALITASLDIVDRYGLADLSMRRLARHVEVTPGALYWHVESKQHLLEMIARHILGPALATAPTDPMAYAELMRSCLLRHRDGAEIVTAGLSMPGLHREVLDASRRVLGGDAITAQTFLAFVLGSATLEQAQRQLREVTGQPTEEGNPGYGAGEYFSQGIAAVLSGLREASLSPTISLGDSMSRIVIMGATGMVGSAITAEARRRGHAVTGLSRRRPTEPIEGVDYREGAIGATAALMEATHDADALVIAVPIDRQTGESDSIVEAHRQLIAAAPRTRVIVVGGAGGLSIEDGTLLVDTPDFPQEYEAESRAFVRILALYRQAPEDLDWTMVAPSPEIAPGPASASYRLSTEHPAGAFVSTGTFAVALLDELDNPRHRRARFSVADPE